Protein AF-A0A553I6U9-F1 (afdb_monomer_lite)

Foldseek 3Di:
DDDDDDDDDDDDDDPDDPPPPPDPPPDDDDDDDDPPPPPPPPPPDPPPPDPPPPDPPPPPDDPPDPPPDDDDPPDDDDDDDPLVVLVVVVVVVVVVLVVLVVVVVVVVVVVVVVVVVVVVVVVVVVVVVVVVVVVVVVVVVVVVVVVVVVVVVVVVVVVVVVVVVVVVVVVVVVVVVVVVVVVVVVVVVVVVVVVVVVVVVVVVVVVVVVVVVVVVVVVVVVVVVVVVVVVVVVVVVVPDPDDDCVVVVVVVVVVVVVVVVVVVVVVVVVVVVVVVVVVVVVVVVVVVVVVVVVVVVVVVVVVVVVVVVVVVVVVVVVVVVVVVVVVVVVVVVVVVVVVVVVVVVVVVVVVVVVVVVVVVVVVVVVVVVVVVVVVVVVVVVVVVVVVVVCLVVDPVNVPSVVVSVVVVVVVVVCVVVPVPPDDPDDDDDPDDDDDDDDPPDPDDDDDD

Organism: NCBI:txid2512241

Structure (mmCIF, N/CA/C/O backbone):
data_AF-A0A553I6U9-F1
#
_entry.id   AF-A0A553I6U9-F1
#
loop_
_atom_site.group_PDB
_atom_site.id
_atom_site.type_symbol
_atom_site.label_atom_id
_atom_site.label_alt_id
_atom_site.label_comp_id
_atom_site.label_asym_id
_atom_site.label_entity_id
_atom_site.label_seq_id
_atom_site.pdbx_PDB_ins_code
_atom_site.Cartn_x
_atom_site.Cartn_y
_atom_site.Cartn_z
_atom_site.occupancy
_atom_site.B_iso_or_equiv
_atom_site.auth_seq_id
_atom_site.auth_comp_id
_atom_site.auth_asym_id
_atom_site.auth_atom_id
_atom_site.pdbx_PDB_model_num
ATOM 1 N N . MET A 1 1 ? -66.517 8.417 38.507 1.00 42.69 1 MET A N 1
ATOM 2 C CA . MET A 1 1 ? -65.895 9.729 38.803 1.00 42.69 1 MET A CA 1
ATOM 3 C C . MET A 1 1 ? -64.646 9.834 37.937 1.00 42.69 1 MET A C 1
ATOM 5 O O . MET A 1 1 ? -63.744 9.039 38.122 1.00 42.69 1 MET A O 1
ATOM 9 N N . LYS A 1 2 ? -64.763 10.428 36.745 1.00 42.72 2 LYS A N 1
ATOM 10 C CA . LYS A 1 2 ? -64.259 11.776 36.403 1.00 42.72 2 LYS A CA 1
ATOM 11 C C . LYS A 1 2 ? -62.767 11.984 36.729 1.00 42.72 2 LYS A C 1
ATOM 13 O O . LYS A 1 2 ? -62.424 12.256 37.869 1.00 42.72 2 LYS A O 1
ATOM 18 N N . SER A 1 3 ? -61.959 11.835 35.672 1.00 52.75 3 SER A N 1
ATOM 19 C CA . SER A 1 3 ? -60.842 12.698 35.245 1.00 52.75 3 SER A CA 1
ATOM 20 C C . SER A 1 3 ? -59.931 13.295 36.317 1.00 52.75 3 SER A C 1
ATOM 22 O O . SER A 1 3 ? -60.336 14.241 36.979 1.00 52.75 3 SER A O 1
ATOM 24 N N . PHE A 1 4 ? -58.671 12.861 36.356 1.00 61.22 4 PHE A N 1
ATOM 25 C CA . PHE A 1 4 ? -57.538 13.702 36.753 1.00 61.22 4 PHE A CA 1
ATOM 26 C C . PHE A 1 4 ? -56.250 13.033 36.270 1.00 61.22 4 PHE A C 1
ATOM 28 O O . PHE A 1 4 ? -55.865 12.022 36.839 1.00 61.22 4 PHE A O 1
ATOM 35 N N . PHE A 1 5 ? -55.648 13.546 35.197 1.00 56.41 5 PHE A N 1
ATOM 36 C CA . PHE A 1 5 ? -54.195 13.618 35.001 1.00 56.41 5 PHE A CA 1
ATOM 37 C C . PHE A 1 5 ? -53.926 14.445 33.739 1.00 56.41 5 PHE A C 1
ATOM 39 O O . PHE A 1 5 ? -54.049 13.957 32.617 1.00 56.41 5 PHE A O 1
ATOM 46 N N . ASP A 1 6 ? -53.594 15.715 33.959 1.00 53.59 6 ASP A N 1
ATOM 47 C CA . ASP A 1 6 ? -52.971 16.584 32.965 1.00 53.59 6 ASP A CA 1
ATOM 48 C C . ASP A 1 6 ? -51.521 16.131 32.693 1.00 53.59 6 ASP A C 1
ATOM 50 O O . ASP A 1 6 ? -50.841 15.661 33.615 1.00 53.59 6 ASP A O 1
ATOM 54 N N . PRO A 1 7 ? -51.009 16.287 31.459 1.00 59.00 7 PRO A N 1
ATOM 55 C CA . PRO A 1 7 ? -49.599 16.084 31.144 1.00 59.00 7 PRO A CA 1
ATOM 56 C C . PRO A 1 7 ? -48.752 17.325 31.504 1.00 59.00 7 PRO A C 1
ATOM 58 O O . PRO A 1 7 ? -49.215 18.456 31.341 1.00 59.00 7 PRO A O 1
ATOM 61 N N . PRO A 1 8 ? -47.492 17.163 31.955 1.00 59.91 8 PRO A N 1
ATOM 62 C CA . PRO A 1 8 ? -46.635 18.301 32.256 1.00 59.91 8 PRO A CA 1
ATOM 63 C C . PRO A 1 8 ? -46.040 18.935 30.989 1.00 59.91 8 PRO A C 1
ATOM 65 O O . PRO A 1 8 ? -45.352 18.292 30.201 1.00 59.91 8 PRO A O 1
ATOM 68 N N . SER A 1 9 ? -46.330 20.229 30.860 1.00 51.59 9 SER A N 1
ATOM 69 C CA . SER A 1 9 ? -45.464 21.339 30.441 1.00 51.59 9 SER A CA 1
ATOM 70 C C . SER A 1 9 ? -44.224 21.037 29.584 1.00 51.59 9 SER A C 1
ATOM 72 O O . SER A 1 9 ? -43.206 20.525 30.050 1.00 51.59 9 SER A O 1
ATOM 74 N N . VAL A 1 10 ? -44.319 21.544 28.357 1.00 47.84 10 VAL A N 1
ATOM 75 C CA . VAL A 1 10 ? -43.267 21.895 27.399 1.00 47.84 10 VAL A CA 1
ATOM 76 C C . VAL A 1 10 ? -42.093 22.624 28.072 1.00 47.84 10 VAL A C 1
ATOM 78 O O . VAL A 1 10 ? -42.287 23.645 28.730 1.00 47.84 10 VAL A O 1
ATOM 81 N N . ILE A 1 11 ? -40.872 22.128 27.856 1.00 47.31 11 ILE A N 1
ATOM 82 C CA . ILE A 1 11 ? -39.621 22.857 28.107 1.00 47.31 11 ILE A CA 1
ATOM 83 C C . ILE A 1 11 ? -39.291 23.646 26.828 1.00 47.31 11 ILE A C 1
ATOM 85 O O . ILE A 1 11 ? -39.096 23.019 25.786 1.00 47.31 11 ILE A O 1
ATOM 89 N N . PRO A 1 12 ? -39.217 24.989 26.859 1.00 54.00 12 PRO A N 1
ATOM 90 C CA . PRO A 1 12 ? -38.724 25.774 25.739 1.00 54.00 12 PRO A CA 1
ATOM 91 C C . PRO A 1 12 ? -37.205 25.927 25.868 1.00 54.00 12 PRO A C 1
ATOM 93 O O . PRO A 1 12 ? -36.716 26.447 26.868 1.00 54.00 12 PRO A O 1
ATOM 96 N N . GLY A 1 13 ? -36.452 25.490 24.858 1.00 50.91 13 GLY A N 1
ATOM 97 C CA . GLY A 1 13 ? -35.028 25.818 24.762 1.00 50.91 13 GLY A CA 1
ATOM 98 C C . GLY A 1 13 ? -34.129 24.656 24.368 1.00 50.91 13 GLY A C 1
ATOM 99 O O . GLY A 1 13 ? -33.394 24.123 25.188 1.00 50.91 13 GLY A O 1
ATOM 100 N N . SER A 1 14 ? -34.129 24.320 23.083 1.00 45.25 14 SER A N 1
ATOM 101 C CA . SER A 1 14 ? -32.876 24.025 22.386 1.00 45.25 14 SER A CA 1
ATOM 102 C C . SER A 1 14 ? -33.071 24.442 20.935 1.00 45.25 14 SER A C 1
ATOM 104 O O . SER A 1 14 ? -33.855 23.847 20.201 1.00 45.25 14 SER A O 1
ATOM 106 N N . SER A 1 15 ? -32.442 25.556 20.565 1.00 50.41 15 SER A N 1
ATOM 107 C CA . SER A 1 15 ? -32.247 25.935 19.174 1.00 50.41 15 SER A CA 1
ATOM 108 C C . SER A 1 15 ? -31.318 24.892 18.564 1.00 50.41 15 SER A C 1
ATOM 110 O O . SER A 1 15 ? -30.103 24.946 18.738 1.00 50.41 15 SER A O 1
ATOM 112 N N . LEU A 1 16 ? -31.910 23.886 17.932 1.00 47.16 16 LEU A N 1
ATOM 113 C CA . LEU A 1 16 ? -31.200 23.089 16.952 1.00 47.16 16 LEU A CA 1
ATOM 114 C C . LEU A 1 16 ? -31.084 23.966 15.712 1.00 47.16 16 LEU A C 1
ATOM 116 O O . LEU A 1 16 ? -32.094 24.301 15.090 1.00 47.16 16 LEU A O 1
ATOM 120 N N . ASP A 1 17 ? -29.853 24.367 15.410 1.00 55.31 17 ASP A N 1
ATOM 121 C CA . ASP A 1 17 ? -29.502 24.876 14.096 1.00 55.31 17 ASP A CA 1
ATOM 122 C C . ASP A 1 17 ? -29.995 23.869 13.045 1.00 55.31 17 ASP A C 1
ATOM 124 O O . ASP A 1 17 ? -29.765 22.661 13.198 1.00 55.31 17 ASP A O 1
ATOM 128 N N . PRO A 1 18 ? -30.706 24.312 11.997 1.00 58.19 18 PRO A N 1
ATOM 129 C CA . PRO A 1 18 ? -31.016 23.433 10.890 1.00 58.19 18 PRO A CA 1
ATOM 130 C C . PRO A 1 18 ? -29.693 23.025 10.244 1.00 58.19 18 PRO A C 1
ATOM 132 O O . PRO A 1 18 ? -28.948 23.861 9.735 1.00 58.19 18 PRO A O 1
ATOM 135 N N . ILE A 1 19 ? -29.406 21.725 10.278 1.00 48.62 19 ILE A N 1
ATOM 136 C CA . ILE A 1 19 ? -28.418 21.111 9.399 1.00 48.62 19 ILE A CA 1
ATOM 137 C C . ILE A 1 19 ? -28.898 21.411 7.981 1.00 48.62 19 ILE A C 1
ATOM 139 O O . ILE A 1 19 ? -29.877 20.833 7.508 1.00 48.62 19 ILE A O 1
ATOM 143 N N . VAL A 1 20 ? -28.244 22.380 7.349 1.00 45.91 20 VAL A N 1
ATOM 144 C CA . VAL A 1 20 ? -28.325 22.605 5.913 1.00 45.91 20 VAL A CA 1
ATOM 145 C C . VAL A 1 20 ? -27.738 21.350 5.281 1.00 45.91 20 VAL A C 1
ATOM 147 O O . VAL A 1 20 ? -26.535 21.107 5.345 1.00 45.91 20 VAL A O 1
ATOM 150 N N . LEU A 1 21 ? -28.625 20.499 4.770 1.00 45.47 21 LEU A N 1
ATOM 151 C CA . LEU A 1 21 ? -28.280 19.497 3.778 1.00 45.47 21 LEU A CA 1
ATOM 152 C C . LEU A 1 21 ? -27.899 20.292 2.532 1.00 45.47 21 LEU A C 1
ATOM 154 O O . LEU A 1 21 ? -28.775 20.824 1.857 1.00 45.47 21 LEU A O 1
ATOM 158 N N . GLU A 1 22 ? -26.599 20.468 2.309 1.00 48.03 22 GLU A N 1
ATOM 159 C CA . GLU A 1 22 ? -26.114 20.897 1.004 1.00 48.03 22 GLU A CA 1
ATOM 160 C C . GLU A 1 22 ? -26.427 19.772 0.024 1.00 48.03 22 GLU A C 1
ATOM 162 O O . GLU A 1 22 ? -26.054 18.614 0.228 1.00 48.03 22 GLU A O 1
ATOM 167 N N . ASP A 1 23 ? -27.230 20.144 -0.964 1.00 45.97 23 ASP A N 1
ATOM 168 C CA . ASP A 1 23 ? -27.735 19.299 -2.021 1.00 45.97 23 ASP A CA 1
ATOM 169 C C . ASP A 1 23 ? -26.587 18.616 -2.771 1.00 45.97 23 ASP A C 1
ATOM 171 O O . ASP A 1 23 ? -25.583 19.228 -3.139 1.00 45.97 23 ASP A O 1
ATOM 175 N N . ASP A 1 24 ? -26.774 17.317 -3.000 1.00 45.84 24 ASP A N 1
ATOM 176 C CA . ASP A 1 24 ? -26.015 16.519 -3.948 1.00 45.84 24 ASP A CA 1
ATOM 177 C C . ASP A 1 24 ? -26.116 17.156 -5.346 1.00 45.84 24 ASP A C 1
ATOM 179 O O . ASP A 1 24 ? -27.072 16.905 -6.091 1.00 45.84 24 ASP A O 1
ATOM 183 N N . ASP A 1 25 ? -25.100 17.929 -5.734 1.00 51.31 25 ASP A N 1
ATOM 184 C CA . ASP A 1 25 ? -24.821 18.258 -7.132 1.00 51.31 25 ASP A CA 1
ATOM 185 C C . ASP A 1 25 ? -24.366 16.984 -7.854 1.00 51.31 25 ASP A C 1
ATOM 187 O O . ASP A 1 25 ? -23.189 16.661 -8.039 1.00 51.31 25 ASP A O 1
ATOM 191 N N . ASN A 1 26 ? -25.382 16.221 -8.235 1.00 51.44 26 ASN A N 1
ATOM 192 C CA . ASN A 1 26 ? -25.326 15.062 -9.095 1.00 51.44 26 ASN A CA 1
ATOM 193 C C . ASN A 1 26 ? -25.181 15.538 -10.548 1.00 51.44 26 ASN A C 1
ATOM 195 O O . ASN A 1 26 ? -26.117 15.440 -11.346 1.00 51.44 26 ASN A O 1
ATOM 199 N N . ASP A 1 27 ? -24.001 16.058 -10.892 1.00 48.91 27 ASP A N 1
ATOM 200 C CA . ASP A 1 27 ? -23.644 16.331 -12.281 1.00 48.91 27 ASP A CA 1
ATOM 201 C C . ASP A 1 27 ? -23.217 15.035 -12.976 1.00 48.91 27 ASP A C 1
ATOM 203 O O . ASP A 1 27 ? -22.086 14.541 -12.936 1.00 48.91 27 ASP A O 1
ATOM 207 N N . SER A 1 28 ? -24.231 14.471 -13.618 1.00 49.72 28 SER A N 1
ATOM 208 C CA . SER A 1 28 ? -24.149 13.484 -14.671 1.00 49.72 28 SER A CA 1
ATOM 209 C C . SER A 1 28 ? -23.329 14.000 -15.864 1.00 49.72 28 SER A C 1
ATOM 211 O O . SER A 1 28 ? -23.381 15.177 -16.204 1.00 49.72 28 SER A O 1
ATOM 213 N N . MET A 1 29 ? -22.730 13.048 -16.590 1.00 45.91 29 MET A N 1
ATOM 214 C CA . MET A 1 29 ? -22.253 13.115 -17.985 1.00 45.91 29 MET A CA 1
ATOM 215 C C . MET A 1 29 ? -20.757 13.378 -18.223 1.00 45.91 29 MET A C 1
ATOM 217 O O . MET A 1 29 ? -20.327 14.500 -18.454 1.00 45.91 29 MET A O 1
ATOM 221 N N . ALA A 1 30 ? -20.008 12.289 -18.427 1.00 43.28 30 ALA A N 1
ATOM 222 C CA . ALA A 1 30 ? -19.287 12.071 -19.690 1.00 43.28 30 ALA A CA 1
ATOM 223 C C . ALA A 1 30 ? -18.866 10.598 -19.817 1.00 43.28 30 ALA A C 1
ATOM 225 O O . ALA A 1 30 ? -18.190 10.045 -18.956 1.00 43.28 30 ALA A O 1
ATOM 226 N N . GLY A 1 31 ? -19.334 9.954 -20.885 1.00 41.69 31 GLY A N 1
ATOM 227 C CA . GLY A 1 31 ? -19.377 8.503 -21.030 1.00 41.69 31 GLY A CA 1
ATOM 228 C C . GLY A 1 31 ? -18.029 7.801 -21.183 1.00 41.69 31 GLY A C 1
ATOM 229 O O . GLY A 1 31 ? -17.161 8.204 -21.955 1.00 41.69 31 GLY A O 1
ATOM 230 N N . GLU A 1 32 ? -17.928 6.645 -20.532 1.00 40.41 32 GLU A N 1
ATOM 231 C CA . GLU A 1 32 ? -16.975 5.608 -20.900 1.00 40.41 32 GLU A CA 1
ATOM 232 C C . GLU A 1 32 ? -17.430 4.915 -22.195 1.00 40.41 32 GLU A C 1
ATOM 234 O O . GLU A 1 32 ? -18.549 4.391 -22.268 1.00 40.41 32 GLU A O 1
ATOM 239 N N . PRO A 1 33 ? -16.588 4.851 -23.242 1.00 49.66 33 PRO A N 1
ATOM 240 C CA . PRO A 1 33 ? -16.886 4.021 -24.388 1.00 49.66 33 PRO A CA 1
ATOM 241 C C . PRO A 1 33 ? -16.634 2.557 -24.028 1.00 49.66 33 PRO A C 1
ATOM 243 O O . PRO A 1 33 ? -15.547 2.149 -23.620 1.00 49.66 33 PRO A O 1
ATOM 246 N N . SER A 1 34 ? -17.665 1.750 -24.246 1.00 49.34 34 SER A N 1
ATOM 247 C CA . SER A 1 34 ? -17.669 0.300 -24.101 1.00 49.34 34 SER A CA 1
ATOM 248 C C . SER A 1 34 ? -16.448 -0.349 -24.779 1.00 49.34 34 SER A C 1
ATOM 250 O O . SER A 1 34 ? -16.163 -0.038 -25.945 1.00 49.34 34 SER A O 1
ATOM 252 N N . PRO A 1 35 ? -15.771 -1.330 -24.153 1.00 48.97 35 PRO A N 1
ATOM 253 C CA . PRO A 1 35 ? -14.726 -2.081 -24.824 1.00 48.97 35 PRO A CA 1
ATOM 254 C C . PRO A 1 35 ? -15.386 -3.018 -25.838 1.00 48.97 35 PRO A C 1
ATOM 256 O O . PRO A 1 35 ? -15.844 -4.120 -25.526 1.00 48.97 35 PRO A O 1
ATOM 259 N N . LYS A 1 36 ? -15.460 -2.564 -27.094 1.00 47.78 36 LYS A N 1
ATOM 260 C CA . LYS A 1 36 ? -15.800 -3.413 -28.237 1.00 47.78 36 LYS A CA 1
ATOM 261 C C . LYS A 1 36 ? -14.858 -4.614 -28.211 1.00 47.78 36 LYS A C 1
ATOM 263 O O . LYS A 1 36 ? -13.659 -4.478 -28.447 1.00 47.78 36 LYS A O 1
ATOM 268 N N . LYS A 1 37 ? -15.428 -5.793 -27.956 1.00 52.09 37 LYS A N 1
ATOM 269 C CA . LYS A 1 37 ? -14.805 -7.107 -28.140 1.00 52.09 37 LYS A CA 1
ATOM 270 C C . LYS A 1 37 ? -14.325 -7.233 -29.589 1.00 52.09 37 LYS A C 1
ATOM 272 O O . LYS A 1 37 ? -15.032 -7.756 -30.449 1.00 52.09 37 LYS A O 1
ATOM 277 N N . ARG A 1 38 ? -13.116 -6.753 -29.883 1.00 43.84 38 ARG A N 1
ATOM 278 C CA . ARG A 1 38 ? -12.396 -7.117 -31.101 1.00 43.84 38 ARG A CA 1
ATOM 279 C C . ARG A 1 38 ? -11.927 -8.553 -30.914 1.00 43.84 38 ARG A C 1
ATOM 281 O O . ARG A 1 38 ? -10.901 -8.811 -30.297 1.00 43.84 38 ARG A O 1
ATOM 288 N N . LYS A 1 39 ? -12.703 -9.491 -31.463 1.00 50.44 39 LYS A N 1
ATOM 289 C CA . LYS A 1 39 ? -12.192 -10.798 -31.877 1.00 50.44 39 LYS A CA 1
ATOM 290 C C . LYS A 1 39 ? -11.074 -10.529 -32.888 1.00 50.44 39 LYS A C 1
ATOM 292 O O . LYS A 1 39 ? -11.337 -10.356 -34.075 1.00 50.44 39 LYS A O 1
ATOM 297 N N . LEU A 1 40 ? -9.839 -10.416 -32.407 1.00 43.78 40 LEU A N 1
ATOM 298 C CA . LEU A 1 40 ? -8.654 -10.489 -33.248 1.00 43.78 40 LEU A CA 1
ATOM 299 C C . LEU A 1 40 ? -8.574 -11.932 -33.733 1.00 43.78 40 LEU A C 1
ATOM 301 O O . LEU A 1 40 ? -8.100 -12.825 -33.036 1.00 43.78 40 LEU A O 1
ATOM 305 N N . ALA A 1 41 ? -9.133 -12.160 -34.918 1.00 44.47 41 ALA A N 1
ATOM 306 C CA . ALA A 1 41 ? -8.850 -13.348 -35.687 1.00 44.47 41 ALA A CA 1
ATOM 307 C C . ALA A 1 41 ? -7.328 -13.442 -35.839 1.00 44.47 41 ALA A C 1
ATOM 309 O O . ALA A 1 41 ? -6.696 -12.545 -36.401 1.00 44.47 41 ALA A O 1
ATOM 310 N N . PHE A 1 42 ? -6.758 -14.526 -35.319 1.00 44.31 42 PHE A N 1
ATOM 311 C CA . PHE A 1 42 ? -5.436 -15.004 -35.689 1.00 44.31 42 PHE A CA 1
ATOM 312 C C . PHE A 1 42 ? -5.423 -15.197 -37.209 1.00 44.31 42 PHE A C 1
ATOM 314 O O . PHE A 1 42 ? -5.796 -16.246 -37.730 1.00 44.31 42 PHE A O 1
ATOM 321 N N . ARG A 1 43 ? -5.014 -14.163 -37.946 1.00 43.62 43 ARG A N 1
ATOM 322 C CA . ARG A 1 43 ? -4.495 -14.341 -39.297 1.00 43.62 43 ARG A CA 1
ATOM 323 C C . ARG A 1 43 ? -3.109 -14.939 -39.131 1.00 43.62 43 ARG A C 1
ATOM 325 O O . ARG A 1 43 ? -2.125 -14.226 -38.967 1.00 43.62 43 ARG A O 1
ATOM 332 N N . SER A 1 44 ? -3.069 -16.266 -39.135 1.00 47.31 44 SER A N 1
ATOM 333 C CA . SER A 1 44 ? -1.887 -17.045 -39.476 1.00 47.31 44 SER A CA 1
ATOM 334 C C . SER A 1 44 ? -1.271 -16.442 -40.737 1.00 47.31 44 SER A C 1
ATOM 336 O O . SER A 1 44 ? -1.846 -16.539 -41.825 1.00 47.31 44 SER A O 1
ATOM 338 N N . ALA A 1 45 ? -0.137 -15.763 -40.583 1.00 44.12 45 ALA A N 1
ATOM 339 C CA . ALA A 1 45 ? 0.672 -15.362 -41.715 1.00 44.12 45 ALA A CA 1
ATOM 340 C C . ALA A 1 45 ? 1.035 -16.638 -42.491 1.00 44.12 45 ALA A C 1
ATOM 342 O O . ALA A 1 45 ? 1.524 -17.594 -41.880 1.00 44.12 45 ALA A O 1
ATOM 343 N N . PRO A 1 46 ? 0.782 -16.708 -43.807 1.00 44.59 46 PRO A N 1
ATOM 344 C CA . PRO A 1 46 ? 1.289 -17.811 -44.590 1.00 44.59 46 PRO A CA 1
ATOM 345 C C . PRO A 1 46 ? 2.810 -17.710 -44.554 1.00 44.59 46 PRO A C 1
ATOM 347 O O . PRO A 1 46 ? 3.391 -16.705 -44.968 1.00 44.59 46 PRO A O 1
ATOM 350 N N . SER A 1 47 ? 3.431 -18.762 -44.024 1.00 48.41 47 SER A N 1
ATOM 351 C CA . SER A 1 47 ? 4.820 -19.119 -44.272 1.00 48.41 47 SER A CA 1
ATOM 352 C C . SER A 1 47 ? 5.121 -18.851 -45.746 1.00 48.41 47 SER A C 1
ATOM 354 O O . SER A 1 47 ? 4.689 -19.595 -46.630 1.00 48.41 47 SER A O 1
ATOM 356 N N . ARG A 1 48 ? 5.813 -17.741 -46.029 1.00 45.03 48 ARG A N 1
ATOM 357 C CA . ARG A 1 48 ? 6.469 -17.544 -47.316 1.00 45.03 48 ARG A CA 1
ATOM 358 C C . ARG A 1 48 ? 7.608 -18.546 -47.332 1.00 45.03 48 ARG A C 1
ATOM 360 O O . ARG A 1 48 ? 8.723 -18.262 -46.907 1.00 45.03 48 ARG A O 1
ATOM 367 N N . ALA A 1 49 ? 7.270 -19.743 -47.797 1.00 47.50 49 ALA A N 1
ATOM 368 C CA . ALA A 1 49 ? 8.209 -20.696 -48.331 1.00 47.50 49 ALA A CA 1
ATOM 369 C C . ALA A 1 49 ? 9.091 -19.940 -49.326 1.00 47.50 49 ALA A C 1
ATOM 371 O O . ALA A 1 49 ? 8.646 -19.543 -50.404 1.00 47.50 49 ALA A O 1
ATOM 372 N N . PHE A 1 50 ? 10.335 -19.690 -48.928 1.00 44.31 50 PHE A N 1
ATOM 373 C CA . PHE A 1 50 ? 11.364 -19.287 -49.864 1.00 44.31 50 PHE A CA 1
ATOM 374 C C . PHE A 1 50 ? 11.436 -20.375 -50.939 1.00 44.31 50 PHE A C 1
ATOM 376 O O . PHE A 1 50 ? 11.641 -21.549 -50.603 1.00 44.31 50 PHE A O 1
ATOM 383 N N . PRO A 1 51 ? 11.249 -20.041 -52.225 1.00 45.81 51 PRO A N 1
ATOM 384 C CA . PRO A 1 51 ? 11.502 -21.005 -53.270 1.00 45.81 51 PRO A CA 1
ATOM 385 C C . PRO A 1 51 ? 12.986 -21.355 -53.202 1.00 45.81 51 PRO A C 1
ATOM 387 O O . PRO A 1 51 ? 13.852 -20.485 -53.305 1.00 45.81 51 PRO A O 1
ATOM 390 N N . LYS A 1 52 ? 13.266 -22.649 -53.022 1.00 52.66 52 LYS A N 1
ATOM 391 C CA . LYS A 1 52 ? 14.550 -23.266 -53.348 1.00 52.66 52 LYS A CA 1
ATOM 392 C C . LYS A 1 52 ? 14.925 -22.818 -54.762 1.00 52.66 52 LYS A C 1
ATOM 394 O O . LYS A 1 52 ? 14.494 -23.434 -55.735 1.00 52.66 52 LYS A O 1
ATOM 399 N N . ARG A 1 53 ? 15.732 -21.763 -54.892 1.00 42.41 53 ARG A N 1
ATOM 400 C CA . ARG A 1 53 ? 16.461 -21.489 -56.130 1.00 42.41 53 ARG A CA 1
ATOM 401 C C . ARG A 1 53 ? 17.560 -22.539 -56.232 1.00 42.41 53 ARG A C 1
ATOM 403 O O . ARG A 1 53 ? 18.698 -22.336 -55.831 1.00 42.41 53 ARG A O 1
ATOM 410 N N . ARG A 1 54 ? 17.158 -23.702 -56.751 1.00 48.22 54 ARG A N 1
ATOM 411 C CA . ARG A 1 54 ? 18.008 -24.509 -57.621 1.00 48.22 54 ARG A CA 1
ATOM 412 C C . ARG A 1 54 ? 18.461 -23.591 -58.751 1.00 48.22 54 ARG A C 1
ATOM 414 O O . ARG A 1 54 ? 17.631 -22.950 -59.387 1.00 48.22 54 ARG A O 1
ATOM 421 N N . GLY A 1 55 ? 19.763 -23.508 -58.946 1.00 38.53 55 GLY A N 1
ATOM 422 C CA . GLY A 1 55 ? 20.357 -22.649 -59.956 1.00 38.53 55 GLY A CA 1
ATOM 423 C C . GLY A 1 55 ? 21.845 -22.490 -59.716 1.00 38.53 55 GLY A C 1
ATOM 424 O O . GLY A 1 55 ? 22.336 -21.373 -59.643 1.00 38.53 55 GLY A O 1
ATOM 425 N N . LEU A 1 56 ? 22.542 -23.617 -59.552 1.00 46.47 56 LEU A N 1
ATOM 426 C CA . LEU A 1 56 ? 23.946 -23.719 -59.929 1.00 46.47 56 LEU A CA 1
ATOM 427 C C . LEU A 1 56 ? 24.022 -23.332 -61.410 1.00 46.47 56 LEU A C 1
ATOM 429 O O . LEU A 1 56 ? 23.814 -24.173 -62.279 1.00 46.47 56 LEU A O 1
ATOM 433 N N . ILE A 1 57 ? 24.256 -22.055 -61.698 1.00 39.00 57 ILE A N 1
ATOM 434 C CA . ILE A 1 57 ? 24.788 -21.651 -62.993 1.00 39.00 57 ILE A CA 1
ATOM 435 C C . ILE A 1 57 ? 26.299 -21.735 -62.821 1.00 39.00 57 ILE A C 1
ATOM 437 O O . ILE A 1 57 ? 26.969 -20.797 -62.400 1.00 39.00 57 ILE A O 1
ATOM 441 N N . SER A 1 58 ? 26.795 -22.944 -63.064 1.00 42.31 58 SER A N 1
ATOM 442 C CA . SER A 1 58 ? 28.185 -23.202 -63.395 1.00 42.31 58 SER A CA 1
ATOM 443 C C . SER A 1 58 ? 28.473 -22.461 -64.698 1.00 42.31 58 SER A C 1
ATOM 445 O O . SER A 1 58 ? 28.195 -22.980 -65.774 1.00 42.31 58 SER A O 1
ATOM 447 N N . ILE A 1 59 ? 29.000 -21.239 -64.609 1.00 42.47 59 ILE A N 1
ATOM 448 C CA . ILE A 1 59 ? 29.611 -20.547 -65.752 1.00 42.47 59 ILE A CA 1
ATOM 449 C C . ILE A 1 59 ? 31.048 -21.078 -65.885 1.00 42.47 59 ILE A C 1
ATOM 451 O O . ILE A 1 59 ? 32.022 -20.353 -65.740 1.00 42.47 59 ILE A O 1
ATOM 455 N N . ASN A 1 60 ? 31.158 -22.390 -66.086 1.00 44.84 60 ASN A N 1
ATOM 456 C CA . ASN A 1 60 ? 32.288 -23.022 -66.749 1.00 44.84 60 ASN A CA 1
ATOM 457 C C . ASN A 1 60 ? 31.746 -23.431 -68.116 1.00 44.84 60 ASN A C 1
ATOM 459 O O . ASN A 1 60 ? 31.173 -24.506 -68.267 1.00 44.84 60 ASN A O 1
ATOM 463 N N . SER A 1 61 ? 31.861 -22.526 -69.078 1.00 39.28 61 SER A N 1
ATOM 464 C CA . SER A 1 61 ? 31.659 -22.822 -70.491 1.00 39.28 61 SER A CA 1
ATOM 465 C C . SER A 1 61 ? 32.564 -21.896 -71.294 1.00 39.28 61 SER A C 1
ATOM 467 O O . SER A 1 61 ? 32.296 -20.703 -71.425 1.00 39.28 61 SER A O 1
ATOM 469 N N . ASP A 1 62 ? 33.649 -22.483 -71.784 1.00 41.75 62 ASP A N 1
ATOM 470 C CA . ASP A 1 62 ? 34.071 -22.326 -73.171 1.00 41.75 62 ASP A CA 1
ATOM 471 C C . ASP A 1 62 ? 34.393 -20.906 -73.645 1.00 41.75 62 ASP A C 1
ATOM 473 O O . ASP A 1 62 ? 33.699 -20.319 -74.473 1.00 41.75 62 ASP A O 1
ATOM 477 N N . ILE A 1 63 ? 35.555 -20.408 -73.219 1.00 45.50 63 ILE A N 1
ATOM 478 C CA . ILE A 1 63 ? 36.355 -19.485 -74.039 1.00 45.50 63 ILE A CA 1
ATOM 479 C C . ILE A 1 63 ? 37.755 -20.085 -74.234 1.00 45.50 63 ILE A C 1
ATOM 481 O O . ILE A 1 63 ? 38.773 -19.457 -73.989 1.00 45.50 63 ILE A O 1
ATOM 485 N N . ASN A 1 64 ? 37.791 -21.341 -74.677 1.00 45.09 64 ASN A N 1
ATOM 486 C CA . ASN A 1 64 ? 38.883 -21.870 -75.490 1.00 45.09 64 ASN A CA 1
ATOM 487 C C . ASN A 1 64 ? 38.313 -22.073 -76.897 1.00 45.09 64 ASN A C 1
ATOM 489 O O . ASN A 1 64 ? 38.108 -23.197 -77.344 1.00 45.09 64 ASN A O 1
ATOM 493 N N . LYS A 1 65 ? 37.971 -20.975 -77.579 1.00 41.66 65 LYS A N 1
ATOM 494 C CA . LYS A 1 65 ? 37.872 -21.008 -79.037 1.00 41.66 65 LYS A CA 1
ATOM 495 C C . LYS A 1 65 ? 39.253 -20.667 -79.557 1.00 41.66 65 LYS A C 1
ATOM 497 O O . LYS A 1 65 ? 39.693 -19.526 -79.444 1.00 41.66 65 LYS A O 1
ATOM 502 N N . GLU A 1 66 ? 39.920 -21.698 -80.061 1.00 45.12 66 GLU A N 1
ATOM 503 C CA . GLU A 1 66 ? 41.019 -21.589 -81.007 1.00 45.12 66 GLU A CA 1
ATOM 504 C C . GLU A 1 66 ? 40.705 -20.468 -82.002 1.00 45.12 66 GLU A C 1
ATOM 506 O O . GLU A 1 66 ? 39.834 -20.590 -82.862 1.00 45.12 66 GLU A O 1
ATOM 511 N N . VAL A 1 67 ? 41.404 -19.346 -81.857 1.00 41.03 67 VAL A N 1
ATOM 512 C CA . VAL A 1 67 ? 41.548 -18.379 -82.935 1.00 41.03 67 VAL A CA 1
ATOM 513 C C . VAL A 1 67 ? 42.552 -19.010 -83.886 1.00 41.03 67 VAL A C 1
ATOM 515 O O . VAL A 1 67 ? 43.764 -18.886 -83.724 1.00 41.03 67 VAL A O 1
ATOM 518 N N . THR A 1 68 ? 42.031 -19.780 -84.836 1.00 42.00 68 THR A N 1
ATOM 519 C CA . THR A 1 68 ? 42.779 -20.222 -86.005 1.00 42.00 68 THR A CA 1
ATOM 520 C C . THR A 1 68 ? 43.216 -18.965 -86.750 1.00 42.00 68 THR A C 1
ATOM 522 O O . THR A 1 68 ? 42.388 -18.220 -87.274 1.00 42.00 68 THR A O 1
ATOM 525 N N . LEU A 1 69 ? 44.520 -18.698 -86.721 1.00 47.94 69 LEU A N 1
ATOM 526 C CA . LEU A 1 69 ? 45.158 -17.621 -87.469 1.00 47.94 69 LEU A CA 1
ATOM 527 C C . LEU A 1 69 ? 44.751 -17.715 -88.951 1.00 47.94 69 LEU A C 1
ATOM 529 O O . LEU A 1 69 ? 44.917 -18.784 -89.550 1.00 47.94 69 LEU A O 1
ATOM 533 N N . PRO A 1 70 ? 44.242 -16.637 -89.571 1.00 42.16 70 PRO A N 1
ATOM 534 C CA . PRO A 1 70 ? 44.123 -16.582 -91.016 1.00 42.16 70 PRO A CA 1
ATOM 535 C C . PRO A 1 70 ? 45.516 -16.636 -91.649 1.00 42.16 70 PRO A C 1
ATOM 537 O O . PRO A 1 70 ? 46.493 -16.134 -91.094 1.00 42.16 70 PRO A O 1
ATOM 540 N N . ARG A 1 71 ? 45.568 -17.275 -92.819 1.00 47.06 71 ARG A N 1
ATOM 541 C CA . ARG A 1 71 ? 46.717 -17.408 -93.723 1.00 47.06 71 ARG A CA 1
ATOM 542 C C . ARG A 1 71 ? 47.542 -16.119 -93.871 1.00 47.06 71 ARG A C 1
ATOM 544 O O . ARG A 1 71 ? 46.980 -15.029 -93.776 1.00 47.06 71 ARG A O 1
ATOM 551 N N . PRO A 1 72 ? 48.845 -16.243 -94.187 1.00 44.66 72 PRO A N 1
ATOM 552 C CA . PRO A 1 72 ? 49.697 -15.090 -94.432 1.00 44.66 72 PRO A CA 1
ATOM 553 C C . PRO A 1 72 ? 49.166 -14.313 -95.642 1.00 44.66 72 PRO A C 1
ATOM 555 O O . PRO A 1 72 ? 49.117 -14.843 -96.750 1.00 44.66 72 PRO A O 1
ATOM 558 N N . PHE A 1 73 ? 48.775 -13.058 -95.421 1.00 43.38 73 PHE A N 1
ATOM 559 C CA . PHE A 1 73 ? 48.660 -12.045 -96.468 1.00 43.38 73 PHE A CA 1
ATOM 560 C C . PHE A 1 73 ? 50.081 -11.649 -96.877 1.00 43.38 73 PHE A C 1
ATOM 562 O O . PHE A 1 73 ? 50.615 -10.634 -96.447 1.00 43.38 73 PHE A O 1
ATOM 569 N N . ALA A 1 74 ? 50.730 -12.530 -97.627 1.00 46.00 74 ALA A N 1
ATOM 570 C CA . ALA A 1 74 ? 51.967 -12.247 -98.333 1.00 46.00 74 ALA A CA 1
ATOM 571 C C . ALA A 1 74 ? 51.647 -12.316 -99.823 1.00 46.00 74 ALA A C 1
ATOM 573 O O . ALA A 1 74 ? 52.025 -13.274 -100.477 1.00 46.00 74 ALA A O 1
ATOM 574 N N . GLU A 1 75 ? 50.832 -11.378 -100.301 1.00 47.81 75 GLU A N 1
ATOM 575 C CA . GLU A 1 75 ? 50.643 -11.028 -101.714 1.00 47.81 75 GLU A CA 1
ATOM 576 C C . GLU A 1 75 ? 49.522 -9.985 -101.786 1.00 47.81 75 GLU A C 1
ATOM 578 O O . GLU A 1 75 ? 48.486 -10.152 -101.144 1.00 47.81 75 GLU A O 1
ATOM 583 N N . ILE A 1 76 ? 49.727 -8.945 -102.598 1.00 49.66 76 ILE A N 1
ATOM 584 C CA . ILE A 1 76 ? 48.962 -7.689 -102.697 1.00 49.66 76 ILE A CA 1
ATOM 585 C C . ILE A 1 76 ? 49.437 -6.640 -101.682 1.00 49.66 76 ILE A C 1
ATOM 587 O O . ILE A 1 76 ? 48.850 -6.504 -100.617 1.00 49.66 76 ILE A O 1
ATOM 591 N N . LEU A 1 77 ? 50.518 -5.933 -102.028 1.00 41.94 77 LEU A N 1
ATOM 592 C CA . LEU A 1 77 ? 50.710 -4.477 -101.898 1.00 41.94 77 LEU A CA 1
ATOM 593 C C . LEU A 1 77 ? 52.119 -4.148 -102.437 1.00 41.94 77 LEU A C 1
ATOM 595 O O . LEU A 1 77 ? 53.058 -3.952 -101.680 1.00 41.94 77 LEU A O 1
ATOM 599 N N . ASP A 1 78 ? 52.259 -4.145 -103.764 1.00 47.09 78 ASP A N 1
ATOM 600 C CA . ASP A 1 78 ? 53.380 -3.509 -104.470 1.00 47.09 78 ASP A CA 1
ATOM 601 C C . ASP A 1 78 ? 52.773 -2.416 -105.353 1.00 47.09 78 ASP A C 1
ATOM 603 O O . ASP A 1 78 ? 52.574 -2.616 -106.548 1.00 47.09 78 ASP A O 1
ATOM 607 N N . SER A 1 79 ? 52.374 -1.310 -104.721 1.00 50.66 79 SER A N 1
ATOM 608 C CA . SER A 1 79 ? 52.313 0.042 -105.292 1.00 50.66 79 SER A CA 1
ATOM 609 C C . SER A 1 79 ? 51.456 0.931 -104.389 1.00 50.66 79 SER A C 1
ATOM 611 O O . SER A 1 79 ? 50.249 0.718 -104.313 1.00 50.66 79 SER A O 1
ATOM 613 N N . GLU A 1 80 ? 52.107 1.944 -103.812 1.00 53.31 80 GLU A N 1
ATOM 614 C CA . GLU A 1 80 ? 51.530 3.129 -103.157 1.00 53.31 80 GLU A CA 1
ATOM 615 C C . GLU A 1 80 ? 51.090 2.928 -101.684 1.00 53.31 80 GLU A C 1
ATOM 617 O O . GLU A 1 80 ? 50.463 1.937 -101.330 1.00 53.31 80 GLU A O 1
ATOM 622 N N . ASP A 1 81 ? 51.503 3.886 -100.837 1.00 55.97 81 ASP A N 1
ATOM 623 C CA . ASP A 1 81 ? 51.133 4.104 -99.422 1.00 55.97 81 ASP A CA 1
ATOM 624 C C . ASP A 1 81 ? 52.060 3.556 -98.296 1.00 55.97 81 ASP A C 1
ATOM 626 O O . ASP A 1 81 ? 51.603 3.018 -97.286 1.00 55.97 81 ASP A O 1
ATOM 630 N N . GLU A 1 82 ? 53.383 3.781 -98.382 1.00 58.91 82 GLU A N 1
ATOM 631 C CA . GLU A 1 82 ? 54.295 3.711 -97.206 1.00 58.91 82 GLU A CA 1
ATOM 632 C C . GLU A 1 82 ? 53.826 4.631 -96.053 1.00 58.91 82 GLU A C 1
ATOM 634 O O . GLU A 1 82 ? 53.900 4.253 -94.883 1.00 58.91 82 GLU A O 1
ATOM 639 N N . ASP A 1 83 ? 53.238 5.787 -96.384 1.00 62.97 83 ASP A N 1
ATOM 640 C CA . ASP A 1 83 ? 52.691 6.748 -95.416 1.00 62.97 83 ASP A CA 1
ATOM 641 C C . ASP A 1 83 ? 51.471 6.203 -94.641 1.00 62.97 83 ASP A C 1
ATOM 643 O O . ASP A 1 83 ? 51.258 6.539 -93.471 1.00 62.97 83 ASP A O 1
ATOM 647 N N . ASP A 1 84 ? 50.666 5.319 -95.244 1.00 71.75 84 ASP A N 1
ATOM 648 C CA . ASP A 1 84 ? 49.544 4.687 -94.538 1.00 71.75 84 ASP A CA 1
ATOM 649 C C . ASP A 1 84 ? 50.021 3.566 -93.611 1.00 71.75 84 ASP A C 1
ATOM 651 O O . ASP A 1 84 ? 49.449 3.361 -92.536 1.00 71.75 84 ASP A O 1
ATOM 655 N N . ASN A 1 85 ? 51.106 2.873 -93.964 1.00 76.06 85 ASN A N 1
ATOM 656 C CA . ASN A 1 85 ? 51.713 1.866 -93.097 1.00 76.06 85 ASN A CA 1
ATOM 657 C C . ASN A 1 85 ? 52.300 2.503 -91.828 1.00 76.06 85 ASN A C 1
ATOM 659 O O . ASN A 1 85 ? 52.063 2.010 -90.719 1.00 76.06 85 ASN A O 1
ATOM 663 N N . THR A 1 86 ? 53.013 3.627 -91.947 1.00 77.38 86 THR A N 1
ATOM 664 C CA . THR A 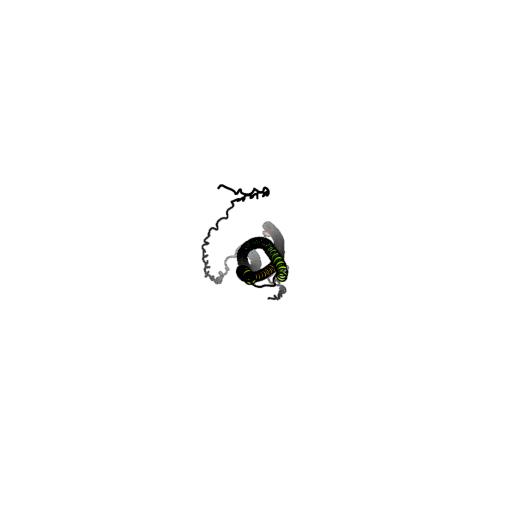1 86 ? 53.551 4.332 -90.774 1.00 77.38 86 THR A CA 1
ATOM 665 C C . THR A 1 86 ? 52.436 4.933 -89.916 1.00 77.38 86 THR A C 1
ATOM 667 O O . THR A 1 86 ? 52.434 4.755 -88.691 1.00 77.38 86 THR A O 1
ATOM 670 N N . ARG A 1 87 ? 51.403 5.525 -90.530 1.00 80.12 87 ARG A N 1
ATOM 671 C CA . ARG A 1 87 ? 50.195 5.997 -89.832 1.00 80.12 87 ARG A CA 1
ATOM 672 C C . ARG A 1 87 ? 49.482 4.877 -89.067 1.00 80.12 87 ARG A C 1
ATOM 674 O O . ARG A 1 87 ? 49.163 5.061 -87.889 1.00 80.12 87 ARG A O 1
ATOM 681 N N . LEU A 1 88 ? 49.288 3.710 -89.681 1.00 83.19 88 LEU A N 1
ATOM 682 C CA . LEU A 1 88 ? 48.694 2.540 -89.024 1.00 83.19 88 LEU A CA 1
ATOM 683 C C . LEU A 1 88 ? 49.567 2.029 -87.873 1.00 83.19 88 LEU A C 1
ATOM 685 O O . LEU A 1 88 ? 49.050 1.695 -86.806 1.00 83.19 88 LEU A O 1
ATOM 689 N N . GLN A 1 89 ? 50.892 2.007 -88.030 1.00 80.94 89 GLN A N 1
ATOM 690 C CA . GLN A 1 89 ? 51.802 1.634 -86.943 1.00 80.94 89 GLN A CA 1
ATOM 691 C C . GLN A 1 89 ? 51.726 2.608 -85.759 1.00 80.94 89 GLN A C 1
ATOM 693 O O . GLN A 1 89 ? 51.760 2.173 -84.602 1.00 80.94 89 GLN A O 1
ATOM 698 N N . ASN A 1 90 ? 51.579 3.907 -86.024 1.00 81.19 90 ASN A N 1
ATOM 699 C CA . ASN A 1 90 ? 51.404 4.936 -84.999 1.00 81.19 90 ASN A CA 1
ATOM 700 C C . ASN A 1 90 ? 50.050 4.817 -84.281 1.00 81.19 90 ASN A C 1
ATOM 702 O O . ASN A 1 90 ? 49.984 4.943 -83.053 1.00 81.19 90 ASN A O 1
ATOM 706 N N . GLU A 1 91 ? 48.980 4.496 -85.008 1.00 89.56 91 GLU A N 1
ATOM 707 C CA . GLU A 1 91 ? 47.662 4.224 -84.429 1.00 89.56 91 GLU A CA 1
ATOM 708 C C . GLU A 1 91 ? 47.688 2.955 -83.565 1.00 89.56 91 GLU A C 1
ATOM 710 O O . GLU A 1 91 ? 47.234 2.969 -82.421 1.00 89.56 91 GLU A O 1
ATOM 715 N N . VAL A 1 92 ? 48.341 1.887 -84.033 1.00 85.56 92 VAL A N 1
ATOM 716 C CA . VAL A 1 92 ? 48.563 0.661 -83.249 1.00 85.56 92 VAL A CA 1
ATOM 717 C C . VAL A 1 92 ? 49.384 0.943 -81.990 1.00 85.56 92 VAL A C 1
ATOM 719 O O . VAL A 1 92 ? 49.071 0.410 -80.922 1.00 85.56 92 VAL A O 1
ATOM 722 N N . ALA A 1 93 ? 50.423 1.776 -82.072 1.00 84.62 93 ALA A N 1
ATOM 723 C CA . ALA A 1 93 ? 51.217 2.162 -80.909 1.00 84.62 93 ALA A CA 1
ATOM 724 C C . ALA A 1 93 ? 50.379 2.953 -79.889 1.00 84.62 93 ALA A C 1
ATOM 726 O O . ALA A 1 93 ? 50.400 2.632 -78.699 1.00 84.62 93 ALA A O 1
ATOM 727 N N . THR A 1 94 ? 49.580 3.913 -80.357 1.00 89.75 94 THR A N 1
ATOM 728 C CA . THR A 1 94 ? 48.663 4.704 -79.519 1.00 89.75 94 THR A CA 1
ATOM 729 C C . THR A 1 94 ? 47.616 3.812 -78.850 1.00 89.75 94 THR A C 1
ATOM 731 O O . THR A 1 94 ? 47.422 3.873 -77.635 1.00 89.75 94 THR A O 1
ATOM 734 N N . LEU A 1 95 ? 47.010 2.893 -79.606 1.00 92.25 95 LEU A N 1
ATOM 735 C CA . LEU A 1 95 ? 46.058 1.914 -79.084 1.00 92.25 95 LEU A CA 1
ATOM 736 C C . LEU A 1 95 ? 46.696 0.989 -78.041 1.00 92.25 95 LEU A C 1
ATOM 738 O O . LEU A 1 95 ? 46.054 0.662 -77.047 1.00 92.25 95 LEU A O 1
ATOM 742 N N . ARG A 1 96 ? 47.963 0.583 -78.199 1.00 89.69 96 ARG A N 1
ATOM 743 C CA . ARG A 1 96 ? 48.672 -0.226 -77.187 1.00 89.69 96 ARG A CA 1
ATOM 744 C C . ARG A 1 96 ? 48.862 0.522 -75.870 1.00 89.69 96 ARG A C 1
ATOM 746 O O . ARG A 1 96 ? 48.717 -0.087 -74.803 1.00 89.69 96 ARG A O 1
ATOM 753 N N . VAL A 1 97 ? 49.179 1.814 -75.934 1.00 91.12 97 VAL A N 1
ATOM 754 C CA . VAL A 1 97 ? 49.293 2.664 -74.741 1.00 91.12 97 VAL A CA 1
ATOM 755 C C . VAL A 1 97 ? 47.933 2.791 -74.062 1.00 91.12 97 VAL A C 1
ATOM 757 O O . VAL A 1 97 ? 47.830 2.535 -72.862 1.00 91.12 97 VAL A O 1
ATOM 760 N N . GLU A 1 98 ? 46.875 3.069 -74.823 1.00 92.50 98 GLU A N 1
ATOM 761 C CA . GLU A 1 98 ? 45.527 3.200 -74.268 1.00 92.50 98 GLU A CA 1
ATOM 762 C C . GLU A 1 98 ? 45.016 1.879 -73.680 1.00 92.50 98 GLU A C 1
ATOM 764 O O . GLU A 1 98 ? 44.492 1.858 -72.571 1.00 92.50 98 GLU A O 1
ATOM 769 N N . VAL A 1 99 ? 45.265 0.742 -74.336 1.00 90.44 99 VAL A N 1
ATOM 770 C CA . VAL A 1 99 ? 44.966 -0.589 -73.780 1.00 90.44 99 VAL A CA 1
ATOM 771 C C . VAL A 1 99 ? 45.720 -0.824 -72.469 1.00 90.44 99 VAL A C 1
ATOM 773 O O . VAL A 1 99 ? 45.174 -1.426 -71.544 1.00 90.44 99 VAL A O 1
ATOM 776 N N . SER A 1 100 ? 46.962 -0.356 -72.357 1.00 90.00 100 SER A N 1
ATOM 777 C CA . SER A 1 100 ? 47.742 -0.480 -71.120 1.00 90.00 100 SER A CA 1
ATOM 778 C C . SER A 1 100 ? 47.179 0.412 -70.008 1.00 90.00 100 SER A C 1
ATOM 780 O O . SER A 1 100 ? 47.040 -0.055 -68.876 1.00 90.00 100 SER A O 1
ATOM 782 N N . ARG A 1 101 ? 46.760 1.642 -70.337 1.00 92.19 101 ARG A N 1
ATOM 783 C CA . ARG A 1 101 ? 46.075 2.572 -69.422 1.00 92.19 101 ARG A CA 1
ATOM 784 C C . ARG A 1 101 ? 44.715 2.038 -68.968 1.00 92.19 101 ARG A C 1
ATOM 786 O O . ARG A 1 101 ? 44.395 2.065 -67.786 1.00 92.19 101 ARG A O 1
ATOM 793 N N . LEU A 1 102 ? 43.925 1.480 -69.880 1.00 93.19 102 LEU A N 1
ATOM 794 C CA . LEU A 1 102 ? 42.647 0.848 -69.553 1.00 93.19 102 LEU A CA 1
ATOM 795 C C . LEU A 1 102 ? 42.837 -0.394 -68.674 1.00 93.19 102 LEU A C 1
ATOM 797 O O . LEU A 1 102 ? 42.030 -0.661 -67.789 1.00 93.19 102 LEU A O 1
ATOM 801 N N . LYS A 1 103 ? 43.922 -1.154 -68.859 1.00 92.88 103 LYS A N 1
ATOM 802 C CA . LYS A 1 103 ? 44.257 -2.277 -67.969 1.00 92.88 103 LYS A CA 1
ATOM 803 C C . LYS A 1 103 ? 44.627 -1.811 -66.561 1.00 92.88 103 LYS A C 1
ATOM 805 O O . LYS A 1 103 ? 44.260 -2.486 -65.598 1.00 92.88 103 LYS A O 1
ATOM 810 N N . THR A 1 104 ? 45.345 -0.698 -66.407 1.00 92.44 104 THR A N 1
ATOM 811 C CA . THR A 1 104 ? 45.681 -0.162 -65.078 1.00 92.44 104 THR A CA 1
ATOM 812 C C . THR A 1 104 ? 44.449 0.385 -64.367 1.00 92.44 104 THR A C 1
ATOM 814 O O . THR A 1 104 ? 44.230 0.021 -63.211 1.00 92.44 104 THR A O 1
ATOM 817 N N . THR A 1 105 ? 43.595 1.152 -65.052 1.00 92.69 105 THR A N 1
ATOM 818 C CA . THR A 1 105 ? 42.319 1.616 -64.478 1.00 92.69 105 THR A CA 1
ATOM 819 C C . THR A 1 105 ? 41.410 0.443 -64.120 1.00 92.69 105 THR A C 1
ATOM 821 O O . THR A 1 105 ? 40.857 0.419 -63.023 1.00 92.69 105 THR A O 1
ATOM 824 N N . LEU A 1 106 ? 41.334 -0.590 -64.967 1.00 92.00 106 LEU A N 1
ATOM 825 C CA . LEU A 1 106 ? 40.583 -1.813 -64.672 1.00 92.00 106 LEU A CA 1
ATOM 826 C C . LEU A 1 106 ? 41.106 -2.531 -63.416 1.00 92.00 106 LEU A C 1
ATOM 828 O O . LEU A 1 106 ? 40.306 -3.038 -62.629 1.00 92.00 106 LEU A O 1
ATOM 832 N N . ARG A 1 107 ? 42.429 -2.568 -63.195 1.00 92.69 107 ARG A N 1
ATOM 833 C CA . ARG A 1 107 ? 43.012 -3.107 -61.951 1.00 92.69 107 ARG A CA 1
ATOM 834 C C . ARG A 1 107 ? 42.621 -2.273 -60.730 1.00 92.69 107 ARG A C 1
ATOM 836 O O . ARG A 1 107 ? 42.237 -2.866 -59.724 1.00 92.69 107 ARG A O 1
ATOM 843 N N . GLY A 1 108 ? 42.663 -0.943 -60.833 1.00 94.88 108 GLY A N 1
ATOM 844 C CA . GLY A 1 108 ? 42.223 -0.030 -59.770 1.00 94.88 108 GLY A CA 1
ATOM 845 C C . GLY A 1 108 ? 40.757 -0.253 -59.397 1.00 94.88 108 GLY A C 1
ATOM 846 O O . GLY A 1 108 ? 40.456 -0.612 -58.263 1.00 94.88 108 GLY A O 1
ATOM 847 N N . VAL A 1 109 ? 39.862 -0.211 -60.388 1.00 93.50 109 VAL A N 1
ATOM 848 C CA . VAL A 1 109 ? 38.423 -0.463 -60.197 1.00 93.50 109 VAL A CA 1
ATOM 849 C C . VAL A 1 109 ? 38.163 -1.844 -59.589 1.00 93.50 109 VAL A C 1
ATOM 851 O O . VAL A 1 109 ? 37.291 -1.997 -58.737 1.00 93.50 109 VAL A O 1
ATOM 854 N N . ARG A 1 110 ? 38.924 -2.875 -59.981 1.00 92.31 110 ARG A N 1
ATOM 855 C CA . ARG A 1 110 ? 38.797 -4.222 -59.399 1.00 92.31 110 ARG A CA 1
ATOM 856 C C . ARG A 1 110 ? 39.242 -4.274 -57.933 1.00 92.31 110 ARG A C 1
ATOM 858 O O . ARG A 1 110 ? 38.653 -5.027 -57.151 1.00 92.31 110 ARG A O 1
ATOM 865 N N . SER A 1 111 ? 40.260 -3.499 -57.565 1.00 93.94 111 SER A N 1
ATOM 866 C CA . SER A 1 111 ? 40.698 -3.344 -56.175 1.00 93.94 111 SER A CA 1
ATOM 867 C C . SER A 1 111 ? 39.626 -2.639 -55.343 1.00 93.94 111 SER A C 1
ATOM 869 O O . SER A 1 111 ? 39.201 -3.177 -54.320 1.00 93.94 111 SER A O 1
ATOM 871 N N . ASP A 1 112 ? 39.098 -1.514 -55.830 1.00 94.06 112 ASP A N 1
ATOM 872 C CA . ASP A 1 112 ? 38.032 -0.756 -55.161 1.00 94.06 112 ASP A CA 1
ATOM 873 C C . ASP A 1 112 ? 36.753 -1.591 -55.012 1.00 94.06 112 ASP A C 1
ATOM 875 O O . ASP A 1 112 ? 36.122 -1.609 -53.953 1.00 94.06 112 ASP A O 1
ATOM 879 N N . LEU A 1 113 ? 36.402 -2.376 -56.037 1.00 93.25 113 LEU A N 1
ATOM 880 C CA . LEU A 1 113 ? 35.299 -3.336 -55.974 1.00 93.25 113 LEU A CA 1
ATOM 881 C C . LEU A 1 113 ? 35.523 -4.389 -54.878 1.00 93.25 113 LEU A C 1
ATOM 883 O O . LEU A 1 113 ? 34.596 -4.752 -54.160 1.00 93.25 113 LEU A O 1
ATOM 887 N N . SER A 1 114 ? 36.752 -4.879 -54.721 1.00 92.00 114 SER A N 1
ATOM 888 C CA . SER A 1 114 ? 37.078 -5.859 -53.678 1.00 92.00 114 SER A CA 1
ATOM 889 C C . SER A 1 114 ? 37.017 -5.233 -52.277 1.00 92.00 114 SER A C 1
ATOM 891 O O . SER A 1 114 ? 36.511 -5.860 -51.342 1.00 92.00 114 SER A O 1
ATOM 893 N N . GLY A 1 115 ? 37.474 -3.984 -52.132 1.00 95.69 115 GLY A N 1
ATOM 894 C CA . GLY A 1 115 ? 37.387 -3.216 -50.887 1.00 95.69 115 GLY A CA 1
ATOM 895 C C . GLY A 1 115 ? 35.942 -2.918 -50.477 1.00 95.69 115 GLY A C 1
ATOM 896 O O . GLY A 1 115 ? 35.549 -3.191 -49.341 1.00 95.69 115 GLY A O 1
ATOM 897 N N . THR A 1 116 ? 35.118 -2.452 -51.416 1.00 93.62 116 THR A N 1
ATOM 898 C CA . THR A 1 116 ? 33.686 -2.191 -51.185 1.00 93.62 116 THR A CA 1
ATOM 899 C C . THR A 1 116 ? 32.913 -3.470 -50.854 1.00 93.62 116 THR A C 1
ATOM 901 O O . THR A 1 116 ? 32.108 -3.464 -49.924 1.00 93.62 116 THR A O 1
ATOM 904 N N . GLN A 1 117 ? 33.216 -4.601 -51.504 1.00 94.00 117 GLN A N 1
ATOM 905 C CA . GLN A 1 117 ? 32.646 -5.908 -51.141 1.00 94.00 117 GLN A CA 1
ATOM 906 C C . GLN A 1 117 ? 33.020 -6.351 -49.718 1.00 94.00 117 GLN A C 1
ATOM 908 O O . GLN A 1 117 ? 32.217 -6.986 -49.028 1.00 94.00 117 GLN A O 1
ATOM 913 N N . LEU A 1 118 ? 34.238 -6.051 -49.258 1.00 95.50 118 LEU A N 1
ATOM 914 C CA . LEU A 1 118 ? 34.646 -6.344 -47.885 1.00 95.50 118 LEU A CA 1
ATOM 915 C C . LEU A 1 118 ? 33.900 -5.452 -46.881 1.00 95.50 118 LEU A C 1
ATOM 917 O O . LEU A 1 118 ? 33.420 -5.949 -45.860 1.00 95.50 118 LEU A O 1
ATOM 921 N N . GLN A 1 119 ? 33.754 -4.162 -47.187 1.00 95.75 119 GLN A N 1
ATOM 922 C CA . GLN A 1 119 ? 32.986 -3.226 -46.368 1.00 95.75 119 GLN A CA 1
ATOM 923 C C . GLN A 1 119 ? 31.510 -3.638 -46.277 1.00 95.75 119 GLN A C 1
ATOM 925 O O . GLN A 1 119 ? 30.956 -3.663 -45.178 1.00 95.75 119 GLN A O 1
ATOM 930 N N . GLU A 1 120 ? 30.896 -4.049 -47.390 1.00 94.81 120 GLU A N 1
ATOM 931 C CA . GLU A 1 120 ? 29.523 -4.568 -47.420 1.00 94.81 120 GLU A CA 1
ATOM 932 C C . GLU A 1 120 ? 29.367 -5.796 -46.512 1.00 94.81 120 GLU A C 1
ATOM 934 O O . GLU A 1 120 ? 28.431 -5.872 -45.711 1.00 94.81 120 GLU A O 1
ATOM 939 N N . LYS A 1 121 ? 30.318 -6.740 -46.563 1.00 94.94 121 LYS A N 1
ATOM 940 C CA . LYS A 1 121 ? 30.322 -7.907 -45.667 1.00 94.94 121 LYS A CA 1
ATOM 941 C C . LYS A 1 121 ? 30.431 -7.495 -44.201 1.00 94.94 121 LYS A C 1
ATOM 943 O O . LYS A 1 121 ? 29.664 -8.000 -43.381 1.00 94.94 121 LYS A O 1
ATOM 948 N N . ASN A 1 122 ? 31.332 -6.575 -43.865 1.00 94.00 122 ASN A N 1
ATOM 949 C CA . ASN A 1 122 ? 31.505 -6.104 -42.489 1.00 94.00 122 ASN A CA 1
ATOM 950 C C . ASN A 1 122 ? 30.228 -5.433 -41.962 1.00 94.00 122 ASN A C 1
ATOM 952 O O . ASN A 1 122 ? 29.724 -5.838 -40.911 1.00 94.00 122 ASN A O 1
ATOM 956 N N . LEU A 1 123 ? 29.645 -4.509 -42.732 1.00 96.19 123 LEU A N 1
ATOM 957 C CA . LEU A 1 123 ? 28.379 -3.851 -42.395 1.00 96.19 123 LEU A CA 1
ATOM 958 C C . LEU A 1 123 ? 27.230 -4.857 -42.260 1.00 96.19 123 LEU A C 1
ATOM 960 O O . LEU A 1 123 ? 26.423 -4.755 -41.338 1.00 96.19 123 LEU A O 1
ATOM 964 N N . SER A 1 124 ? 27.180 -5.878 -43.118 1.00 95.81 124 SER A N 1
ATOM 965 C CA . SER A 1 124 ? 26.200 -6.964 -43.011 1.00 95.81 124 SER A CA 1
ATOM 966 C C . SER A 1 124 ? 26.341 -7.734 -41.692 1.00 95.81 124 SER A C 1
ATOM 968 O O . SER A 1 124 ? 25.349 -7.961 -40.992 1.00 95.81 124 SER A O 1
ATOM 970 N N . THR A 1 125 ? 27.569 -8.070 -41.274 1.00 96.69 125 THR A N 1
ATOM 971 C CA . THR A 1 125 ? 27.783 -8.737 -39.976 1.00 96.69 125 THR A CA 1
ATOM 972 C C . THR A 1 125 ? 27.406 -7.859 -38.784 1.00 96.69 125 THR A C 1
ATOM 974 O O . THR A 1 125 ? 26.866 -8.365 -37.797 1.00 96.69 125 THR A O 1
ATOM 977 N N . GLU A 1 126 ? 27.663 -6.554 -38.858 1.00 95.81 126 GLU A N 1
ATOM 978 C CA . GLU A 1 126 ? 27.285 -5.602 -37.817 1.00 95.81 126 GLU A CA 1
ATOM 979 C C . GLU A 1 126 ? 25.766 -5.444 -37.730 1.00 95.81 126 GLU A C 1
ATOM 981 O O . GLU A 1 126 ? 25.202 -5.522 -36.638 1.00 95.81 126 GLU A O 1
ATOM 986 N N . ASN A 1 127 ? 25.089 -5.354 -38.875 1.00 93.25 127 ASN A N 1
ATOM 987 C CA . ASN A 1 127 ? 23.634 -5.289 -38.944 1.00 93.25 127 ASN A CA 1
ATOM 988 C C . ASN A 1 127 ? 22.991 -6.541 -38.316 1.00 93.25 127 ASN A C 1
ATOM 990 O O . ASN A 1 127 ? 22.093 -6.432 -37.484 1.00 93.25 127 ASN A O 1
ATOM 994 N N . ILE A 1 128 ? 23.532 -7.739 -38.579 1.00 96.56 128 ILE A N 1
ATOM 995 C CA . ILE A 1 128 ? 23.085 -8.979 -37.915 1.00 96.56 128 ILE A CA 1
ATOM 996 C C . ILE A 1 128 ? 23.272 -8.908 -36.387 1.00 96.56 128 ILE A C 1
ATOM 998 O O . ILE A 1 128 ? 22.411 -9.377 -35.637 1.00 96.56 128 ILE A O 1
ATOM 1002 N N . LYS A 1 129 ? 24.378 -8.334 -35.890 1.00 96.19 129 LYS A N 1
ATOM 1003 C CA . LYS A 1 129 ? 24.603 -8.157 -34.441 1.00 96.19 129 LYS A CA 1
ATOM 1004 C C . LYS A 1 129 ? 23.611 -7.164 -33.831 1.00 96.19 129 LYS A C 1
ATOM 1006 O O . LYS A 1 129 ? 23.110 -7.420 -32.736 1.00 96.19 129 LYS A O 1
ATOM 1011 N N . LEU A 1 130 ? 23.330 -6.057 -34.516 1.00 96.19 130 LEU A N 1
ATOM 1012 C CA . LEU A 1 130 ? 22.357 -5.058 -34.073 1.00 96.19 130 LEU A CA 1
ATOM 1013 C C . LEU A 1 130 ? 20.940 -5.634 -34.043 1.00 96.19 130 LEU A C 1
ATOM 1015 O O . LEU A 1 130 ? 20.265 -5.484 -33.028 1.00 96.19 130 LEU A O 1
ATOM 1019 N N . LEU A 1 131 ? 20.531 -6.380 -35.072 1.00 95.56 131 LEU A N 1
ATOM 1020 C CA . LEU A 1 131 ? 19.241 -7.077 -35.096 1.00 95.56 131 LEU A CA 1
ATOM 1021 C C . LEU A 1 131 ? 19.082 -8.018 -33.894 1.00 95.56 131 LEU A C 1
ATOM 1023 O O . LEU A 1 131 ? 18.081 -7.949 -33.189 1.00 95.56 131 LEU A O 1
ATOM 1027 N N . LYS A 1 132 ? 20.115 -8.807 -33.564 1.00 96.50 132 LYS A N 1
ATOM 1028 C CA . LYS A 1 132 ? 20.094 -9.661 -32.361 1.00 96.50 132 LYS A CA 1
ATOM 1029 C C . LYS A 1 132 ? 19.947 -8.866 -31.060 1.00 96.50 132 LYS A C 1
ATOM 1031 O O . LYS A 1 132 ? 19.269 -9.324 -30.141 1.00 96.50 132 LYS A O 1
ATOM 1036 N N . LYS A 1 133 ? 20.579 -7.691 -30.953 1.00 96.38 133 LYS A N 1
ATOM 1037 C CA . LYS A 1 133 ? 20.407 -6.805 -29.788 1.00 96.38 133 LYS A CA 1
ATOM 1038 C C . LYS A 1 133 ? 18.979 -6.261 -29.711 1.00 96.38 133 LYS A C 1
ATOM 1040 O O . LYS A 1 133 ? 18.413 -6.247 -28.623 1.00 96.38 133 LYS A O 1
ATOM 1045 N N . VAL A 1 134 ? 18.397 -5.858 -30.842 1.00 95.81 134 VAL A N 1
ATOM 1046 C CA . VAL A 1 134 ? 17.008 -5.378 -30.922 1.00 95.81 134 VAL A CA 1
ATOM 1047 C C . VAL A 1 134 ? 16.027 -6.471 -30.493 1.00 95.81 134 VAL A C 1
ATOM 1049 O O . VAL A 1 134 ? 15.164 -6.205 -29.658 1.00 95.81 134 VAL A O 1
ATOM 1052 N N . ASP A 1 135 ? 16.204 -7.709 -30.957 1.00 94.62 135 ASP A N 1
ATOM 1053 C CA . ASP A 1 135 ? 15.368 -8.847 -30.545 1.00 94.62 135 ASP A CA 1
ATOM 1054 C C . ASP A 1 135 ? 15.472 -9.124 -29.033 1.00 94.62 135 ASP A C 1
ATOM 1056 O O . ASP A 1 135 ? 14.469 -9.386 -28.355 1.00 94.62 135 ASP A O 1
ATOM 1060 N N . GLY A 1 136 ? 16.685 -9.018 -28.475 1.00 96.12 136 GLY A N 1
ATOM 1061 C CA . GLY A 1 136 ? 16.927 -9.149 -27.037 1.00 96.12 136 GLY A CA 1
ATOM 1062 C C . GLY A 1 136 ? 16.243 -8.051 -26.217 1.00 96.12 136 GLY A C 1
ATOM 1063 O O . GLY A 1 136 ? 15.575 -8.345 -25.224 1.00 96.12 136 GLY A O 1
ATOM 1064 N N . LEU A 1 137 ? 16.349 -6.794 -26.657 1.00 95.44 137 LEU A N 1
ATOM 1065 C CA . LEU A 1 137 ? 15.679 -5.657 -26.022 1.00 95.44 137 LEU A CA 1
ATOM 1066 C C . LEU A 1 137 ? 14.154 -5.766 -26.120 1.00 95.44 137 LEU A C 1
ATOM 1068 O O . LEU A 1 137 ? 13.469 -5.521 -25.131 1.00 95.44 137 LEU A O 1
ATOM 1072 N N . SER A 1 138 ? 13.622 -6.204 -27.263 1.00 95.56 138 SER A N 1
ATOM 1073 C CA . SER A 1 138 ? 12.185 -6.436 -27.447 1.00 95.56 138 SER A CA 1
ATOM 1074 C C . SER A 1 138 ? 11.657 -7.511 -26.489 1.00 95.56 138 SER A C 1
ATOM 1076 O O . SER A 1 138 ? 10.612 -7.342 -25.857 1.00 95.56 138 SER A O 1
ATOM 1078 N N . SER A 1 139 ? 12.422 -8.589 -26.298 1.00 95.56 139 SER A N 1
ATOM 1079 C CA . SER A 1 139 ? 12.087 -9.642 -25.332 1.00 95.56 139 SER A CA 1
ATOM 1080 C C . SER A 1 139 ? 12.114 -9.125 -23.888 1.00 95.56 139 SER A C 1
ATOM 1082 O O . SER A 1 139 ? 11.223 -9.442 -23.096 1.00 95.56 139 SER A O 1
ATOM 1084 N N . HIS A 1 140 ? 13.102 -8.293 -23.544 1.00 94.12 140 HIS A N 1
ATOM 1085 C CA . HIS A 1 140 ? 13.193 -7.666 -22.226 1.00 94.12 140 HIS A CA 1
ATOM 1086 C C . HIS A 1 140 ? 12.037 -6.690 -21.968 1.00 94.12 140 HIS A C 1
ATOM 1088 O O . HIS A 1 140 ? 11.418 -6.752 -20.906 1.00 94.12 140 HIS A O 1
ATOM 1094 N N . GLN A 1 141 ? 11.688 -5.855 -22.953 1.00 96.12 141 GLN A N 1
ATOM 1095 C CA . GLN A 1 141 ? 10.537 -4.953 -22.891 1.00 96.12 141 GLN A CA 1
ATOM 1096 C C . GLN A 1 141 ? 9.251 -5.730 -22.597 1.00 96.12 141 GLN A C 1
ATOM 1098 O O . GLN A 1 141 ? 8.526 -5.387 -21.667 1.00 96.12 141 GLN A O 1
ATOM 1103 N N . LYS A 1 142 ? 9.001 -6.821 -23.328 1.00 94.88 142 LYS A N 1
ATOM 1104 C CA . LYS A 1 142 ? 7.816 -7.657 -23.110 1.00 94.88 142 LYS A CA 1
ATOM 1105 C C . LYS A 1 142 ? 7.775 -8.251 -21.697 1.00 94.88 142 LYS A C 1
ATOM 1107 O O . LYS A 1 142 ? 6.729 -8.250 -21.058 1.00 94.88 142 LYS A O 1
ATOM 1112 N N . SER A 1 143 ? 8.920 -8.700 -21.177 1.00 95.69 143 SER A N 1
ATOM 1113 C CA . SER A 1 143 ? 9.017 -9.187 -19.795 1.00 95.69 143 SER A CA 1
ATOM 1114 C C . SER A 1 143 ? 8.715 -8.093 -18.762 1.00 95.69 143 SER A C 1
ATOM 1116 O O . SER A 1 143 ? 8.047 -8.365 -17.763 1.00 95.69 143 SER A O 1
ATOM 1118 N N . LEU A 1 144 ? 9.175 -6.860 -18.991 1.00 92.94 144 LEU A N 1
ATOM 1119 C CA . LEU A 1 144 ? 8.865 -5.719 -18.125 1.00 92.94 144 LEU A CA 1
ATOM 1120 C C . LEU A 1 144 ? 7.380 -5.341 -18.184 1.00 92.94 144 LEU A C 1
ATOM 1122 O O . LEU A 1 144 ? 6.791 -5.066 -17.142 1.00 92.94 144 LEU A O 1
ATOM 1126 N N . GLU A 1 145 ? 6.760 -5.380 -19.363 1.00 96.06 145 GLU A N 1
ATOM 1127 C CA . GLU A 1 145 ? 5.317 -5.159 -19.527 1.00 96.06 145 GLU A CA 1
ATOM 1128 C C . GLU A 1 145 ? 4.487 -6.211 -18.772 1.00 96.06 145 GLU A C 1
ATOM 1130 O O . GLU A 1 145 ? 3.492 -5.875 -18.127 1.00 96.06 145 GLU A O 1
ATOM 1135 N N . ASP A 1 146 ? 4.905 -7.479 -18.794 1.00 95.81 146 ASP A N 1
ATOM 1136 C CA . ASP A 1 146 ? 4.247 -8.549 -18.036 1.00 95.81 146 ASP A CA 1
ATOM 1137 C C . ASP A 1 146 ? 4.399 -8.354 -16.519 1.00 95.81 146 ASP A C 1
ATOM 1139 O O . ASP A 1 146 ? 3.418 -8.474 -15.780 1.00 95.81 146 ASP A O 1
ATOM 1143 N N . LYS A 1 147 ? 5.592 -7.963 -16.048 1.00 95.31 147 LYS A N 1
ATOM 1144 C CA . LYS A 1 147 ? 5.815 -7.609 -14.634 1.00 95.31 147 LYS A CA 1
ATOM 1145 C C . LYS A 1 147 ? 4.972 -6.409 -14.205 1.00 95.31 147 LYS A C 1
ATOM 1147 O O . LYS A 1 147 ? 4.373 -6.447 -13.134 1.00 95.31 147 LYS A O 1
ATOM 1152 N N . LEU A 1 148 ? 4.881 -5.372 -15.039 1.00 94.69 148 LEU A N 1
ATOM 1153 C CA . LEU A 1 148 ? 4.060 -4.193 -14.762 1.00 94.69 148 LEU A CA 1
ATOM 1154 C C . LEU A 1 148 ? 2.580 -4.570 -14.624 1.00 94.69 148 LEU A C 1
ATOM 1156 O O . LEU A 1 148 ? 1.922 -4.119 -13.688 1.00 94.69 148 LEU A O 1
ATOM 1160 N N . ARG A 1 149 ? 2.072 -5.441 -15.505 1.00 95.62 149 ARG A N 1
ATOM 1161 C CA . ARG A 1 149 ? 0.703 -5.970 -15.406 1.00 95.62 149 ARG A CA 1
ATOM 1162 C C . ARG A 1 149 ? 0.479 -6.777 -14.125 1.00 95.62 149 ARG A C 1
ATOM 1164 O O . ARG A 1 149 ? -0.562 -6.604 -13.495 1.00 95.62 149 ARG A O 1
ATOM 1171 N N . SER A 1 150 ? 1.447 -7.602 -13.713 1.00 95.31 150 SER A N 1
ATOM 1172 C CA . SER A 1 150 ? 1.381 -8.340 -12.439 1.00 95.31 150 SER A CA 1
ATOM 1173 C C . SER A 1 150 ? 1.259 -7.385 -11.252 1.00 95.31 150 SER A C 1
ATOM 1175 O O . SER A 1 150 ? 0.292 -7.467 -10.497 1.00 95.31 150 SER A O 1
ATOM 1177 N N . VAL A 1 151 ? 2.160 -6.402 -11.154 1.00 94.19 151 VAL A N 1
ATOM 1178 C CA . VAL A 1 151 ? 2.164 -5.407 -10.068 1.00 94.19 151 VAL A CA 1
ATOM 1179 C C . VAL A 1 151 ? 0.874 -4.581 -10.053 1.00 94.19 151 VAL A C 1
ATOM 1181 O O . VAL A 1 151 ? 0.324 -4.304 -8.990 1.00 94.19 151 VAL A O 1
ATOM 1184 N N . GLN A 1 152 ? 0.342 -4.208 -11.221 1.00 93.75 152 GLN A N 1
ATOM 1185 C CA . GLN A 1 152 ? -0.950 -3.521 -11.309 1.00 93.75 152 GLN A CA 1
ATOM 1186 C C . GLN A 1 152 ? -2.101 -4.382 -10.772 1.00 93.75 152 GLN A C 1
ATOM 1188 O O . GLN A 1 152 ? -2.972 -3.860 -10.074 1.00 93.75 152 GLN A O 1
ATOM 1193 N N . SER A 1 153 ? -2.099 -5.688 -11.058 1.00 93.56 153 SER A N 1
ATOM 1194 C CA . SER A 1 153 ? -3.117 -6.611 -10.546 1.00 93.56 153 SER A CA 1
ATOM 1195 C C . SER A 1 153 ? -3.019 -6.814 -9.029 1.00 93.56 153 SER A C 1
ATOM 1197 O O . SER A 1 153 ? -4.040 -6.775 -8.344 1.00 93.56 153 SER A O 1
ATOM 1199 N N . GLU A 1 154 ? -1.804 -6.927 -8.488 1.00 92.19 154 GLU A N 1
ATOM 1200 C CA . GLU A 1 154 ? -1.551 -7.030 -7.045 1.00 92.19 154 GLU A CA 1
ATOM 1201 C C . GLU A 1 154 ? -1.978 -5.753 -6.312 1.00 92.19 154 GLU A C 1
ATOM 1203 O O . GLU A 1 154 ? -2.629 -5.816 -5.271 1.00 92.19 154 GLU A O 1
ATOM 1208 N N . ASN A 1 155 ? -1.696 -4.580 -6.885 1.00 89.81 155 ASN A N 1
ATOM 1209 C CA . ASN A 1 155 ? -2.119 -3.300 -6.319 1.00 89.81 155 ASN A CA 1
ATOM 1210 C C . ASN A 1 155 ? -3.654 -3.153 -6.318 1.00 89.81 155 ASN A C 1
ATOM 1212 O O . ASN A 1 155 ? -4.237 -2.671 -5.348 1.00 89.81 155 ASN A O 1
ATOM 1216 N N . ALA A 1 156 ? -4.339 -3.621 -7.367 1.00 90.25 156 ALA A N 1
ATOM 1217 C CA . ALA A 1 156 ? -5.802 -3.648 -7.389 1.00 90.25 156 ALA A CA 1
ATOM 1218 C C . ALA A 1 156 ? -6.379 -4.561 -6.291 1.00 90.25 156 ALA A C 1
ATOM 1220 O O . ALA A 1 156 ? -7.335 -4.175 -5.618 1.00 90.25 156 ALA A O 1
ATOM 1221 N N . GLN A 1 157 ? -5.772 -5.730 -6.061 1.00 90.75 157 GLN A N 1
ATOM 1222 C CA . GLN A 1 157 ? -6.156 -6.621 -4.961 1.00 90.75 157 GLN A CA 1
ATOM 1223 C C . GLN A 1 157 ? -5.896 -5.982 -3.591 1.00 90.75 157 GLN A C 1
ATOM 1225 O O . GLN A 1 157 ? -6.766 -6.030 -2.726 1.00 90.75 157 GLN A O 1
ATOM 1230 N N . ALA A 1 158 ? -4.747 -5.329 -3.404 1.00 91.19 158 ALA A N 1
ATOM 1231 C CA . ALA A 1 158 ? -4.413 -4.632 -2.163 1.00 91.19 158 ALA A CA 1
ATOM 1232 C C . ALA A 1 158 ? -5.399 -3.494 -1.842 1.00 91.19 158 ALA A C 1
ATOM 1234 O O . ALA A 1 158 ? -5.807 -3.333 -0.696 1.00 91.19 158 ALA A O 1
ATOM 1235 N N . LYS A 1 159 ? -5.854 -2.739 -2.851 1.00 93.38 159 LYS A N 1
ATOM 1236 C CA . LYS A 1 159 ? -6.898 -1.719 -2.656 1.00 93.38 159 LYS A CA 1
ATOM 1237 C C . LYS A 1 159 ? -8.230 -2.329 -2.223 1.00 93.38 159 LYS A C 1
ATOM 1239 O O . LYS A 1 159 ? -8.881 -1.807 -1.323 1.00 93.38 159 LYS A O 1
ATOM 1244 N N . GLN A 1 160 ? -8.621 -3.457 -2.817 1.00 92.88 160 GLN A N 1
ATOM 1245 C CA . GLN A 1 160 ? -9.845 -4.159 -2.421 1.00 92.88 160 GLN A CA 1
ATOM 1246 C C . GLN A 1 160 ? -9.772 -4.680 -0.980 1.00 92.88 160 GLN A C 1
ATOM 1248 O O . GLN A 1 160 ? -10.759 -4.581 -0.247 1.00 92.88 160 GLN A O 1
ATOM 1253 N N . THR A 1 161 ? -8.620 -5.206 -0.548 1.00 91.94 161 THR A N 1
ATOM 1254 C CA . THR A 1 161 ? -8.439 -5.656 0.840 1.00 91.94 161 THR A CA 1
ATOM 1255 C C . THR A 1 161 ? -8.406 -4.484 1.819 1.00 91.94 161 THR A C 1
ATOM 1257 O O . THR A 1 161 ? -9.015 -4.578 2.882 1.00 91.94 161 THR A O 1
ATOM 1260 N N . GLU A 1 162 ? -7.788 -3.357 1.457 1.00 92.31 162 GLU A N 1
ATOM 1261 C CA . GLU A 1 162 ? -7.811 -2.126 2.258 1.00 92.31 162 GLU A CA 1
ATOM 1262 C C . GLU A 1 162 ? -9.244 -1.611 2.463 1.00 92.31 162 GLU A C 1
ATOM 1264 O O . GLU A 1 162 ? -9.640 -1.294 3.586 1.00 92.31 162 GLU A O 1
ATOM 1269 N N . GLU A 1 163 ? -10.056 -1.572 1.405 1.00 92.44 163 GLU A N 1
ATOM 1270 C CA . GLU A 1 163 ? -11.467 -1.196 1.512 1.00 92.44 163 GLU A CA 1
ATOM 1271 C C . GLU A 1 163 ? -12.279 -2.180 2.361 1.00 92.44 163 GLU A C 1
ATOM 1273 O O . GLU A 1 163 ? -13.137 -1.759 3.139 1.00 92.44 163 GLU A O 1
ATOM 1278 N N . ALA A 1 164 ? -12.031 -3.487 2.233 1.00 90.94 164 ALA A N 1
ATOM 1279 C CA . ALA A 1 164 ? -12.692 -4.496 3.057 1.00 90.94 164 ALA A CA 1
ATOM 1280 C C . ALA A 1 164 ? -12.370 -4.302 4.547 1.00 90.94 164 ALA A C 1
ATOM 1282 O O . ALA A 1 164 ? -13.286 -4.276 5.369 1.00 90.94 164 ALA A O 1
ATOM 1283 N N . LEU A 1 165 ? -11.097 -4.065 4.881 1.00 93.31 165 LEU A N 1
ATOM 1284 C CA . LEU A 1 165 ? -10.661 -3.787 6.250 1.00 93.31 165 LEU A CA 1
ATOM 1285 C C . LEU A 1 165 ? -11.237 -2.471 6.787 1.00 93.31 165 LEU A C 1
ATOM 1287 O O . LEU A 1 165 ? -11.629 -2.415 7.950 1.00 93.31 165 LEU A O 1
ATOM 1291 N N . ARG A 1 166 ? -11.355 -1.424 5.957 1.00 93.56 166 ARG A N 1
ATOM 1292 C CA . ARG A 1 166 ? -12.038 -0.178 6.355 1.00 93.56 166 ARG A CA 1
ATOM 1293 C C . ARG A 1 166 ? -13.508 -0.412 6.700 1.00 93.56 166 ARG A C 1
ATOM 1295 O O . ARG A 1 166 ? -13.980 0.125 7.699 1.00 93.56 166 ARG A O 1
ATOM 1302 N N . ARG A 1 167 ? -14.229 -1.214 5.906 1.00 93.19 167 ARG A N 1
ATOM 1303 C CA . ARG A 1 167 ? -15.632 -1.570 6.194 1.00 93.19 167 ARG A CA 1
ATOM 1304 C C . ARG A 1 167 ? -15.748 -2.377 7.488 1.00 93.19 167 ARG A C 1
ATOM 1306 O O . ARG A 1 167 ? -16.652 -2.122 8.277 1.00 93.19 167 ARG A O 1
ATOM 1313 N N . GLU A 1 168 ? -14.831 -3.315 7.721 1.00 91.88 168 GLU A N 1
ATOM 1314 C CA . GLU A 1 168 ? -14.799 -4.100 8.958 1.00 91.88 168 GLU A CA 1
ATOM 1315 C C . GLU A 1 168 ? -14.506 -3.226 10.185 1.00 91.88 168 GLU A C 1
ATOM 1317 O O . GLU A 1 168 ? -15.187 -3.360 11.201 1.00 91.88 168 GLU A O 1
ATOM 1322 N N . LEU A 1 169 ? -13.557 -2.290 10.083 1.00 90.00 169 LEU A N 1
ATOM 1323 C CA . LEU A 1 169 ? -13.249 -1.345 11.157 1.00 90.00 169 LEU A CA 1
ATOM 1324 C C . LEU A 1 169 ? -14.467 -0.480 11.509 1.00 90.00 169 LEU A C 1
ATOM 1326 O O . LEU A 1 169 ? -14.836 -0.402 12.676 1.00 90.00 169 LEU A O 1
ATOM 1330 N N . ALA A 1 170 ? -15.142 0.092 10.507 1.00 91.56 170 ALA A N 1
ATOM 1331 C CA . ALA A 1 170 ? -16.355 0.882 10.724 1.00 91.56 170 ALA A CA 1
ATOM 1332 C C . ALA A 1 170 ? -17.482 0.056 11.379 1.00 91.56 170 ALA A C 1
ATOM 1334 O O . ALA A 1 170 ? -18.191 0.543 12.260 1.00 91.56 170 ALA A O 1
ATOM 1335 N N . ALA A 1 171 ? -17.633 -1.216 10.994 1.00 91.31 171 ALA A N 1
ATOM 1336 C CA . ALA A 1 171 ? -18.592 -2.118 11.630 1.00 91.31 171 ALA A CA 1
ATOM 1337 C C . ALA A 1 171 ? -18.227 -2.408 13.099 1.00 91.31 171 ALA A C 1
ATOM 1339 O O . ALA A 1 171 ? -19.109 -2.429 13.960 1.00 91.31 171 ALA A O 1
ATOM 1340 N N . GLN A 1 172 ? -16.939 -2.595 13.409 1.00 92.81 172 GLN A N 1
ATOM 1341 C CA . GLN A 1 172 ? -16.474 -2.770 14.788 1.00 92.81 172 GLN A CA 1
ATOM 1342 C C . GLN A 1 172 ? -16.718 -1.514 15.635 1.00 92.81 172 GLN A C 1
ATOM 1344 O O . GLN A 1 172 ? -17.203 -1.642 16.759 1.00 92.81 172 GLN A O 1
ATOM 1349 N N . GLU A 1 173 ? -16.473 -0.320 15.088 1.00 93.38 173 GLU A N 1
ATOM 1350 C CA . GLU A 1 173 ? -16.747 0.958 15.759 1.00 93.38 173 GLU A CA 1
ATOM 1351 C C . GLU A 1 173 ? -18.235 1.109 16.119 1.00 93.38 173 GLU A C 1
ATOM 1353 O O . GLU A 1 173 ? -18.573 1.467 17.253 1.00 93.38 173 GLU A O 1
ATOM 1358 N N . GLN A 1 174 ? -19.142 0.747 15.206 1.00 93.75 174 GLN A N 1
ATOM 1359 C CA . GLN A 1 174 ? -20.583 0.738 15.484 1.00 93.75 174 GLN A CA 1
ATOM 1360 C C . GLN A 1 174 ? -20.960 -0.252 16.593 1.00 93.75 174 GLN A C 1
ATOM 1362 O O . GLN A 1 174 ? -21.775 0.066 17.464 1.00 93.75 174 GLN A O 1
ATOM 1367 N N . VAL A 1 175 ? -20.359 -1.447 16.600 1.00 93.56 175 VAL A N 1
ATOM 1368 C CA . VAL A 1 175 ? -20.584 -2.436 17.664 1.00 93.56 175 VAL A CA 1
ATOM 1369 C C . VAL A 1 175 ? -20.112 -1.889 19.011 1.00 93.56 175 VAL A C 1
ATOM 1371 O O . VAL A 1 175 ? -20.851 -1.997 19.991 1.00 93.56 175 VAL A O 1
ATOM 1374 N N . THR A 1 176 ? -18.932 -1.264 19.074 1.00 90.81 176 THR A N 1
ATOM 1375 C CA . THR A 1 176 ? -18.424 -0.653 20.313 1.00 90.81 176 THR A CA 1
ATOM 1376 C C . THR A 1 176 ? -19.324 0.471 20.815 1.00 90.81 176 THR A C 1
ATOM 1378 O O . THR A 1 176 ? -19.706 0.443 21.983 1.00 90.81 176 THR A O 1
ATOM 1381 N N . GLN A 1 177 ? -19.779 1.374 19.940 1.00 91.44 177 GLN A N 1
ATOM 1382 C CA . GLN A 1 177 ? -20.740 2.422 20.306 1.00 91.44 177 GLN A CA 1
ATOM 1383 C C . GLN A 1 177 ? -22.057 1.826 20.830 1.00 91.44 177 GLN A C 1
ATOM 1385 O O . GLN A 1 177 ? -22.621 2.298 21.819 1.00 91.44 177 GLN A O 1
ATOM 1390 N N . GLY A 1 178 ? -22.532 0.736 20.217 1.00 93.44 178 GLY A N 1
ATOM 1391 C CA . GLY A 1 178 ? -23.708 0.003 20.684 1.00 93.44 178 GLY A CA 1
ATOM 1392 C C . GLY A 1 178 ? -23.529 -0.595 22.085 1.00 93.44 178 GLY A C 1
ATOM 1393 O O . GLY A 1 178 ? -24.462 -0.566 22.893 1.00 93.44 178 GLY A O 1
ATOM 1394 N N . TRP A 1 179 ? -22.343 -1.116 22.405 1.00 93.56 179 TRP A N 1
ATOM 1395 C CA . TRP A 1 179 ? -22.021 -1.604 23.750 1.00 93.56 179 TRP A CA 1
ATOM 1396 C C . TRP A 1 179 ? -21.889 -0.473 24.769 1.00 93.56 179 TRP A C 1
ATOM 1398 O O . TRP A 1 179 ? -22.409 -0.604 25.875 1.00 93.56 179 TRP A O 1
ATOM 1408 N N . GLU A 1 180 ? -21.280 0.652 24.403 1.00 93.19 180 GLU A N 1
ATOM 1409 C CA . GLU A 1 180 ? -21.190 1.841 25.260 1.00 93.19 180 GLU A CA 1
ATOM 1410 C C . GLU A 1 180 ? -22.579 2.412 25.587 1.00 93.19 180 GLU A C 1
ATOM 1412 O O . GLU A 1 180 ? -22.876 2.722 26.745 1.00 93.19 180 GLU A O 1
ATOM 1417 N N . ALA A 1 181 ? -23.489 2.465 24.610 1.00 93.88 181 ALA A N 1
ATOM 1418 C CA . ALA A 1 181 ? -24.881 2.864 24.829 1.00 93.88 181 ALA A CA 1
ATOM 1419 C C . ALA A 1 181 ? -25.626 1.901 25.782 1.00 93.88 181 ALA A C 1
ATOM 1421 O O . ALA A 1 181 ? -26.367 2.322 26.676 1.00 93.88 181 ALA A O 1
ATOM 1422 N N . LYS A 1 182 ? -25.400 0.588 25.657 1.00 95.62 182 LYS A N 1
ATOM 1423 C CA . LYS A 1 182 ? -25.954 -0.409 26.595 1.00 95.62 182 LYS A CA 1
ATOM 1424 C C . LYS A 1 182 ? -25.355 -0.283 28.000 1.00 95.62 182 LYS A C 1
ATOM 1426 O O . LYS A 1 182 ? -26.058 -0.406 29.002 1.00 95.62 182 LYS A O 1
ATOM 1431 N N . LEU A 1 183 ? -24.059 -0.012 28.103 1.00 93.69 183 LEU A N 1
ATOM 1432 C CA . LEU A 1 183 ? -23.400 0.169 29.393 1.00 93.69 183 LEU A CA 1
ATOM 1433 C C . LEU A 1 183 ? -23.899 1.439 30.096 1.00 93.69 183 LEU A C 1
ATOM 1435 O O . LEU A 1 183 ? -24.215 1.420 31.281 1.00 93.69 183 LEU A O 1
ATOM 1439 N N . THR A 1 184 ? -24.032 2.546 29.369 1.00 93.88 184 THR A N 1
ATOM 1440 C CA . THR A 1 184 ? -24.548 3.800 29.937 1.00 93.88 184 THR A CA 1
ATOM 1441 C C . THR A 1 184 ? -25.993 3.661 30.420 1.00 93.88 184 THR A C 1
ATOM 1443 O O . THR A 1 184 ? -26.310 4.115 31.521 1.00 93.88 184 THR A O 1
ATOM 1446 N N . THR A 1 185 ? -26.858 2.981 29.661 1.00 96.44 185 THR A N 1
ATOM 1447 C CA . THR A 1 185 ? -28.247 2.701 30.073 1.00 96.44 185 THR A CA 1
ATOM 1448 C C . THR A 1 185 ? -28.319 1.829 31.327 1.00 96.44 185 THR A C 1
ATOM 1450 O O . THR A 1 185 ? -28.959 2.227 32.301 1.00 96.44 185 THR A O 1
ATOM 1453 N N . THR A 1 186 ? -27.586 0.715 31.374 1.00 95.44 186 THR A N 1
ATOM 1454 C CA . THR A 1 186 ? -27.535 -0.156 32.567 1.00 95.44 186 THR A CA 1
ATOM 1455 C C . THR A 1 186 ? -26.971 0.558 33.800 1.00 95.44 186 THR A C 1
ATOM 1457 O O . THR A 1 186 ? -27.514 0.429 34.898 1.00 95.44 186 THR A O 1
ATOM 1460 N N . VAL A 1 187 ? -25.940 1.397 33.646 1.00 96.88 187 VAL A N 1
ATOM 1461 C CA . VAL A 1 187 ? -25.414 2.235 34.740 1.00 96.88 187 VAL A CA 1
ATOM 1462 C C . VAL A 1 187 ? -26.468 3.228 35.246 1.00 96.88 187 VAL A C 1
ATOM 1464 O O . VAL A 1 187 ? -26.579 3.449 36.457 1.00 96.88 187 VAL A O 1
ATOM 1467 N N . MET A 1 188 ? -27.265 3.831 34.356 1.00 95.81 188 MET A N 1
ATOM 1468 C CA . MET A 1 188 ? -28.370 4.711 34.756 1.00 95.81 188 MET A CA 1
ATOM 1469 C C . MET A 1 188 ? -29.460 3.955 35.527 1.00 95.81 188 MET A C 1
ATOM 1471 O O . MET A 1 188 ? -29.933 4.454 36.554 1.00 95.81 188 MET A O 1
ATOM 1475 N N . GLU A 1 189 ? -29.829 2.754 35.080 1.00 95.38 189 GLU A N 1
ATOM 1476 C CA . GLU A 1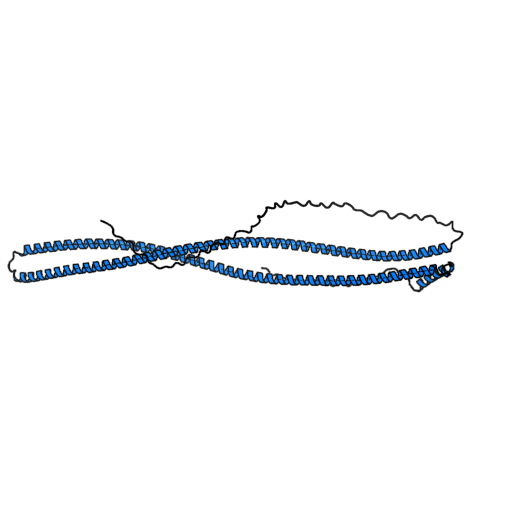 189 ? -30.798 1.891 35.765 1.00 95.38 189 GLU A CA 1
ATOM 1477 C C . GLU A 1 189 ? -30.303 1.468 37.151 1.00 95.38 189 GLU A C 1
ATOM 1479 O O . GLU A 1 189 ? -31.020 1.646 38.138 1.00 95.38 189 GLU A O 1
ATOM 1484 N N . LEU A 1 190 ? -29.047 1.028 37.270 1.00 93.44 190 LEU A N 1
ATOM 1485 C CA . LEU A 1 190 ? -28.433 0.685 38.557 1.00 93.44 190 LEU A CA 1
ATOM 1486 C C . LEU A 1 190 ? -28.438 1.871 39.526 1.00 93.44 190 LEU A C 1
ATOM 1488 O O . LEU A 1 190 ? -28.818 1.720 40.688 1.00 93.44 190 LEU A O 1
ATOM 1492 N N . ARG A 1 191 ? -28.099 3.079 39.055 1.00 96.12 191 ARG A N 1
ATOM 1493 C CA . ARG A 1 191 ? -28.180 4.304 39.874 1.00 96.12 191 ARG A CA 1
ATOM 1494 C C . ARG A 1 191 ? -29.611 4.603 40.320 1.00 96.12 191 ARG A C 1
ATOM 1496 O O . ARG A 1 191 ? -29.818 5.063 41.446 1.00 96.12 191 ARG A O 1
ATOM 1503 N N . ARG A 1 192 ? -30.609 4.358 39.467 1.00 96.81 192 ARG A N 1
ATOM 1504 C CA . ARG A 1 192 ? -32.030 4.524 39.812 1.00 96.81 192 ARG A CA 1
ATOM 1505 C C . ARG A 1 192 ? -32.454 3.522 40.888 1.00 96.81 192 ARG A C 1
ATOM 1507 O O . ARG A 1 192 ? -33.028 3.942 41.895 1.00 96.81 192 ARG A O 1
ATOM 1514 N N . CYS A 1 193 ? -32.114 2.246 40.718 1.00 91.62 193 CYS A N 1
ATOM 1515 C CA . CYS A 1 193 ? -32.367 1.187 41.696 1.00 91.62 193 CYS A CA 1
ATOM 1516 C C . CYS A 1 193 ? -31.677 1.482 43.035 1.00 91.62 193 CYS A C 1
ATOM 1518 O O . CYS A 1 193 ? -32.304 1.385 44.088 1.00 91.62 193 CYS A O 1
ATOM 1520 N N . GLN A 1 194 ? -30.424 1.946 43.010 1.00 95.50 194 GLN A N 1
ATOM 1521 C CA . GLN A 1 194 ? -29.684 2.345 44.208 1.00 95.50 194 GLN A CA 1
ATOM 1522 C C . GLN A 1 194 ? -30.388 3.484 44.960 1.00 95.50 194 GLN A C 1
ATOM 1524 O O . GLN A 1 194 ? -30.570 3.406 46.177 1.00 95.50 194 GLN A O 1
ATOM 1529 N N . LYS A 1 195 ? -30.836 4.531 44.251 1.00 96.31 195 LYS A N 1
ATOM 1530 C CA . LYS A 1 195 ? -31.601 5.636 44.855 1.00 96.31 195 LYS A CA 1
ATOM 1531 C C . LYS A 1 195 ? -32.916 5.152 45.475 1.00 96.31 195 LYS A C 1
ATOM 1533 O O . LYS A 1 195 ? -33.264 5.591 46.570 1.00 96.31 195 LYS A O 1
ATOM 1538 N N . GLN A 1 196 ? -33.633 4.247 44.807 1.00 95.19 196 GLN A N 1
ATOM 1539 C CA . GLN A 1 196 ? -34.859 3.651 45.348 1.00 95.19 196 GLN A CA 1
ATOM 1540 C C . GLN A 1 196 ? -34.581 2.816 46.603 1.00 95.19 196 GLN A C 1
ATOM 1542 O O . GLN A 1 196 ? -35.249 3.012 47.614 1.00 95.19 196 GLN A O 1
ATOM 1547 N N . ALA A 1 197 ? -33.554 1.965 46.584 1.00 90.00 197 ALA A N 1
ATOM 1548 C CA . ALA A 1 197 ? -33.164 1.157 47.736 1.00 90.00 197 ALA A CA 1
ATOM 1549 C C . ALA A 1 197 ? -32.797 2.022 48.955 1.00 90.00 197 ALA A C 1
ATOM 1551 O O . ALA A 1 197 ? -33.197 1.712 50.076 1.00 90.00 197 ALA A O 1
ATOM 1552 N N . LEU A 1 198 ? -32.094 3.143 48.750 1.00 94.94 198 LEU A N 1
ATOM 1553 C CA . LEU A 1 198 ? -31.796 4.101 49.821 1.00 94.94 198 LEU A CA 1
ATOM 1554 C C . LEU A 1 198 ? -33.062 4.769 50.380 1.00 94.94 198 LEU A C 1
ATOM 1556 O O . LEU A 1 198 ? -33.167 4.944 51.595 1.00 94.94 198 LEU A O 1
ATOM 1560 N N . LYS A 1 199 ? -34.031 5.105 49.519 1.00 96.25 199 LYS A N 1
ATOM 1561 C CA . LYS A 1 199 ? -35.327 5.671 49.928 1.00 96.25 199 LYS A CA 1
ATOM 1562 C C . LYS A 1 199 ? -36.165 4.675 50.735 1.00 96.25 199 LYS A C 1
ATOM 1564 O O . LYS A 1 199 ? -36.768 5.056 51.731 1.00 96.25 199 LYS A O 1
ATOM 1569 N N . GLU A 1 200 ? -36.199 3.407 50.337 1.00 95.00 200 GLU A N 1
ATOM 1570 C CA . GLU A 1 200 ? -36.909 2.373 51.102 1.00 95.00 200 GLU A CA 1
ATOM 1571 C C . GLU A 1 200 ? -36.195 2.060 52.422 1.00 95.00 200 GLU A C 1
ATOM 1573 O O . GLU A 1 200 ? -36.840 1.922 53.459 1.00 95.00 200 GLU A O 1
ATOM 1578 N N . ARG A 1 201 ? -34.856 2.068 52.441 1.00 94.12 201 ARG A N 1
ATOM 1579 C CA . ARG A 1 201 ? -34.084 1.915 53.682 1.00 94.12 201 ARG A CA 1
ATOM 1580 C C . ARG A 1 201 ? -34.379 3.028 54.691 1.00 94.12 201 ARG A C 1
ATOM 1582 O O . ARG A 1 201 ? -34.481 2.743 55.882 1.00 94.12 201 ARG A O 1
ATOM 1589 N N . SER A 1 202 ? -34.509 4.282 54.250 1.00 95.94 202 SER A N 1
ATOM 1590 C CA . SER A 1 202 ? -34.845 5.390 55.154 1.00 95.94 202 SER A CA 1
ATOM 1591 C C . SER A 1 202 ? -36.286 5.311 55.665 1.00 95.94 202 SER A C 1
ATOM 1593 O O . SER A 1 202 ? -36.505 5.565 56.850 1.00 95.94 202 SER A O 1
ATOM 1595 N N . LYS A 1 203 ? -37.246 4.882 54.832 1.00 95.69 203 LYS A N 1
ATOM 1596 C CA . LYS A 1 203 ? -38.620 4.582 55.274 1.00 95.69 203 LYS A CA 1
ATOM 1597 C C . LYS A 1 203 ? -38.658 3.472 56.320 1.00 95.69 203 LYS A C 1
ATOM 1599 O O . LYS A 1 203 ? -39.208 3.690 57.394 1.00 95.69 203 LYS A O 1
ATOM 1604 N N . MET A 1 204 ? -38.014 2.333 56.053 1.00 91.31 204 MET A N 1
ATOM 1605 C CA . MET A 1 204 ? -37.964 1.222 57.011 1.00 91.31 204 MET A CA 1
ATOM 1606 C C . MET A 1 204 ? -37.297 1.632 58.325 1.00 91.31 204 MET A C 1
ATOM 1608 O O . MET A 1 204 ? -37.728 1.204 59.390 1.00 91.31 204 MET A O 1
ATOM 1612 N N . LYS A 1 205 ? -36.273 2.495 58.282 1.00 94.94 205 LYS A N 1
ATOM 1613 C CA . LYS A 1 205 ? -35.658 3.038 59.499 1.00 94.94 205 LYS A CA 1
ATOM 1614 C C . LYS A 1 205 ? -36.648 3.885 60.308 1.00 94.94 205 LYS A C 1
ATOM 1616 O O . LYS A 1 205 ? -36.757 3.683 61.511 1.00 94.94 205 LYS A O 1
ATOM 1621 N N . LEU A 1 206 ? -37.401 4.774 59.655 1.00 94.44 206 LEU A N 1
ATOM 1622 C CA . LEU A 1 206 ? -38.444 5.574 60.311 1.00 94.44 206 LEU A CA 1
ATOM 1623 C C . LEU A 1 206 ? -39.557 4.703 60.905 1.00 94.44 206 LEU A C 1
ATOM 1625 O O . LEU A 1 206 ? -40.028 4.978 62.005 1.00 94.44 206 LEU A O 1
ATOM 1629 N N . GLU A 1 207 ? -39.982 3.659 60.198 1.00 93.44 207 GLU A N 1
ATOM 1630 C CA . GLU A 1 207 ? -40.975 2.701 60.696 1.00 93.44 207 GLU A CA 1
ATOM 1631 C C . GLU A 1 207 ? -40.444 1.899 61.886 1.00 93.44 207 GLU A C 1
ATOM 1633 O O . GLU A 1 207 ? -41.153 1.751 62.879 1.00 93.44 207 GLU A O 1
ATOM 1638 N N . ALA A 1 208 ? -39.186 1.455 61.839 1.00 91.44 208 ALA A N 1
ATOM 1639 C CA . ALA A 1 208 ? -38.536 0.777 62.955 1.00 91.44 208 ALA A CA 1
ATOM 1640 C C . ALA A 1 208 ? -38.402 1.689 64.185 1.00 91.44 208 ALA A C 1
ATOM 1642 O O . ALA A 1 208 ? -38.648 1.245 65.304 1.00 91.44 208 ALA A O 1
ATOM 1643 N N . ASP A 1 209 ? -38.050 2.962 63.996 1.00 92.00 209 ASP A N 1
ATOM 1644 C CA . ASP A 1 209 ? -37.951 3.934 65.089 1.00 92.00 209 ASP A CA 1
ATOM 1645 C C . ASP A 1 209 ? -39.336 4.252 65.686 1.00 92.00 209 ASP A C 1
ATOM 1647 O O . ASP A 1 209 ? -39.476 4.323 66.908 1.00 92.00 209 ASP A O 1
ATOM 1651 N N . ARG A 1 210 ? -40.389 4.341 64.857 1.00 93.06 210 ARG A N 1
ATOM 1652 C CA . ARG A 1 210 ? -41.784 4.441 65.330 1.00 93.06 210 ARG A CA 1
ATOM 1653 C C . ARG A 1 210 ? -42.212 3.206 66.119 1.00 93.06 210 ARG A C 1
ATOM 1655 O O . ARG A 1 210 ? -42.780 3.359 67.193 1.00 93.06 210 ARG A O 1
ATOM 1662 N N . ALA A 1 211 ? -41.909 2.007 65.621 1.00 89.56 211 ALA A N 1
ATOM 1663 C CA . ALA A 1 211 ? -42.220 0.757 66.309 1.00 89.56 211 ALA A CA 1
ATOM 1664 C C . ALA A 1 211 ? -41.517 0.682 67.675 1.00 89.56 211 ALA A C 1
ATOM 1666 O O . ALA A 1 211 ? -42.145 0.340 68.677 1.00 89.56 211 ALA A O 1
ATOM 1667 N N . LYS A 1 212 ? -40.240 1.086 67.746 1.00 90.81 212 LYS A N 1
ATOM 1668 C CA . LYS A 1 212 ? -39.503 1.195 69.014 1.00 90.81 212 LYS A CA 1
ATOM 1669 C C . LYS A 1 212 ? -40.161 2.178 69.977 1.00 90.81 212 LYS A C 1
ATOM 1671 O O . LYS A 1 212 ? -40.322 1.840 71.145 1.00 90.81 212 LYS A O 1
ATOM 1676 N N . ALA A 1 213 ? -40.569 3.354 69.498 1.00 89.56 213 ALA A N 1
ATOM 1677 C CA . ALA A 1 213 ? -41.265 4.340 70.321 1.00 89.56 213 ALA A CA 1
ATOM 1678 C C . ALA A 1 213 ? -42.587 3.785 70.876 1.00 89.56 213 ALA A C 1
ATOM 1680 O O . ALA A 1 213 ? -42.831 3.903 72.073 1.00 89.56 213 ALA A O 1
ATOM 1681 N N . THR A 1 214 ? -43.385 3.096 70.051 1.00 90.38 214 THR A N 1
ATOM 1682 C CA . THR A 1 214 ? -44.626 2.455 70.516 1.00 90.38 214 THR A CA 1
ATOM 1683 C C . THR A 1 214 ? -44.360 1.354 71.542 1.00 90.38 214 THR A C 1
ATOM 1685 O O . THR A 1 214 ? -45.022 1.319 72.573 1.00 90.38 214 THR A O 1
ATOM 1688 N N . THR A 1 215 ? -43.345 0.504 71.332 1.00 87.38 215 THR A N 1
ATOM 1689 C CA . THR A 1 215 ? -42.990 -0.537 72.313 1.00 87.38 215 THR A CA 1
ATOM 1690 C C . THR A 1 215 ? -42.423 0.047 73.603 1.00 87.38 215 THR A C 1
ATOM 1692 O O . THR A 1 215 ? -42.638 -0.510 74.673 1.00 87.38 215 THR A O 1
ATOM 1695 N N . GLN A 1 216 ? -41.706 1.171 73.522 1.00 86.81 216 GLN A N 1
ATOM 1696 C CA . GLN A 1 216 ? -41.191 1.866 74.696 1.00 86.81 216 GLN A CA 1
ATOM 1697 C C . GLN A 1 216 ? -42.338 2.476 75.502 1.00 86.81 216 GLN A C 1
ATOM 1699 O O . GLN A 1 216 ? -42.377 2.302 76.713 1.00 86.81 216 GLN A O 1
ATOM 1704 N N . GLU A 1 217 ? -43.307 3.107 74.838 1.00 89.19 217 GLU A N 1
ATOM 1705 C CA . GLU A 1 217 ? -44.500 3.648 75.490 1.00 89.19 217 GLU A CA 1
ATOM 1706 C C . GLU A 1 217 ? -45.340 2.542 76.154 1.00 89.19 217 GLU A C 1
ATOM 1708 O O . GLU A 1 217 ? -45.809 2.705 77.282 1.00 89.19 217 GLU A O 1
ATOM 1713 N N . GLU A 1 218 ? -45.505 1.392 75.491 1.00 89.31 218 GLU A N 1
ATOM 1714 C CA . GLU A 1 218 ? -46.137 0.201 76.074 1.00 89.31 218 GLU A CA 1
ATOM 1715 C C . GLU A 1 218 ? -45.358 -0.319 77.292 1.00 89.31 218 GLU A C 1
ATOM 1717 O O . GLU A 1 218 ? -45.960 -0.598 78.330 1.00 89.31 218 GLU A O 1
ATOM 1722 N N . ASN A 1 219 ? -44.027 -0.394 77.209 1.00 84.31 219 ASN A N 1
ATOM 1723 C CA . ASN A 1 219 ? -43.179 -0.793 78.333 1.00 84.31 219 ASN A CA 1
ATOM 1724 C C . ASN A 1 219 ? -43.267 0.197 79.499 1.00 84.31 219 ASN A C 1
ATOM 1726 O O . ASN A 1 219 ? -43.356 -0.229 80.649 1.00 84.31 219 ASN A O 1
ATOM 1730 N N . ASP A 1 220 ? -43.292 1.501 79.238 1.00 87.38 220 ASP A N 1
ATOM 1731 C CA . ASP A 1 220 ? -43.424 2.530 80.271 1.00 87.38 220 ASP A CA 1
ATOM 1732 C C . ASP A 1 220 ? -44.801 2.448 80.949 1.00 87.38 220 ASP A C 1
ATOM 1734 O O . ASP A 1 220 ? -44.893 2.524 82.178 1.00 87.38 220 ASP A O 1
ATOM 1738 N N . LYS A 1 221 ? -45.869 2.193 80.175 1.00 88.19 221 LYS A N 1
ATOM 1739 C CA . LYS A 1 221 ? -47.218 1.902 80.694 1.00 88.19 221 LYS A CA 1
ATOM 1740 C C . LYS A 1 221 ? -47.222 0.656 81.579 1.00 88.19 221 LYS A C 1
ATOM 1742 O O . LYS A 1 221 ? -47.711 0.722 82.706 1.00 88.19 221 LYS A O 1
ATOM 1747 N N . LEU A 1 222 ? -46.635 -0.449 81.118 1.00 86.12 222 LEU A N 1
ATOM 1748 C CA . LEU A 1 222 ? -46.519 -1.688 81.896 1.00 86.12 222 LEU A CA 1
ATOM 1749 C C . LEU A 1 222 ? -45.671 -1.496 83.159 1.00 86.12 222 LEU A C 1
ATOM 1751 O O . LEU A 1 222 ? -46.012 -2.027 84.210 1.00 86.12 222 LEU A O 1
ATOM 1755 N N . THR A 1 223 ? -44.609 -0.694 83.094 1.00 84.44 223 THR A N 1
ATOM 1756 C CA . THR A 1 223 ? -43.758 -0.369 84.248 1.00 84.44 223 THR A CA 1
ATOM 1757 C C . THR A 1 223 ? -44.513 0.494 85.259 1.00 84.44 223 THR A C 1
ATOM 1759 O O . THR A 1 223 ? -44.403 0.281 86.466 1.00 84.44 223 THR A O 1
ATOM 1762 N N . ALA A 1 224 ? -45.322 1.449 84.793 1.00 81.62 224 ALA A N 1
ATOM 1763 C CA . ALA A 1 224 ? -46.202 2.237 85.649 1.00 81.62 224 ALA A CA 1
ATOM 1764 C C . ALA A 1 224 ? -47.293 1.368 86.295 1.00 81.62 224 ALA A C 1
ATOM 1766 O O . ALA A 1 224 ? -47.578 1.532 87.481 1.00 81.62 224 ALA A O 1
ATOM 1767 N N . GLU A 1 225 ? -47.871 0.418 85.557 1.00 82.06 225 GLU A N 1
ATOM 1768 C CA . GLU A 1 225 ? -48.789 -0.580 86.116 1.00 82.06 225 GLU A CA 1
ATOM 1769 C C . GLU A 1 225 ? -48.100 -1.489 87.135 1.00 82.06 225 GLU A C 1
ATOM 1771 O O . GLU A 1 225 ? -48.661 -1.718 88.201 1.00 82.06 225 GLU A O 1
ATOM 1776 N N . LEU A 1 226 ? -46.876 -1.949 86.869 1.00 79.62 226 LEU A N 1
ATOM 1777 C CA . LEU A 1 226 ? -46.076 -2.724 87.819 1.00 79.62 226 LEU A CA 1
ATOM 1778 C C . LEU A 1 226 ? -45.775 -1.930 89.090 1.00 79.62 226 LEU A C 1
ATOM 1780 O O . LEU A 1 226 ? -45.873 -2.491 90.176 1.00 79.62 226 LEU A O 1
ATOM 1784 N N . ARG A 1 227 ? -45.471 -0.629 88.988 1.00 79.81 227 ARG A N 1
ATOM 1785 C CA . ARG A 1 227 ? -45.305 0.264 90.150 1.00 79.81 227 ARG A CA 1
ATOM 1786 C C . ARG A 1 227 ? -46.597 0.429 90.944 1.00 79.81 227 ARG A C 1
ATOM 1788 O O . ARG A 1 227 ? -46.558 0.424 92.167 1.00 79.81 227 ARG A O 1
ATOM 1795 N N . LYS A 1 228 ? -47.745 0.539 90.266 1.00 81.62 228 LYS A N 1
ATOM 1796 C CA . LYS A 1 228 ? -49.059 0.545 90.930 1.00 81.62 228 LYS A CA 1
ATOM 1797 C C . LYS A 1 228 ? -49.335 -0.786 91.620 1.00 81.62 228 LYS A C 1
ATOM 1799 O O . LYS A 1 228 ? -49.802 -0.783 92.747 1.00 81.62 228 LYS A O 1
ATOM 1804 N N . LEU A 1 229 ? -49.020 -1.907 90.974 1.00 74.88 229 LEU A N 1
ATOM 1805 C CA . LEU A 1 229 ? -49.186 -3.239 91.549 1.00 74.88 229 LEU A CA 1
ATOM 1806 C C . LEU A 1 229 ? -48.243 -3.477 92.726 1.00 74.88 229 LEU A C 1
ATOM 1808 O O . LEU A 1 229 ? -48.690 -4.045 93.703 1.00 74.88 229 LEU A O 1
ATOM 1812 N N . THR A 1 230 ? -46.997 -3.002 92.689 1.00 76.06 230 THR A N 1
ATOM 1813 C CA . THR A 1 230 ? -46.061 -3.096 93.829 1.00 76.06 230 THR A CA 1
ATOM 1814 C C . THR A 1 230 ? -46.423 -2.140 94.963 1.00 76.06 230 THR A C 1
ATOM 1816 O O . THR A 1 230 ? -46.254 -2.498 96.124 1.00 76.06 230 THR A O 1
ATOM 1819 N N . ALA A 1 231 ? -46.978 -0.959 94.665 1.00 72.69 231 ALA A N 1
ATOM 1820 C CA . ALA A 1 231 ? -47.569 -0.081 95.677 1.00 72.69 231 ALA A CA 1
ATOM 1821 C C . ALA A 1 231 ? -48.779 -0.755 96.340 1.00 72.69 231 ALA A C 1
ATOM 1823 O O . ALA A 1 231 ? -48.816 -0.869 97.564 1.00 72.69 231 ALA A O 1
ATOM 1824 N N . LEU A 1 232 ? -49.689 -1.317 95.538 1.00 70.00 232 LEU A N 1
ATOM 1825 C CA . LEU A 1 232 ? -50.802 -2.128 96.026 1.00 70.00 232 LEU A CA 1
ATOM 1826 C C . LEU A 1 232 ? -50.309 -3.361 96.781 1.00 70.00 232 LEU A C 1
ATOM 1828 O O . LEU A 1 232 ? -50.898 -3.692 97.788 1.00 70.00 232 LEU A O 1
ATOM 1832 N N . GLU A 1 233 ? -49.223 -4.015 96.369 1.00 68.19 233 GLU A N 1
ATOM 1833 C CA . GLU A 1 233 ? -48.629 -5.168 97.054 1.00 68.19 233 GLU A CA 1
ATOM 1834 C C . GLU A 1 233 ? -47.982 -4.764 98.385 1.00 68.19 233 GLU A C 1
ATOM 1836 O O . GLU A 1 233 ? -48.044 -5.528 99.342 1.00 68.19 233 GLU A O 1
ATOM 1841 N N . SER A 1 234 ? -47.419 -3.555 98.491 1.00 64.06 234 SER A N 1
ATOM 1842 C CA . SER A 1 234 ? -46.934 -2.988 99.756 1.00 64.06 234 SER A CA 1
ATOM 1843 C C . SER A 1 234 ? -48.078 -2.577 100.695 1.00 64.06 234 SER A C 1
ATOM 1845 O O . SER A 1 234 ? -47.982 -2.803 101.900 1.00 64.06 234 SER A O 1
ATOM 1847 N N . GLU A 1 235 ? -49.196 -2.087 100.149 1.00 60.72 235 GLU A N 1
ATOM 1848 C CA . GLU A 1 235 ? -50.450 -1.846 100.879 1.00 60.72 235 GLU A CA 1
ATOM 1849 C C . GLU A 1 235 ? -51.147 -3.167 101.263 1.00 60.72 235 GLU A C 1
ATOM 1851 O O . GLU A 1 235 ? -51.719 -3.279 102.346 1.00 60.72 235 GLU A O 1
ATOM 1856 N N . LEU A 1 236 ? -51.029 -4.208 100.432 1.00 51.88 236 LEU A N 1
ATOM 1857 C CA . LEU A 1 236 ? -51.551 -5.559 100.652 1.00 51.88 236 LEU A CA 1
ATOM 1858 C C . LEU A 1 236 ? -50.725 -6.306 101.713 1.00 51.88 236 LEU A C 1
ATOM 1860 O O . LEU A 1 236 ? -51.290 -6.922 102.611 1.00 51.88 236 LEU A O 1
ATOM 1864 N N . LYS A 1 237 ? -49.389 -6.187 101.692 1.00 52.97 237 LYS A N 1
ATOM 1865 C CA . LYS A 1 237 ? -48.489 -6.667 102.762 1.00 52.97 237 LYS A CA 1
ATOM 1866 C C . LYS A 1 237 ? -48.737 -5.961 104.096 1.00 52.97 237 LYS A C 1
ATOM 1868 O O . LYS A 1 237 ? -48.462 -6.549 105.137 1.00 52.97 237 LYS A O 1
ATOM 1873 N N . ALA A 1 238 ? -49.266 -4.737 104.071 1.00 51.97 238 ALA A N 1
ATOM 1874 C CA . ALA A 1 238 ? -49.711 -4.018 105.261 1.00 51.97 238 ALA A CA 1
ATOM 1875 C C . ALA A 1 238 ? -51.133 -4.410 105.723 1.00 51.97 238 ALA A C 1
ATOM 1877 O O . ALA A 1 238 ? -51.500 -4.099 106.853 1.00 51.97 238 ALA A O 1
ATOM 1878 N N . THR A 1 239 ? -51.927 -5.106 104.897 1.00 48.19 239 THR A N 1
ATOM 1879 C CA . THR A 1 239 ? -53.346 -5.413 105.180 1.00 48.19 239 THR A CA 1
ATOM 1880 C C . THR A 1 239 ? -53.710 -6.899 105.208 1.00 48.19 239 THR A C 1
ATOM 1882 O O . THR A 1 239 ? -54.821 -7.226 105.613 1.00 48.19 239 THR A O 1
ATOM 1885 N N . LEU A 1 240 ? -52.800 -7.820 104.878 1.00 40.50 240 LEU A N 1
ATOM 1886 C CA . LEU A 1 240 ? -53.076 -9.262 104.876 1.00 40.50 240 LEU A CA 1
ATOM 1887 C C . LEU A 1 240 ? -52.213 -10.040 105.878 1.00 40.50 240 LEU A C 1
ATOM 1889 O O . LEU A 1 240 ? -51.355 -10.849 105.539 1.00 40.50 240 LEU A O 1
ATOM 1893 N N . SER A 1 241 ? -52.536 -9.808 107.150 1.00 41.25 241 SER A N 1
ATOM 1894 C CA . SER A 1 241 ? -52.911 -10.900 108.049 1.00 41.25 241 SER A CA 1
ATOM 1895 C C . SER A 1 241 ? -54.368 -11.262 107.727 1.00 41.25 241 SER A C 1
ATOM 1897 O O . SER A 1 241 ? -55.217 -10.378 107.793 1.00 41.25 241 SER A O 1
ATOM 1899 N N . THR A 1 242 ? -54.639 -12.533 107.403 1.00 42.28 242 THR A N 1
ATOM 1900 C CA . THR A 1 242 ? -55.944 -13.216 107.180 1.00 42.28 242 THR A CA 1
ATOM 1901 C C . THR A 1 242 ? -56.324 -13.600 105.735 1.00 42.28 242 THR A C 1
ATOM 1903 O O . THR A 1 242 ? -56.816 -12.822 104.926 1.00 42.28 242 THR A O 1
ATOM 1906 N N . ASP A 1 243 ? -56.120 -14.888 105.449 1.00 47.50 243 ASP A N 1
ATOM 1907 C CA . ASP A 1 243 ? -56.377 -15.616 104.206 1.00 47.50 243 ASP A CA 1
ATOM 1908 C C . ASP A 1 243 ? -57.849 -15.635 103.751 1.00 47.50 243 ASP A C 1
ATOM 1910 O O . ASP A 1 243 ? -58.734 -15.907 104.556 1.00 47.50 243 ASP A O 1
ATOM 1914 N N . SER A 1 244 ? -58.091 -15.430 102.440 1.00 43.81 244 SER A N 1
ATOM 1915 C CA . SER A 1 244 ? -59.157 -16.069 101.613 1.00 43.81 244 SER A CA 1
ATOM 1916 C C . SER A 1 244 ? -59.350 -15.384 100.235 1.00 43.81 244 SER A C 1
ATOM 1918 O O . SER A 1 244 ? -59.848 -15.997 99.291 1.00 43.81 244 SER A O 1
ATOM 1920 N N . MET A 1 245 ? -58.882 -14.142 100.039 1.00 46.25 245 MET A N 1
ATOM 1921 C CA . MET A 1 245 ? -59.022 -13.405 98.758 1.00 46.25 245 MET A CA 1
ATOM 1922 C C . MET A 1 245 ? -57.855 -13.603 97.762 1.00 46.25 245 MET A C 1
ATOM 1924 O O . MET A 1 245 ? -57.975 -13.248 96.587 1.00 46.25 245 MET A O 1
ATOM 1928 N N . ALA A 1 246 ? -56.759 -14.247 98.182 1.00 50.59 246 ALA A N 1
ATOM 1929 C CA . ALA A 1 246 ? -55.543 -14.460 97.383 1.00 50.59 246 ALA A CA 1
ATOM 1930 C C . ALA A 1 246 ? -55.735 -15.366 96.144 1.00 50.59 246 ALA A C 1
ATOM 1932 O O . ALA A 1 246 ? -54.982 -15.273 95.178 1.00 50.59 246 ALA A O 1
ATOM 1933 N N . ALA A 1 247 ? -56.771 -16.211 96.116 1.00 51.81 247 ALA A N 1
ATOM 1934 C CA . ALA A 1 247 ? -57.006 -17.153 95.016 1.00 51.81 247 ALA A CA 1
ATOM 1935 C C . ALA A 1 247 ? -57.720 -16.541 93.790 1.00 51.81 247 ALA A C 1
ATOM 1937 O O . ALA A 1 247 ? -57.644 -17.094 92.694 1.00 51.81 247 ALA A O 1
ATOM 1938 N N . LYS A 1 248 ? -58.430 -15.410 93.938 1.00 56.75 248 LYS A N 1
ATOM 1939 C CA . LYS A 1 248 ? -59.118 -14.739 92.812 1.00 56.75 248 LYS A CA 1
ATOM 1940 C C . LYS A 1 248 ? -58.227 -13.710 92.115 1.00 56.75 248 LYS A C 1
ATOM 1942 O O . LYS A 1 248 ? -58.293 -13.592 90.893 1.00 56.75 248 LYS A O 1
ATOM 1947 N N . GLU A 1 249 ? -57.366 -13.029 92.869 1.00 56.53 249 GLU A N 1
ATOM 1948 C CA . GLU A 1 249 ? -56.413 -12.050 92.330 1.00 56.53 249 GLU A CA 1
ATOM 1949 C C . GLU A 1 249 ? -55.286 -12.739 91.542 1.00 56.53 249 GLU A C 1
ATOM 1951 O O . GLU A 1 249 ? -54.977 -12.346 90.418 1.00 56.53 249 GLU A O 1
ATOM 1956 N N . THR A 1 250 ? -54.768 -13.862 92.054 1.00 60.94 250 THR A N 1
ATOM 1957 C CA . THR A 1 250 ? -53.801 -14.712 91.333 1.00 60.94 250 THR A CA 1
ATOM 1958 C C . THR A 1 250 ? -54.380 -15.262 90.031 1.00 60.94 250 THR A C 1
ATOM 1960 O O . THR A 1 250 ? -53.706 -15.254 89.007 1.00 60.94 250 THR A O 1
ATOM 1963 N N . LYS A 1 251 ? -55.664 -15.645 90.007 1.00 68.19 251 LYS A N 1
ATOM 1964 C CA . LYS A 1 251 ? -56.336 -16.122 88.785 1.00 68.19 251 LYS A CA 1
ATOM 1965 C C . LYS A 1 251 ? -56.473 -15.029 87.715 1.00 68.19 251 LYS A C 1
ATOM 1967 O O . LYS A 1 251 ? -56.345 -15.309 86.526 1.00 68.19 251 LYS A O 1
ATOM 1972 N N . LYS A 1 252 ? -56.694 -13.778 88.129 1.00 74.81 252 LYS A N 1
ATOM 1973 C CA . LYS A 1 252 ? -56.746 -12.607 87.236 1.00 74.81 252 LYS A CA 1
ATOM 1974 C C . LYS A 1 252 ? -55.366 -12.257 86.670 1.00 74.81 252 LYS A C 1
ATOM 1976 O O . LYS A 1 252 ? -55.254 -11.912 85.496 1.00 74.81 252 LYS A O 1
ATOM 1981 N N . GLN A 1 253 ? -54.322 -12.378 87.488 1.00 76.94 253 GLN A N 1
ATOM 1982 C CA . GLN A 1 253 ? -52.938 -12.169 87.060 1.00 76.94 253 GLN A CA 1
ATOM 1983 C C . GLN A 1 253 ? -52.462 -13.263 86.097 1.00 76.94 253 GLN A C 1
ATOM 1985 O O . GLN A 1 253 ? -51.845 -12.939 85.085 1.00 76.94 253 GLN A O 1
ATOM 1990 N N . VAL A 1 254 ? -52.821 -14.528 86.343 1.00 77.56 254 VAL A N 1
ATOM 1991 C CA . VAL A 1 254 ? -52.532 -15.644 85.425 1.00 77.56 254 VAL A CA 1
ATOM 1992 C C . VAL A 1 254 ? -53.168 -15.399 84.054 1.00 77.56 254 VAL A C 1
ATOM 1994 O O . VAL A 1 254 ? -52.461 -15.455 83.056 1.00 77.56 254 VAL A O 1
ATOM 1997 N N . ALA A 1 255 ? -54.441 -14.992 83.992 1.00 79.12 255 ALA A N 1
ATOM 1998 C CA . ALA A 1 255 ? -55.100 -14.690 82.715 1.00 79.12 255 ALA A CA 1
ATOM 1999 C C . ALA A 1 255 ? -54.445 -13.517 81.949 1.00 79.12 255 ALA A C 1
ATOM 2001 O O . ALA A 1 255 ? -54.357 -13.536 80.720 1.00 79.12 255 ALA A O 1
ATOM 2002 N N . LYS A 1 256 ? -53.951 -12.489 82.659 1.00 84.69 256 LYS A N 1
ATOM 2003 C CA . LYS A 1 256 ? -53.222 -11.368 82.038 1.00 84.69 256 LYS A CA 1
ATOM 2004 C C . LYS A 1 256 ? -51.872 -11.822 81.472 1.00 84.69 256 LYS A C 1
ATOM 2006 O O . LYS A 1 256 ? -51.518 -11.427 80.363 1.00 84.69 256 LYS A O 1
ATOM 2011 N N . LEU A 1 257 ? -51.148 -12.666 82.206 1.00 84.88 257 LEU A N 1
ATOM 2012 C CA . LEU A 1 257 ? -49.870 -13.226 81.761 1.00 84.88 257 LEU A CA 1
ATOM 2013 C C . LEU A 1 257 ? -50.045 -14.191 80.583 1.00 84.88 257 LEU A C 1
ATOM 2015 O O . LEU A 1 257 ? -49.251 -14.143 79.649 1.00 84.88 257 LEU A O 1
ATOM 2019 N N . GLU A 1 258 ? -51.102 -15.005 80.572 1.00 84.81 258 GLU A N 1
ATOM 2020 C CA . GLU A 1 258 ? -51.442 -15.880 79.442 1.00 84.81 258 GLU A CA 1
ATOM 2021 C C . GLU A 1 258 ? -51.738 -15.069 78.170 1.00 84.81 258 GLU A C 1
ATOM 2023 O O . GLU A 1 258 ? -51.197 -15.372 77.107 1.00 84.81 258 GLU A O 1
ATOM 2028 N N . SER A 1 259 ? -52.506 -13.978 78.280 1.00 84.56 259 SER A N 1
ATOM 2029 C CA . SER A 1 259 ? -52.762 -13.068 77.152 1.00 84.56 259 SER A CA 1
ATOM 2030 C C . SER A 1 259 ? -51.481 -12.416 76.621 1.00 84.56 259 SER A C 1
ATOM 2032 O O . SER A 1 259 ? -51.309 -12.297 75.408 1.00 84.56 259 SER A O 1
ATOM 2034 N N . GLN A 1 260 ? -50.584 -11.976 77.507 1.00 87.06 260 GLN A N 1
ATOM 2035 C CA . GLN A 1 260 ? -49.306 -11.376 77.110 1.00 87.06 260 GLN A CA 1
ATOM 2036 C C . GLN A 1 260 ? -48.367 -12.408 76.478 1.00 87.06 260 GLN A C 1
ATOM 2038 O O . GLN A 1 260 ? -47.668 -12.097 75.512 1.00 87.06 260 GLN A O 1
ATOM 2043 N N . LEU A 1 261 ? -48.379 -13.642 76.987 1.00 87.88 261 LEU A N 1
ATOM 2044 C CA . LEU A 1 261 ? -47.618 -14.749 76.424 1.00 87.88 261 LEU A CA 1
ATOM 2045 C C . LEU A 1 261 ? -48.109 -15.090 75.013 1.00 87.88 261 LEU A C 1
ATOM 2047 O O . LEU A 1 261 ? -47.287 -15.217 74.106 1.00 87.88 261 LEU A O 1
ATOM 2051 N N . GLU A 1 262 ? -49.424 -15.168 74.787 1.00 90.25 262 GLU A N 1
ATOM 2052 C CA . GLU A 1 262 ? -49.976 -15.369 73.442 1.00 90.25 262 GLU A CA 1
ATOM 2053 C C . GLU A 1 262 ? -49.576 -14.250 72.473 1.00 90.25 262 GLU A C 1
ATOM 2055 O O . GLU A 1 262 ? -49.187 -14.521 71.332 1.00 90.25 262 GLU A O 1
ATOM 2060 N N . GLU A 1 263 ? -49.639 -12.991 72.906 1.00 89.31 263 GLU A N 1
ATOM 2061 C CA . GLU A 1 263 ? -49.255 -11.857 72.065 1.00 89.31 263 GLU A CA 1
ATOM 2062 C C . GLU A 1 263 ? -47.756 -11.877 71.728 1.00 89.31 263 GLU A C 1
ATOM 2064 O O . GLU A 1 263 ? -47.371 -11.678 70.570 1.00 89.31 263 GLU A O 1
ATOM 2069 N N . ALA A 1 264 ? -46.904 -12.193 72.708 1.00 86.69 264 ALA A N 1
ATOM 2070 C CA . ALA A 1 264 ? -45.469 -12.361 72.504 1.00 86.69 264 ALA A CA 1
ATOM 2071 C C . ALA A 1 264 ? -45.163 -13.513 71.530 1.00 86.69 264 ALA A C 1
ATOM 2073 O O . ALA A 1 264 ? -44.309 -13.368 70.650 1.00 86.69 264 ALA A O 1
ATOM 2074 N N . VAL A 1 265 ? -45.897 -14.628 71.619 1.00 92.00 265 VAL A N 1
ATOM 2075 C CA . VAL A 1 265 ? -45.784 -15.756 70.681 1.00 92.00 265 VAL A CA 1
ATOM 2076 C C . VAL A 1 265 ? -46.194 -15.341 69.263 1.00 92.00 265 VAL A C 1
ATOM 2078 O O . VAL A 1 265 ? -45.482 -15.667 68.307 1.00 92.00 265 VAL A O 1
ATOM 2081 N N . ARG A 1 266 ? -47.274 -14.563 69.099 1.00 92.31 266 ARG A N 1
ATOM 2082 C CA . ARG A 1 266 ? -47.696 -14.035 67.785 1.00 92.31 266 ARG A CA 1
ATOM 2083 C C . ARG A 1 266 ? -46.659 -13.076 67.194 1.00 92.31 266 ARG A C 1
ATOM 2085 O O . ARG A 1 266 ? -46.280 -13.236 66.034 1.00 92.31 266 ARG A O 1
ATOM 2092 N N . LYS A 1 267 ? -46.142 -12.130 67.987 1.00 92.81 267 LYS A N 1
ATOM 2093 C CA . LYS A 1 267 ? -45.066 -11.209 67.567 1.00 92.81 267 LYS A CA 1
ATOM 2094 C C . LYS A 1 267 ? -43.797 -11.985 67.175 1.00 92.81 267 LYS A C 1
ATOM 2096 O O . LYS A 1 267 ? -43.226 -11.730 66.117 1.00 92.81 267 LYS A O 1
ATOM 2101 N N . SER A 1 268 ? -43.409 -12.998 67.957 1.00 90.94 268 SER A N 1
ATOM 2102 C CA . SER A 1 268 ? -42.292 -13.903 67.635 1.00 90.94 268 SER A CA 1
ATOM 2103 C C . SER A 1 268 ? -42.481 -14.622 66.294 1.00 90.94 268 SER A C 1
ATOM 2105 O O . SER A 1 268 ? -41.528 -14.736 65.521 1.00 90.94 268 SER A O 1
ATOM 2107 N N . ALA A 1 269 ? -43.695 -15.090 65.986 1.00 92.56 269 ALA A N 1
ATOM 2108 C CA . ALA A 1 269 ? -43.988 -15.741 64.710 1.00 92.56 269 ALA A CA 1
ATOM 2109 C C . ALA A 1 269 ? -43.843 -14.778 63.515 1.00 92.56 269 ALA A C 1
ATOM 2111 O O . ALA A 1 269 ? -43.264 -15.151 62.495 1.00 92.56 269 ALA A O 1
ATOM 2112 N N . ILE A 1 270 ? -44.293 -13.525 63.653 1.00 93.69 270 ILE A N 1
ATOM 2113 C CA . ILE A 1 270 ? -44.134 -12.492 62.614 1.00 93.69 270 ILE A CA 1
ATOM 2114 C C . ILE A 1 270 ? -42.650 -12.213 62.349 1.00 93.69 270 ILE A C 1
ATOM 2116 O O . ILE A 1 270 ? -42.229 -12.216 61.192 1.00 93.69 270 ILE A O 1
ATOM 2120 N N . TYR A 1 271 ? -41.844 -12.030 63.400 1.00 91.81 271 TYR A N 1
ATOM 2121 C CA . TYR A 1 271 ? -40.409 -11.782 63.241 1.00 91.81 271 TYR A CA 1
ATOM 2122 C C . TYR A 1 271 ? -39.669 -12.971 62.627 1.00 91.81 271 TYR A C 1
ATOM 2124 O O . TYR A 1 271 ? -38.801 -12.766 61.783 1.00 91.81 271 TYR A O 1
ATOM 2132 N N . ARG A 1 272 ? -40.044 -14.210 62.973 1.00 91.88 272 ARG A N 1
ATOM 2133 C CA . ARG A 1 272 ? -39.496 -15.410 62.320 1.00 91.88 272 ARG A CA 1
ATOM 2134 C C . ARG A 1 272 ? -39.804 -15.442 60.824 1.00 91.88 272 ARG A C 1
ATOM 2136 O O . ARG A 1 272 ? -38.904 -15.703 60.032 1.00 91.88 272 ARG A O 1
ATOM 2143 N N . ASN A 1 273 ? -41.029 -15.106 60.425 1.00 93.44 273 ASN A N 1
ATOM 2144 C CA . ASN A 1 273 ? -41.399 -15.043 59.008 1.00 93.44 273 ASN A CA 1
ATOM 2145 C C . ASN A 1 273 ? -40.652 -13.926 58.259 1.00 93.44 273 ASN A C 1
ATOM 2147 O O . ASN A 1 273 ? -40.224 -14.123 57.123 1.00 93.44 273 ASN A O 1
ATOM 2151 N N . GLN A 1 274 ? -40.466 -12.761 58.887 1.00 93.62 274 GLN A N 1
ATOM 2152 C CA . GLN A 1 274 ? -39.671 -11.673 58.309 1.00 93.62 274 GLN A CA 1
ATOM 2153 C C . GLN A 1 274 ? -38.193 -12.056 58.168 1.00 93.62 274 GLN A C 1
ATOM 2155 O O . GLN A 1 274 ? -37.600 -11.784 57.126 1.00 93.62 274 GLN A O 1
ATOM 2160 N N . ALA A 1 275 ? -37.617 -12.722 59.173 1.00 90.81 275 ALA A N 1
ATOM 2161 C CA . ALA A 1 275 ? -36.244 -13.218 59.127 1.00 90.81 275 ALA A CA 1
ATOM 2162 C C . ALA A 1 275 ? -36.053 -14.232 57.988 1.00 90.81 275 ALA A C 1
ATOM 2164 O O . ALA A 1 275 ? -35.152 -14.053 57.175 1.00 90.81 275 ALA A O 1
ATOM 2165 N N . ALA A 1 276 ? -36.958 -15.209 57.857 1.00 94.75 276 ALA A N 1
ATOM 2166 C CA . ALA A 1 276 ? -36.916 -16.190 56.770 1.00 94.75 276 ALA A CA 1
ATOM 2167 C C . ALA A 1 276 ? -37.010 -15.534 55.379 1.00 94.75 276 ALA A C 1
ATOM 2169 O O . ALA A 1 276 ? -36.322 -15.940 54.443 1.00 94.75 276 ALA A O 1
ATOM 2170 N N . LYS A 1 277 ? -37.827 -14.481 55.234 1.00 94.81 277 LYS A N 1
ATOM 2171 C CA . LYS A 1 277 ? -37.921 -13.727 53.976 1.00 94.81 277 LYS A CA 1
ATOM 2172 C C . LYS A 1 277 ? -36.621 -12.986 53.649 1.00 94.81 277 LYS A C 1
ATOM 2174 O O . LYS A 1 277 ? -36.163 -13.045 52.513 1.00 94.81 277 LYS A O 1
ATOM 2179 N N . LEU A 1 278 ? -36.018 -12.318 54.633 1.00 93.94 278 LEU A N 1
ATOM 2180 C CA . LEU A 1 278 ? -34.738 -11.625 54.451 1.00 93.94 278 LEU A CA 1
ATOM 2181 C C . LEU A 1 278 ? -33.603 -12.593 54.103 1.00 93.94 278 LEU A C 1
ATOM 2183 O O . LEU A 1 278 ? -32.752 -12.260 53.282 1.00 93.94 278 LEU A O 1
ATOM 2187 N N . GLU A 1 279 ? -33.607 -13.784 54.696 1.00 94.38 279 GLU A N 1
ATOM 2188 C CA . GLU A 1 279 ? -32.637 -14.838 54.400 1.00 94.38 279 GLU A CA 1
ATOM 2189 C C . GLU A 1 279 ? -32.785 -15.337 52.954 1.00 94.38 279 GLU A C 1
ATOM 2191 O O . GLU A 1 279 ? -31.799 -15.406 52.220 1.00 94.38 279 GLU A O 1
ATOM 2196 N N . SER A 1 280 ? -34.020 -15.554 52.488 1.00 95.94 280 SER A N 1
ATOM 2197 C CA . SER A 1 280 ? -34.298 -15.876 51.081 1.00 95.94 280 SER A CA 1
ATOM 2198 C C . SER A 1 280 ? -33.842 -14.770 50.118 1.00 95.94 280 SER A C 1
ATOM 2200 O O . SER A 1 280 ? -33.246 -15.067 49.081 1.00 95.94 280 SER A O 1
ATOM 2202 N N . ASP A 1 281 ? -34.103 -13.499 50.440 1.00 92.75 281 ASP A N 1
ATOM 2203 C CA . ASP A 1 281 ? -33.691 -12.358 49.609 1.00 92.75 281 ASP A CA 1
ATOM 2204 C C . ASP A 1 281 ? -32.158 -12.205 49.570 1.00 92.75 281 ASP A C 1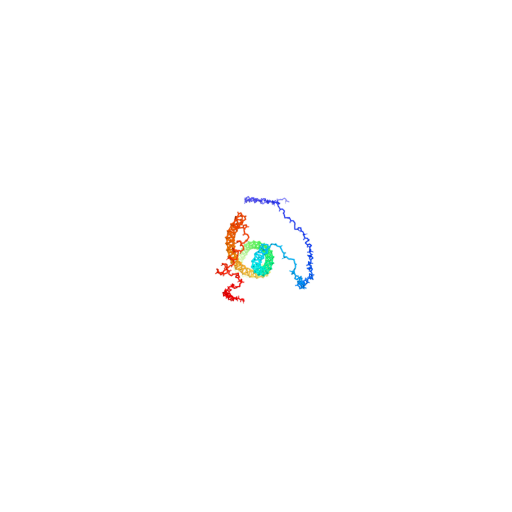
ATOM 2206 O O . ASP A 1 281 ? -31.592 -11.827 48.539 1.00 92.75 281 ASP A O 1
ATOM 2210 N N . MET A 1 282 ? -31.469 -12.513 50.676 1.00 94.19 282 MET A N 1
ATOM 2211 C CA . MET A 1 282 ? -30.006 -12.544 50.728 1.00 94.19 282 MET A CA 1
ATOM 2212 C C . MET A 1 282 ? -29.431 -13.608 49.796 1.00 94.19 282 MET A C 1
ATOM 2214 O O . MET A 1 282 ? -28.576 -13.278 48.975 1.00 94.19 282 MET A O 1
ATOM 2218 N N . VAL A 1 283 ? -29.929 -14.846 49.868 1.00 96.31 283 VAL A N 1
ATOM 2219 C CA . VAL A 1 283 ? -29.468 -15.943 49.000 1.00 96.31 283 VAL A CA 1
ATOM 2220 C C . VAL A 1 283 ? -29.683 -15.599 47.523 1.00 96.31 283 VAL A C 1
ATOM 2222 O O . VAL A 1 283 ? -28.767 -15.752 46.714 1.00 96.31 283 VAL A O 1
ATOM 2225 N N . ALA A 1 284 ? -30.847 -15.043 47.167 1.00 94.12 284 ALA A N 1
ATOM 2226 C CA . ALA A 1 284 ? -31.129 -14.621 45.793 1.00 94.12 284 ALA A CA 1
ATOM 2227 C C . ALA A 1 284 ? -30.141 -13.548 45.292 1.00 94.12 284 ALA A C 1
ATOM 2229 O O . ALA A 1 284 ? -29.653 -13.621 44.160 1.00 94.12 284 ALA A O 1
ATOM 2230 N N . ARG A 1 285 ? -29.789 -12.572 46.141 1.00 93.44 285 ARG A N 1
ATOM 2231 C CA . ARG A 1 285 ? -28.787 -11.548 45.802 1.00 93.44 285 ARG A CA 1
ATOM 2232 C C . ARG A 1 285 ? -27.373 -12.105 45.703 1.00 93.44 285 ARG A C 1
ATOM 2234 O O . ARG A 1 285 ? -26.605 -11.637 44.867 1.00 93.44 285 ARG A O 1
ATOM 2241 N N . GLU A 1 286 ? -27.010 -13.082 46.528 1.00 94.25 286 GLU A N 1
ATOM 2242 C CA . GLU A 1 286 ? -25.714 -13.756 46.420 1.00 94.25 286 GLU A CA 1
ATOM 2243 C C . GLU A 1 286 ? -25.581 -14.514 45.095 1.00 94.25 286 GLU A C 1
ATOM 2245 O O . GLU A 1 286 ? -24.523 -14.469 44.463 1.00 94.25 286 GLU A O 1
ATOM 2250 N N . GLU A 1 287 ? -26.648 -15.163 44.627 1.00 95.56 287 GLU A N 1
ATOM 2251 C CA . GLU A 1 287 ? -26.671 -15.809 43.310 1.00 95.56 287 GLU A CA 1
ATOM 2252 C C . GLU A 1 287 ? -26.569 -14.807 42.156 1.00 95.56 287 GLU A C 1
ATOM 2254 O O . GLU A 1 287 ? -25.822 -15.040 41.202 1.00 95.56 287 GLU A O 1
ATOM 2259 N N . GLU A 1 288 ? -27.278 -13.680 42.231 1.00 95.00 288 GLU A N 1
ATOM 2260 C CA . GLU A 1 288 ? -27.163 -12.607 41.239 1.00 95.00 288 GLU A CA 1
ATOM 2261 C C . GLU A 1 288 ? -25.742 -12.027 41.206 1.00 95.00 288 GLU A C 1
ATOM 2263 O O . GLU A 1 288 ? -25.159 -11.864 40.134 1.00 95.00 288 GLU A O 1
ATOM 2268 N N . ASN A 1 289 ? -25.133 -11.807 42.373 1.00 92.75 289 ASN A N 1
ATOM 2269 C CA . ASN A 1 289 ? -23.768 -11.301 42.467 1.00 92.75 289 ASN A CA 1
ATOM 2270 C C . ASN A 1 289 ? -22.749 -12.300 41.885 1.00 92.75 289 ASN A C 1
ATOM 2272 O O . ASN A 1 289 ? -21.843 -11.904 41.155 1.00 92.75 289 ASN A O 1
ATOM 2276 N N . LYS A 1 290 ? -22.937 -13.612 42.101 1.00 96.62 290 LYS A N 1
ATOM 2277 C CA . LYS A 1 290 ? -22.129 -14.656 41.438 1.00 96.62 290 LYS A CA 1
ATOM 2278 C C . LYS A 1 290 ? -22.245 -14.590 39.911 1.00 96.62 290 LYS A C 1
ATOM 2280 O O . LYS A 1 290 ? -21.231 -14.712 39.225 1.00 96.62 290 LYS A O 1
ATOM 2285 N N . LYS A 1 291 ? -23.451 -14.365 39.372 1.00 95.31 291 LYS A N 1
ATOM 2286 C CA . LYS A 1 291 ? -23.660 -14.191 37.922 1.00 95.31 291 LYS A CA 1
ATOM 2287 C C . LYS A 1 291 ? -22.944 -12.945 37.398 1.00 95.31 291 LYS A C 1
ATOM 2289 O O . LYS A 1 291 ? -22.272 -13.037 36.377 1.00 95.31 291 LYS A O 1
ATOM 2294 N N . LEU A 1 292 ? -23.031 -11.822 38.114 1.00 94.06 292 LEU A N 1
ATOM 2295 C CA . LEU A 1 292 ? -22.350 -10.576 37.744 1.00 94.06 292 LEU A CA 1
ATOM 2296 C C . LEU A 1 292 ? -20.821 -10.714 37.767 1.00 94.06 292 LEU A C 1
ATOM 2298 O O . LEU A 1 292 ? -20.141 -10.228 36.862 1.00 94.06 292 LEU A O 1
ATOM 2302 N N . ILE A 1 293 ? -20.273 -11.421 38.758 1.00 94.38 293 ILE A N 1
ATOM 2303 C CA . ILE A 1 293 ? -18.839 -11.735 38.811 1.00 94.38 293 ILE A CA 1
ATOM 2304 C C . ILE A 1 293 ? -18.436 -12.558 37.581 1.00 94.38 293 ILE A C 1
ATOM 2306 O O . ILE A 1 293 ? -17.469 -12.200 36.916 1.00 94.38 293 ILE A O 1
ATOM 2310 N N . ALA A 1 294 ? -19.202 -13.595 37.226 1.00 93.44 294 ALA A N 1
ATOM 2311 C CA . ALA A 1 294 ? -18.921 -14.422 36.050 1.00 93.44 294 ALA A CA 1
ATOM 2312 C C . ALA A 1 294 ? -19.011 -13.642 34.722 1.00 93.44 294 ALA A C 1
ATOM 2314 O O . ALA A 1 294 ? -18.234 -13.883 33.796 1.00 93.44 294 ALA A O 1
ATOM 2315 N N . THR A 1 295 ? -19.938 -12.685 34.605 1.00 94.12 295 THR A N 1
ATOM 2316 C CA . THR A 1 295 ? -19.993 -11.809 33.425 1.00 94.12 295 THR A CA 1
ATOM 2317 C C . THR A 1 295 ? -18.812 -10.848 33.376 1.00 94.12 295 THR A C 1
ATOM 2319 O O . THR A 1 295 ? -18.244 -10.660 32.304 1.00 94.12 295 THR A O 1
ATOM 2322 N N . ASN A 1 296 ? -18.393 -10.292 34.518 1.00 89.56 296 ASN A N 1
ATOM 2323 C CA . ASN A 1 296 ? -17.238 -9.393 34.579 1.00 89.56 296 ASN A CA 1
ATOM 2324 C C . ASN A 1 296 ? -15.941 -10.117 34.209 1.00 89.56 296 ASN A C 1
ATOM 2326 O O . ASN A 1 296 ? -15.167 -9.590 33.416 1.00 89.56 296 ASN A O 1
ATOM 2330 N N . THR A 1 297 ? -15.737 -11.351 34.684 1.00 94.12 297 THR A N 1
ATOM 2331 C CA . THR A 1 297 ? -14.554 -12.141 34.304 1.00 94.12 297 THR A CA 1
ATOM 2332 C C . THR A 1 297 ? -14.497 -12.400 32.801 1.00 94.12 297 THR A C 1
ATOM 2334 O O . THR A 1 297 ? -13.426 -12.324 32.209 1.00 94.12 297 THR A O 1
ATOM 2337 N N . LYS A 1 298 ? -15.649 -12.646 32.161 1.00 93.69 298 LYS A N 1
ATOM 2338 C CA . LYS A 1 298 ? -15.718 -12.828 30.706 1.00 93.69 298 LYS A CA 1
ATOM 2339 C C . LYS A 1 298 ? -15.395 -11.536 29.948 1.00 93.69 298 LYS A C 1
ATOM 2341 O O . LYS A 1 298 ? -14.655 -11.567 28.972 1.00 93.69 298 LYS A O 1
ATOM 2346 N N . VAL A 1 299 ? -15.911 -10.397 30.414 1.00 93.25 299 VAL A N 1
ATOM 2347 C CA . VAL A 1 299 ? -15.587 -9.084 29.833 1.00 93.25 299 VAL A CA 1
ATOM 2348 C C . VAL A 1 299 ? -14.090 -8.779 29.965 1.00 93.25 299 VAL A C 1
ATOM 2350 O O . VAL A 1 299 ? -13.487 -8.300 29.008 1.00 93.25 299 VAL A O 1
ATOM 2353 N N . ASP A 1 300 ? -13.461 -9.109 31.095 1.00 91.62 300 ASP A N 1
ATOM 2354 C CA . ASP A 1 300 ? -12.014 -8.937 31.283 1.00 91.62 300 ASP A CA 1
ATOM 2355 C C . ASP A 1 300 ? -11.183 -9.807 30.320 1.00 91.62 300 ASP A C 1
ATOM 2357 O O . ASP A 1 300 ? -10.134 -9.373 29.833 1.00 91.62 300 ASP A O 1
ATOM 2361 N N . GLU A 1 301 ? -11.631 -11.031 30.026 1.00 94.56 301 GLU A N 1
ATOM 2362 C CA . GLU A 1 301 ? -11.013 -11.900 29.014 1.00 94.56 301 GLU A CA 1
ATOM 2363 C C . GLU A 1 301 ? -11.137 -11.306 27.605 1.00 94.56 301 GLU A C 1
ATOM 2365 O O . GLU A 1 301 ? -10.140 -11.240 26.877 1.00 94.56 301 GLU A O 1
ATOM 2370 N N . ASP A 1 302 ? -12.320 -10.800 27.247 1.00 90.94 302 ASP A N 1
ATOM 2371 C CA . ASP A 1 302 ? -12.562 -10.143 25.959 1.00 90.94 302 ASP A CA 1
ATOM 2372 C C . ASP A 1 302 ? -11.712 -8.866 25.810 1.00 90.94 302 ASP A C 1
ATOM 2374 O O . ASP A 1 302 ? -11.106 -8.644 24.757 1.00 90.94 302 ASP A O 1
ATOM 2378 N N . ILE A 1 303 ? -11.575 -8.058 26.871 1.00 92.06 303 ILE A N 1
ATOM 2379 C CA . ILE A 1 303 ? -10.699 -6.873 26.891 1.00 92.06 303 ILE A CA 1
ATOM 2380 C C . ILE A 1 303 ? -9.245 -7.272 26.620 1.00 92.06 303 ILE A C 1
ATOM 2382 O O . ILE A 1 303 ? -8.586 -6.654 25.780 1.00 92.06 303 ILE A O 1
ATOM 2386 N N . LYS A 1 304 ? -8.739 -8.324 27.277 1.00 95.06 304 LYS A N 1
ATOM 2387 C CA . LYS A 1 304 ? -7.371 -8.824 27.045 1.00 95.06 304 LYS A CA 1
ATOM 2388 C C . LYS A 1 304 ? -7.183 -9.325 25.611 1.00 95.06 304 LYS A C 1
ATOM 2390 O O . LYS A 1 304 ? -6.149 -9.055 24.997 1.00 95.06 304 LYS A O 1
ATOM 2395 N N . ALA A 1 305 ? -8.175 -10.020 25.054 1.00 90.50 305 ALA A N 1
ATOM 2396 C CA . ALA A 1 305 ? -8.133 -10.494 23.673 1.00 90.50 305 ALA A CA 1
ATOM 2397 C C . ALA A 1 305 ? -8.114 -9.332 22.663 1.00 90.50 305 ALA A C 1
ATOM 2399 O O . ALA A 1 305 ? -7.342 -9.358 21.699 1.00 90.50 305 ALA A O 1
ATOM 2400 N N . LEU A 1 306 ? -8.917 -8.289 22.896 1.00 91.00 306 LEU A N 1
ATOM 2401 C CA . LEU A 1 306 ? -8.931 -7.078 22.072 1.00 91.00 306 LEU A CA 1
ATOM 2402 C C . LEU A 1 306 ? -7.617 -6.295 22.176 1.00 91.00 306 LEU A C 1
ATOM 2404 O O . LEU A 1 306 ? -7.101 -5.850 21.152 1.00 91.00 306 LEU A O 1
ATOM 2408 N N . GLN A 1 307 ? -7.027 -6.188 23.369 1.00 93.12 307 GLN A N 1
ATOM 2409 C CA . GLN A 1 307 ? -5.708 -5.572 23.559 1.00 93.12 307 GLN A CA 1
ATOM 2410 C C . GLN A 1 307 ? -4.618 -6.309 22.768 1.00 93.12 307 GLN A C 1
ATOM 2412 O O . GLN A 1 307 ? -3.844 -5.677 22.049 1.00 93.12 307 GLN A O 1
ATOM 2417 N N . LEU A 1 308 ? -4.608 -7.646 22.803 1.00 93.75 308 LEU A N 1
ATOM 2418 C CA . LEU A 1 308 ? -3.658 -8.449 22.027 1.00 93.75 308 LEU A CA 1
ATOM 2419 C C . LEU A 1 308 ? -3.821 -8.239 20.509 1.00 93.75 308 LEU A C 1
ATOM 2421 O O . LEU A 1 308 ? -2.828 -8.144 19.778 1.00 93.75 308 LEU A O 1
ATOM 2425 N N . ARG A 1 309 ? -5.068 -8.146 20.024 1.00 89.69 309 ARG A N 1
ATOM 2426 C CA . ARG A 1 309 ? -5.369 -7.829 18.616 1.00 89.69 309 ARG A CA 1
ATOM 2427 C C . ARG A 1 309 ? -4.900 -6.425 18.236 1.00 89.69 309 ARG A C 1
ATOM 2429 O O . ARG A 1 309 ? -4.301 -6.254 17.180 1.00 89.69 309 ARG A O 1
ATOM 2436 N N . LEU A 1 310 ? -5.115 -5.437 19.101 1.00 92.38 310 LEU A N 1
ATOM 2437 C CA . LEU A 1 310 ? -4.656 -4.066 18.880 1.00 92.38 310 LEU A CA 1
ATOM 2438 C C . LEU A 1 310 ? -3.123 -3.981 18.794 1.00 92.38 310 LEU A C 1
ATOM 2440 O O . LEU A 1 310 ? -2.579 -3.280 17.942 1.00 92.38 310 LEU A O 1
ATOM 2444 N N . ASP A 1 311 ? -2.403 -4.708 19.644 1.00 91.56 311 ASP A N 1
ATOM 2445 C CA . ASP A 1 311 ? -0.937 -4.695 19.626 1.00 91.56 311 ASP A CA 1
ATOM 2446 C C . ASP A 1 311 ? -0.359 -5.422 18.408 1.00 91.56 311 ASP A C 1
ATOM 2448 O O . ASP A 1 311 ? 0.657 -5.004 17.843 1.00 91.56 311 ASP A O 1
ATOM 2452 N N . THR A 1 312 ? -1.011 -6.497 17.958 1.00 91.81 312 THR A N 1
ATOM 2453 C CA . THR A 1 312 ? -0.620 -7.191 16.723 1.00 91.81 312 THR A CA 1
ATOM 2454 C C . THR A 1 312 ? -0.877 -6.335 15.485 1.00 91.81 312 THR A C 1
ATOM 2456 O O . THR A 1 312 ? 0.017 -6.229 14.642 1.00 91.81 312 THR A O 1
ATOM 2459 N N . THR A 1 313 ? -2.018 -5.648 15.387 1.00 88.25 313 THR A N 1
ATOM 2460 C CA . THR A 1 313 ? -2.296 -4.735 14.262 1.00 88.25 313 THR A CA 1
ATOM 2461 C C . THR A 1 313 ? -1.359 -3.528 14.251 1.00 88.25 313 THR A C 1
ATOM 2463 O O . THR A 1 313 ? -0.855 -3.169 13.185 1.00 88.25 313 THR A O 1
ATOM 2466 N N . LYS A 1 314 ? -1.017 -2.958 15.417 1.00 91.06 314 LYS A N 1
ATOM 2467 C CA . LYS A 1 314 ? 0.017 -1.911 15.528 1.00 91.06 314 LYS A CA 1
ATOM 2468 C C . LYS A 1 314 ? 1.364 -2.373 14.973 1.00 91.06 314 LYS A C 1
ATOM 2470 O O . LYS A 1 314 ? 1.962 -1.662 14.170 1.00 91.06 314 LYS A O 1
ATOM 2475 N N . LYS A 1 315 ? 1.824 -3.578 15.336 1.00 92.88 315 LYS A N 1
ATOM 2476 C CA . LYS A 1 315 ? 3.084 -4.144 14.812 1.00 92.88 315 LYS A CA 1
ATOM 2477 C C . LYS A 1 315 ? 3.055 -4.326 13.292 1.00 92.88 315 LYS A C 1
ATOM 2479 O O . LYS A 1 315 ? 4.046 -4.028 12.629 1.00 92.88 315 LYS A O 1
ATOM 2484 N N . VAL A 1 316 ? 1.933 -4.789 12.735 1.00 89.81 316 VAL A N 1
ATOM 2485 C CA . VAL A 1 316 ? 1.758 -4.924 11.278 1.00 89.81 316 VAL A CA 1
ATOM 2486 C C . VAL A 1 316 ? 1.797 -3.556 10.590 1.00 89.81 316 VAL A C 1
ATOM 2488 O O . VAL A 1 316 ? 2.478 -3.410 9.577 1.00 89.81 316 VAL A O 1
ATOM 2491 N N . CYS A 1 317 ? 1.136 -2.544 11.158 1.00 87.19 317 CYS A N 1
ATOM 2492 C CA . CYS A 1 317 ? 1.131 -1.181 10.624 1.00 87.19 317 CYS A CA 1
ATOM 2493 C C . CYS A 1 317 ? 2.535 -0.553 10.626 1.00 87.19 317 CYS A C 1
ATOM 2495 O O . CYS A 1 317 ? 2.963 -0.002 9.613 1.00 87.19 317 CYS A O 1
ATOM 2497 N N . GLU A 1 318 ? 3.295 -0.694 11.716 1.00 92.31 318 GLU A N 1
ATOM 2498 C CA . GLU A 1 318 ? 4.680 -0.205 11.779 1.00 92.31 318 GLU A CA 1
ATOM 2499 C C . GLU A 1 318 ? 5.597 -0.916 10.774 1.00 92.31 318 GLU A C 1
ATOM 2501 O O . GLU A 1 318 ? 6.402 -0.269 10.102 1.00 92.31 318 GLU A O 1
ATOM 2506 N N . LYS A 1 319 ? 5.428 -2.232 10.580 1.00 92.19 319 LYS A N 1
ATOM 2507 C CA . LYS A 1 319 ? 6.145 -2.959 9.523 1.00 92.19 319 LYS A CA 1
ATOM 2508 C C . LYS A 1 319 ? 5.799 -2.415 8.130 1.00 92.19 319 LYS A C 1
ATOM 2510 O O . LYS A 1 319 ? 6.704 -2.152 7.345 1.00 92.19 319 LYS A O 1
ATOM 2515 N N . ALA A 1 320 ? 4.516 -2.191 7.843 1.00 85.94 320 ALA A N 1
ATOM 2516 C CA . ALA A 1 320 ? 4.072 -1.645 6.561 1.00 85.94 320 ALA A CA 1
ATOM 2517 C C . ALA A 1 320 ? 4.612 -0.226 6.304 1.00 85.94 320 ALA A C 1
ATOM 2519 O O . ALA A 1 320 ? 4.975 0.094 5.173 1.00 85.94 320 ALA A O 1
ATOM 2520 N N . LYS A 1 321 ? 4.727 0.616 7.343 1.00 89.38 321 LYS A N 1
ATOM 2521 C CA . LYS A 1 321 ? 5.379 1.933 7.238 1.00 89.38 321 LYS A CA 1
ATOM 2522 C C . LYS A 1 321 ? 6.853 1.805 6.857 1.00 89.38 321 LYS A C 1
ATOM 2524 O O . LYS A 1 321 ? 7.302 2.510 5.958 1.00 89.38 321 LYS A O 1
ATOM 2529 N N . LEU A 1 322 ? 7.590 0.896 7.498 1.00 93.00 322 LEU A N 1
ATOM 2530 C CA . LEU A 1 322 ? 8.997 0.650 7.165 1.00 93.00 322 LEU A CA 1
ATOM 2531 C C . LEU A 1 322 ? 9.154 0.152 5.723 1.00 93.00 322 LEU A C 1
ATOM 2533 O O . LEU A 1 322 ? 9.977 0.681 4.975 1.00 93.00 322 LEU A O 1
ATOM 2537 N N . ASP A 1 323 ? 8.333 -0.807 5.300 1.00 88.12 323 ASP A N 1
ATOM 2538 C CA . ASP A 1 323 ? 8.376 -1.334 3.932 1.00 88.12 323 ASP A CA 1
ATOM 2539 C C . ASP A 1 323 ? 8.012 -0.253 2.896 1.00 88.12 323 ASP A C 1
ATOM 2541 O O . ASP A 1 323 ? 8.672 -0.147 1.861 1.00 88.12 323 ASP A O 1
ATOM 2545 N N . ARG A 1 324 ? 7.060 0.638 3.211 1.00 90.44 324 ARG A N 1
ATOM 2546 C CA . ARG A 1 324 ? 6.760 1.821 2.389 1.00 90.44 324 ARG A CA 1
ATOM 2547 C C . ARG A 1 324 ? 7.967 2.752 2.256 1.00 90.44 324 ARG A C 1
ATOM 2549 O O . ARG A 1 324 ? 8.286 3.150 1.141 1.00 90.44 324 ARG A O 1
ATOM 2556 N N . THR A 1 325 ? 8.646 3.087 3.355 1.00 91.56 325 THR A N 1
ATOM 2557 C CA . THR A 1 325 ? 9.831 3.968 3.289 1.00 91.56 325 THR A CA 1
ATOM 2558 C C . THR A 1 325 ? 10.960 3.360 2.454 1.00 91.56 325 THR A C 1
ATOM 2560 O O . THR A 1 325 ? 11.568 4.061 1.650 1.00 91.56 325 THR A O 1
ATOM 2563 N N . ARG A 1 326 ? 11.178 2.040 2.549 1.00 92.75 326 ARG A N 1
ATOM 2564 C CA . ARG A 1 326 ? 12.142 1.327 1.695 1.00 92.75 326 ARG A CA 1
ATOM 2565 C C . ARG A 1 326 ? 11.771 1.418 0.218 1.00 92.75 326 ARG A C 1
ATOM 2567 O O . ARG A 1 326 ? 12.629 1.742 -0.596 1.00 92.75 326 ARG A O 1
ATOM 2574 N N . ALA A 1 327 ? 10.503 1.183 -0.122 1.00 89.06 327 ALA A N 1
ATOM 2575 C CA . ALA A 1 327 ? 10.027 1.294 -1.499 1.00 89.06 327 ALA A CA 1
ATOM 2576 C C . ALA A 1 327 ? 10.159 2.729 -2.048 1.00 89.06 327 ALA A C 1
ATOM 2578 O O . ALA A 1 327 ? 10.525 2.920 -3.207 1.00 89.06 327 ALA A O 1
ATOM 2579 N N . GLU A 1 328 ? 9.905 3.749 -1.220 1.00 89.00 328 GLU A N 1
ATOM 2580 C CA . GLU A 1 328 ? 10.107 5.156 -1.589 1.00 89.00 328 GLU A CA 1
ATOM 2581 C C . GLU A 1 328 ? 11.588 5.468 -1.870 1.00 89.00 328 GLU A C 1
ATOM 2583 O O . GLU A 1 328 ? 11.898 6.170 -2.836 1.00 89.00 328 GLU A O 1
ATOM 2588 N N . ASP A 1 329 ? 12.515 4.921 -1.082 1.00 95.00 329 ASP A N 1
ATOM 2589 C CA . ASP A 1 329 ? 13.953 5.101 -1.300 1.00 95.00 329 ASP A CA 1
ATOM 2590 C C . ASP A 1 329 ? 14.466 4.339 -2.534 1.00 95.00 329 ASP A C 1
ATOM 2592 O O . ASP A 1 329 ? 15.265 4.881 -3.307 1.00 95.00 329 ASP A O 1
ATOM 2596 N N . GLU A 1 330 ? 13.957 3.133 -2.796 1.00 93.75 330 GLU A N 1
ATOM 2597 C CA . GLU A 1 330 ? 14.218 2.406 -4.045 1.00 93.75 330 GLU A CA 1
ATOM 2598 C C . GLU A 1 330 ? 13.719 3.186 -5.268 1.00 93.75 330 GLU A C 1
ATOM 2600 O O . GLU A 1 330 ? 14.426 3.294 -6.273 1.00 93.75 330 GLU A O 1
ATOM 2605 N N . LEU A 1 331 ? 12.539 3.805 -5.177 1.00 91.44 331 LEU A N 1
ATOM 2606 C CA . LEU A 1 331 ? 11.983 4.617 -6.257 1.00 91.44 331 LEU A CA 1
ATOM 2607 C C . LEU A 1 331 ? 12.833 5.868 -6.521 1.00 91.44 331 LEU A C 1
ATOM 2609 O O . LEU A 1 331 ? 13.083 6.204 -7.684 1.00 91.44 331 LEU A O 1
ATOM 2613 N N . LYS A 1 332 ? 13.345 6.530 -5.474 1.00 94.75 332 LYS A N 1
ATOM 2614 C CA . LYS A 1 332 ? 14.307 7.640 -5.625 1.00 94.75 332 LYS A CA 1
ATOM 2615 C C . LYS A 1 332 ? 15.583 7.178 -6.328 1.00 94.75 332 LYS A C 1
ATOM 2617 O O . LYS A 1 332 ? 16.046 7.860 -7.244 1.00 94.75 332 LYS A O 1
ATOM 2622 N N . LYS A 1 333 ? 16.118 6.010 -5.954 1.00 95.94 333 LYS A N 1
ATOM 2623 C CA . LYS A 1 333 ? 17.308 5.426 -6.589 1.00 95.94 333 LYS A CA 1
ATOM 2624 C C . LYS A 1 333 ? 17.075 5.150 -8.077 1.00 95.94 333 LYS A C 1
ATOM 2626 O O . LYS A 1 333 ? 17.859 5.602 -8.906 1.00 95.94 333 LYS A O 1
ATOM 2631 N N . LEU A 1 334 ? 15.968 4.495 -8.427 1.00 93.50 334 LEU A N 1
ATOM 2632 C CA . LEU A 1 334 ? 15.611 4.219 -9.823 1.00 93.50 334 LEU A CA 1
ATOM 2633 C C . LEU A 1 334 ? 15.371 5.503 -10.629 1.00 93.50 334 LEU A C 1
ATOM 2635 O O . LEU A 1 334 ? 15.719 5.575 -11.806 1.00 93.50 334 LEU A O 1
ATOM 2639 N N . THR A 1 335 ? 14.811 6.539 -10.004 1.00 93.19 335 THR A N 1
ATOM 2640 C CA . THR A 1 335 ? 14.625 7.851 -10.642 1.00 93.19 335 THR A CA 1
ATOM 2641 C C . THR A 1 335 ? 15.969 8.506 -10.964 1.00 93.19 335 THR A C 1
ATOM 2643 O O . THR A 1 335 ? 16.141 9.047 -12.058 1.00 93.19 335 THR A O 1
ATOM 2646 N N . TYR A 1 336 ? 16.941 8.408 -10.052 1.00 96.94 336 TYR A N 1
ATOM 2647 C CA . TYR A 1 336 ? 18.306 8.879 -10.284 1.00 96.94 336 TYR A CA 1
ATOM 2648 C C . TYR A 1 336 ? 18.995 8.106 -11.417 1.00 96.94 336 TYR A C 1
ATOM 2650 O O . TYR A 1 336 ? 19.516 8.721 -12.348 1.00 96.94 336 TYR A O 1
ATOM 2658 N N . GLU A 1 337 ? 18.941 6.772 -11.386 1.00 95.88 337 GLU A N 1
ATOM 2659 C CA . GLU A 1 337 ? 19.519 5.915 -12.432 1.00 95.88 337 GLU A CA 1
ATOM 2660 C C . GLU A 1 337 ? 18.897 6.208 -13.805 1.00 95.88 337 GLU A C 1
ATOM 2662 O O . GLU A 1 337 ? 19.609 6.341 -14.802 1.00 95.88 337 GLU A O 1
ATOM 2667 N N . ARG A 1 338 ? 17.573 6.402 -13.865 1.00 95.12 338 ARG A N 1
ATOM 2668 C CA . ARG A 1 338 ? 16.874 6.803 -15.093 1.00 95.12 338 ARG A CA 1
ATOM 2669 C C . ARG A 1 338 ? 17.380 8.146 -15.625 1.00 95.12 338 ARG A C 1
ATOM 2671 O O . ARG A 1 338 ? 17.611 8.265 -16.826 1.00 95.12 338 ARG A O 1
ATOM 2678 N N . ALA A 1 339 ? 17.556 9.142 -14.757 1.00 94.50 339 ALA A N 1
ATOM 2679 C CA . ALA A 1 339 ? 18.083 10.449 -15.148 1.00 94.50 339 ALA A CA 1
ATOM 2680 C C . ALA A 1 339 ? 19.546 10.370 -15.623 1.00 94.50 339 ALA A C 1
ATOM 2682 O O . ALA A 1 339 ? 19.957 11.107 -16.519 1.00 94.50 339 ALA A O 1
ATOM 2683 N N . GLU A 1 340 ? 20.348 9.474 -15.049 1.00 97.75 340 GLU A N 1
ATOM 2684 C CA . GLU A 1 340 ? 21.717 9.228 -15.500 1.00 97.75 340 GLU A CA 1
ATOM 2685 C C . GLU A 1 340 ? 21.764 8.550 -16.874 1.00 97.75 340 GLU A C 1
ATOM 2687 O O . GLU A 1 340 ? 22.513 8.997 -17.743 1.00 97.75 340 GLU A O 1
ATOM 2692 N N . ILE A 1 341 ? 20.937 7.524 -17.099 1.00 95.12 341 ILE A N 1
ATOM 2693 C CA . ILE A 1 341 ? 20.809 6.878 -18.412 1.00 95.12 341 ILE A CA 1
ATOM 2694 C C . ILE A 1 341 ? 20.396 7.908 -19.462 1.00 95.12 341 ILE A C 1
ATOM 2696 O O . ILE A 1 341 ? 21.012 7.955 -20.522 1.00 95.12 341 ILE A O 1
ATOM 2700 N N . TRP A 1 342 ? 19.420 8.763 -19.148 1.00 96.56 342 TRP A N 1
ATOM 2701 C CA . TRP A 1 342 ? 18.946 9.793 -20.069 1.00 96.56 342 TRP A CA 1
ATOM 2702 C C . TRP A 1 342 ? 20.051 10.792 -20.453 1.00 96.56 342 TRP A C 1
ATOM 2704 O O . TRP A 1 342 ? 20.285 11.023 -21.637 1.00 96.56 342 TRP A O 1
ATOM 2714 N N . ARG A 1 343 ? 20.832 11.281 -19.478 1.00 97.50 343 ARG A N 1
ATOM 2715 C CA . ARG A 1 343 ? 22.004 12.136 -19.755 1.00 97.50 343 ARG A CA 1
ATOM 2716 C C . ARG A 1 343 ? 23.050 11.442 -20.630 1.00 97.50 343 ARG A C 1
ATOM 2718 O O . ARG A 1 343 ? 23.639 12.071 -21.504 1.00 97.50 343 ARG A O 1
ATOM 2725 N N . ARG A 1 344 ? 23.302 10.146 -20.407 1.00 96.44 344 ARG A N 1
ATOM 2726 C CA . ARG A 1 344 ? 24.237 9.370 -21.240 1.00 96.44 344 ARG A CA 1
ATOM 2727 C C . ARG A 1 344 ? 23.714 9.202 -22.665 1.00 96.44 344 ARG A C 1
ATOM 2729 O O . ARG A 1 344 ? 24.500 9.319 -23.599 1.00 96.44 344 ARG A O 1
ATOM 2736 N N . THR A 1 345 ? 22.417 8.947 -22.843 1.00 95.38 345 THR A N 1
ATOM 2737 C CA . THR A 1 345 ? 21.816 8.833 -24.179 1.00 95.38 345 THR A CA 1
ATOM 2738 C C . THR A 1 345 ? 21.858 10.156 -24.931 1.00 95.38 345 THR A C 1
ATOM 2740 O O . THR A 1 345 ? 22.275 10.157 -26.083 1.00 95.38 345 THR A O 1
ATOM 2743 N N . GLU A 1 346 ? 21.550 11.277 -24.275 1.00 95.38 346 GLU A N 1
ATOM 2744 C CA . GLU A 1 346 ? 21.689 12.606 -24.886 1.00 95.38 346 GLU A CA 1
ATOM 2745 C C . GLU A 1 346 ? 23.141 12.901 -25.288 1.00 95.38 346 GLU A C 1
ATOM 2747 O O . GLU A 1 346 ? 23.395 13.402 -26.382 1.00 95.38 346 GLU A O 1
ATOM 2752 N N . GLY A 1 347 ? 24.110 12.548 -24.433 1.00 96.31 347 GLY A N 1
ATOM 2753 C CA . GLY A 1 347 ? 25.533 12.700 -24.741 1.00 96.31 347 GLY A CA 1
ATOM 2754 C C . GLY A 1 347 ? 25.961 11.906 -25.980 1.00 96.31 347 GLY A C 1
ATOM 2755 O O . GLY A 1 347 ? 26.635 12.448 -26.854 1.00 96.31 347 GLY A O 1
ATOM 2756 N N . LEU A 1 348 ? 25.520 10.650 -26.095 1.00 95.69 348 LEU A N 1
ATOM 2757 C CA . LEU A 1 348 ? 25.806 9.801 -27.258 1.00 95.69 348 LEU A CA 1
ATOM 2758 C C . LEU A 1 348 ? 25.117 10.300 -28.536 1.00 95.69 348 LEU A C 1
ATOM 2760 O O . LEU A 1 348 ? 25.695 10.218 -29.618 1.00 95.69 348 LEU A O 1
ATOM 2764 N N . GLU A 1 349 ? 23.894 10.824 -28.436 1.00 95.44 349 GLU A N 1
ATOM 2765 C CA . GLU A 1 349 ? 23.200 11.437 -29.574 1.00 95.44 349 GLU A CA 1
ATOM 2766 C C . GLU A 1 349 ? 23.926 12.696 -30.066 1.00 95.44 349 GLU A C 1
ATOM 2768 O O . GLU A 1 349 ? 24.088 12.882 -31.276 1.00 95.44 349 GLU A O 1
ATOM 2773 N N . ALA A 1 350 ? 24.428 13.523 -29.146 1.00 96.38 350 ALA A N 1
ATOM 2774 C CA . ALA A 1 350 ? 25.233 14.693 -29.482 1.00 96.38 350 ALA A CA 1
ATOM 2775 C C . ALA A 1 350 ? 26.567 14.310 -30.146 1.00 96.38 350 ALA A C 1
ATOM 2777 O O . ALA A 1 350 ? 26.942 14.914 -31.153 1.00 96.38 350 ALA A O 1
ATOM 2778 N N . GLU A 1 351 ? 27.258 13.289 -29.629 1.00 96.62 351 GLU A N 1
ATOM 2779 C CA . GLU A 1 351 ? 28.502 12.766 -30.209 1.00 96.62 351 GLU A CA 1
ATOM 2780 C C . GLU A 1 351 ? 28.271 12.200 -31.615 1.00 96.62 351 GLU A C 1
ATOM 2782 O O . GLU A 1 351 ? 28.990 12.546 -32.554 1.00 96.62 351 GLU A O 1
ATOM 2787 N N . LYS A 1 352 ? 27.207 11.409 -31.800 1.00 96.62 352 LYS A N 1
ATOM 2788 C CA . LYS A 1 352 ? 26.808 10.899 -33.117 1.00 96.62 352 LYS A CA 1
ATOM 2789 C C . LYS A 1 352 ? 26.574 12.041 -34.109 1.00 96.62 352 LYS A C 1
ATOM 2791 O O . LYS A 1 352 ? 27.064 11.985 -35.235 1.00 96.62 352 LYS A O 1
ATOM 2796 N N . LEU A 1 353 ? 25.856 13.085 -33.697 1.00 96.50 353 LEU A N 1
ATOM 2797 C CA . LEU A 1 353 ? 25.568 14.240 -34.547 1.00 96.50 353 LEU A CA 1
ATOM 2798 C C . LEU A 1 353 ? 26.832 15.058 -34.870 1.00 96.50 353 LEU A C 1
ATOM 2800 O O . LEU A 1 353 ? 26.930 15.636 -35.954 1.00 96.50 353 LEU A O 1
ATOM 2804 N N . ALA A 1 354 ? 27.811 15.103 -33.963 1.00 96.62 354 ALA A N 1
ATOM 2805 C CA . ALA A 1 354 ? 29.118 15.705 -34.224 1.00 96.62 354 ALA A CA 1
ATOM 2806 C C . ALA A 1 354 ? 29.913 14.904 -35.269 1.00 96.62 354 ALA A C 1
ATOM 2808 O O . ALA A 1 354 ? 30.392 15.494 -36.239 1.00 96.62 354 ALA A O 1
ATOM 2809 N N . LEU A 1 355 ? 29.964 13.575 -35.135 1.00 95.94 355 LEU 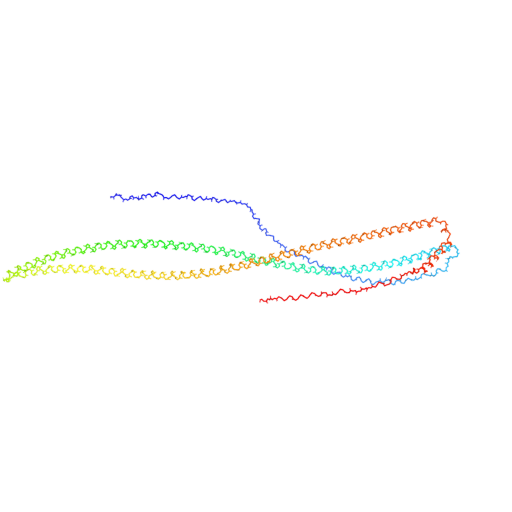A N 1
ATOM 2810 C CA . LEU A 1 355 ? 30.612 12.686 -36.106 1.00 95.94 355 LEU A CA 1
ATOM 2811 C C . LEU A 1 355 ? 29.944 12.751 -37.487 1.00 95.94 355 LEU A C 1
ATOM 2813 O O . LEU A 1 355 ? 30.626 12.799 -38.506 1.00 95.94 355 LEU A O 1
ATOM 2817 N N . GLU A 1 356 ? 28.610 12.807 -37.550 1.00 96.88 356 GLU A N 1
ATOM 2818 C CA . GLU A 1 356 ? 27.884 12.992 -38.815 1.00 96.88 356 GLU A CA 1
ATOM 2819 C C . GLU A 1 356 ? 28.245 14.324 -39.493 1.00 96.88 356 GLU A C 1
ATOM 2821 O O . GLU A 1 356 ? 28.427 14.366 -40.712 1.00 96.88 356 GLU A O 1
ATOM 2826 N N . LYS A 1 357 ? 28.407 15.408 -38.721 1.00 97.06 357 LYS A N 1
ATOM 2827 C CA . LYS A 1 357 ? 28.858 16.708 -39.248 1.00 97.06 357 LYS A CA 1
ATOM 2828 C C . LYS A 1 357 ? 30.296 16.661 -39.757 1.00 97.06 357 LYS A C 1
ATOM 2830 O O . LYS A 1 357 ? 30.560 17.219 -40.820 1.00 97.06 357 LYS A O 1
ATOM 2835 N N . GLU A 1 358 ? 31.203 16.021 -39.024 1.00 96.88 358 GLU A N 1
ATOM 2836 C CA . GLU A 1 358 ? 32.604 15.857 -39.427 1.00 96.88 358 GLU A CA 1
ATOM 2837 C C . GLU A 1 358 ? 32.715 15.032 -40.717 1.00 96.88 358 GLU A C 1
ATOM 2839 O O . GLU A 1 358 ? 33.333 15.476 -41.684 1.00 96.88 358 GLU A O 1
ATOM 2844 N N . ASN A 1 359 ? 32.006 13.903 -40.795 1.00 94.31 359 ASN A N 1
ATOM 2845 C CA . ASN A 1 359 ? 31.931 13.084 -42.007 1.00 94.31 359 ASN A CA 1
ATOM 2846 C C . ASN A 1 359 ? 31.384 13.875 -43.202 1.00 94.31 359 ASN A C 1
ATOM 2848 O O . ASN A 1 359 ? 31.896 13.764 -44.315 1.00 94.31 359 ASN A O 1
ATOM 2852 N N . LEU A 1 360 ? 30.370 14.716 -42.984 1.00 96.81 360 LEU A N 1
ATOM 2853 C CA . LEU A 1 360 ? 29.815 15.569 -44.033 1.00 96.81 360 LEU A CA 1
ATOM 2854 C C . LEU A 1 360 ? 30.807 16.658 -44.477 1.00 96.81 360 LEU A C 1
ATOM 2856 O O . LEU A 1 360 ? 30.851 17.002 -45.659 1.00 96.81 360 LEU A O 1
ATOM 2860 N N . GLN A 1 361 ? 31.623 17.195 -43.566 1.00 96.81 361 GLN A N 1
ATOM 2861 C CA . GLN A 1 361 ? 32.706 18.121 -43.912 1.00 96.81 361 GLN A CA 1
ATOM 2862 C C . GLN A 1 361 ? 33.805 17.434 -44.726 1.00 96.81 361 GLN A C 1
ATOM 2864 O O . GLN A 1 361 ? 34.222 17.993 -45.741 1.00 96.81 361 GLN A O 1
ATOM 2869 N N . LEU A 1 362 ? 34.226 16.230 -44.333 1.00 95.50 362 LEU A N 1
ATOM 2870 C CA . LEU A 1 362 ? 35.191 15.428 -45.089 1.00 95.50 362 LEU A CA 1
ATOM 2871 C C . LEU A 1 362 ? 34.671 15.130 -46.499 1.00 95.50 362 LEU A C 1
ATOM 2873 O O . LEU A 1 362 ? 35.352 15.439 -47.475 1.00 95.50 362 LEU A O 1
ATOM 2877 N N . ALA A 1 363 ? 33.420 14.676 -46.623 1.00 93.25 363 ALA A N 1
ATOM 2878 C CA . ALA A 1 363 ? 32.790 14.427 -47.919 1.00 93.25 363 ALA A CA 1
ATOM 2879 C C . ALA A 1 363 ? 32.747 15.688 -48.805 1.00 93.25 363 ALA A C 1
ATOM 2881 O O . ALA A 1 363 ? 32.977 15.619 -50.011 1.00 93.25 363 ALA A O 1
ATOM 2882 N N . ARG A 1 364 ? 32.502 16.872 -48.221 1.00 96.12 364 ARG A N 1
ATOM 2883 C CA . ARG A 1 364 ? 32.567 18.153 -48.952 1.00 96.12 364 ARG A CA 1
ATOM 2884 C C . ARG A 1 364 ? 33.984 18.501 -49.407 1.00 96.12 364 ARG A C 1
ATOM 2886 O O . ARG A 1 364 ? 34.149 19.012 -50.512 1.00 96.12 364 ARG A O 1
ATOM 2893 N N . GLN A 1 365 ? 34.994 18.256 -48.574 1.00 96.25 365 GLN A N 1
ATOM 2894 C CA . GLN A 1 365 ? 36.392 18.483 -48.946 1.00 96.25 365 GLN A CA 1
ATOM 2895 C C . GLN A 1 365 ? 36.820 17.557 -50.088 1.00 96.25 365 GLN A C 1
ATOM 2897 O O . GLN A 1 365 ? 37.470 18.011 -51.027 1.00 96.25 365 GLN A O 1
ATOM 2902 N N . GLU A 1 366 ? 36.433 16.284 -50.037 1.00 95.62 366 GLU A N 1
ATOM 2903 C CA . GLU A 1 366 ? 36.696 15.315 -51.104 1.00 95.62 366 GLU A CA 1
ATOM 2904 C C . GLU A 1 366 ? 35.987 15.696 -52.405 1.00 95.62 366 GLU A C 1
ATOM 2906 O O . GLU A 1 366 ? 36.625 15.723 -53.455 1.00 95.62 366 GLU A O 1
ATOM 2911 N N . ALA A 1 367 ? 34.713 16.094 -52.339 1.00 94.12 367 ALA A N 1
ATOM 2912 C CA . ALA A 1 367 ? 33.977 16.582 -53.504 1.00 94.12 367 ALA A CA 1
ATOM 2913 C C . ALA A 1 367 ? 34.638 17.820 -54.138 1.00 94.12 367 ALA A C 1
ATOM 2915 O O . ALA A 1 367 ? 34.737 17.911 -55.359 1.00 94.12 367 ALA A O 1
ATOM 2916 N N . SER A 1 368 ? 35.147 18.748 -53.320 1.00 95.31 368 SER A N 1
ATOM 2917 C CA . SER A 1 368 ? 35.893 19.921 -53.797 1.00 95.31 368 SER A CA 1
ATOM 2918 C C . SER A 1 368 ? 37.197 19.530 -54.505 1.00 95.31 368 SER A C 1
ATOM 2920 O O . SER A 1 368 ? 37.484 20.026 -55.593 1.00 95.31 368 SER A O 1
ATOM 2922 N N . LYS A 1 369 ? 37.960 18.580 -53.942 1.00 95.38 369 LYS A N 1
ATOM 2923 C CA . LYS A 1 369 ? 39.178 18.045 -54.580 1.00 95.38 369 LYS A CA 1
ATOM 2924 C C . LYS A 1 369 ? 38.869 17.383 -55.922 1.00 95.38 369 LYS A C 1
ATOM 2926 O O . LYS A 1 369 ? 39.579 17.632 -56.890 1.00 95.38 369 LYS A O 1
ATOM 2931 N N . LEU A 1 370 ? 37.813 16.569 -55.983 1.00 93.81 370 LEU A N 1
ATOM 2932 C CA . LEU A 1 370 ? 37.381 15.917 -57.220 1.00 93.81 370 LEU A CA 1
ATOM 2933 C C . LEU A 1 370 ? 36.963 16.939 -58.282 1.00 93.81 370 LEU A C 1
ATOM 2935 O O . LEU A 1 370 ? 37.366 16.803 -59.430 1.00 93.81 370 LEU A O 1
ATOM 2939 N N . SER A 1 371 ? 36.239 17.992 -57.894 1.00 95.31 371 SER A N 1
ATOM 2940 C CA . SER A 1 371 ? 35.875 19.084 -58.805 1.00 95.31 371 SER A CA 1
ATOM 2941 C C . SER A 1 371 ? 37.099 19.849 -59.327 1.00 95.31 371 SER A C 1
ATOM 2943 O O . SER A 1 371 ? 37.130 20.211 -60.500 1.00 95.31 371 SER A O 1
ATOM 2945 N N . GLY A 1 372 ? 38.128 20.054 -58.496 1.00 94.19 372 GLY A N 1
ATOM 2946 C CA . GLY A 1 372 ? 39.400 20.635 -58.939 1.00 94.19 372 GLY A CA 1
ATOM 2947 C C . GLY A 1 372 ? 40.107 19.765 -59.981 1.00 94.19 372 GLY A C 1
ATOM 2948 O O . GLY A 1 372 ? 40.492 20.261 -61.034 1.00 94.19 372 GLY A O 1
ATOM 2949 N N . ILE A 1 373 ? 40.191 18.454 -59.730 1.00 93.44 373 ILE A N 1
ATOM 2950 C CA . ILE A 1 373 ? 40.768 17.490 -60.681 1.00 93.44 373 ILE A CA 1
ATOM 2951 C C . ILE A 1 373 ? 39.972 17.466 -61.991 1.00 93.44 373 ILE A C 1
ATOM 2953 O O . ILE A 1 373 ? 40.563 17.403 -63.064 1.00 93.44 373 ILE A O 1
ATOM 2957 N N . GLU A 1 374 ? 38.641 17.521 -61.925 1.00 94.88 374 GLU A N 1
ATOM 2958 C CA . GLU A 1 374 ? 37.778 17.571 -63.108 1.00 94.88 374 GLU A CA 1
ATOM 2959 C C . GLU A 1 374 ? 38.044 18.825 -63.953 1.00 94.88 374 GLU A C 1
ATOM 2961 O O . GLU A 1 374 ? 38.150 18.726 -65.177 1.00 94.88 374 GLU A O 1
ATOM 2966 N N . LEU A 1 375 ? 38.230 19.984 -63.311 1.00 95.25 375 LEU A N 1
ATOM 2967 C CA . LEU A 1 375 ? 38.590 21.226 -63.993 1.00 95.25 375 LEU A CA 1
ATOM 2968 C C . LEU A 1 375 ? 39.977 21.135 -64.646 1.00 95.25 375 LEU A C 1
ATOM 2970 O O . LEU A 1 375 ? 40.117 21.484 -65.817 1.00 95.25 375 LEU A O 1
ATOM 2974 N N . ASP A 1 376 ? 40.984 20.631 -63.929 1.00 93.25 376 ASP A N 1
ATOM 2975 C CA . ASP A 1 376 ? 42.339 20.435 -64.466 1.00 93.25 376 ASP A CA 1
ATOM 2976 C C . ASP A 1 376 ? 42.327 19.490 -65.676 1.00 93.25 376 ASP A C 1
ATOM 2978 O O . ASP A 1 376 ? 42.981 19.741 -66.691 1.00 93.25 376 ASP A O 1
ATOM 2982 N N . LEU A 1 377 ? 41.528 18.424 -65.602 1.00 93.19 377 LEU A N 1
ATOM 2983 C CA . LEU A 1 377 ? 41.338 17.463 -66.682 1.00 93.19 377 LEU A CA 1
ATOM 2984 C C . LEU A 1 377 ? 40.634 18.105 -67.889 1.00 93.19 377 LEU A C 1
ATOM 2986 O O . LEU A 1 377 ? 41.028 17.862 -69.029 1.00 93.19 377 LEU A O 1
ATOM 2990 N N . GLN A 1 378 ? 39.634 18.960 -67.660 1.00 94.50 378 GLN A N 1
ATOM 2991 C CA . GLN A 1 378 ? 38.964 19.722 -68.717 1.00 94.50 378 GLN A CA 1
ATOM 2992 C C . GLN A 1 378 ? 39.922 20.707 -69.402 1.00 94.50 378 GLN A C 1
ATOM 2994 O O . GLN A 1 378 ? 39.929 20.797 -70.632 1.00 94.50 378 GLN A O 1
ATOM 2999 N N . VAL A 1 379 ? 40.758 21.410 -68.632 1.00 94.25 379 VAL A N 1
ATOM 3000 C CA . VAL A 1 379 ? 41.803 22.298 -69.166 1.00 94.25 379 VAL A CA 1
ATOM 3001 C C . VAL A 1 379 ? 42.815 21.502 -69.987 1.00 94.25 379 VAL A C 1
ATOM 3003 O O . VAL A 1 379 ? 43.151 21.912 -71.098 1.00 94.25 379 VAL A O 1
ATOM 3006 N N . ALA A 1 380 ? 43.259 20.344 -69.493 1.00 91.06 380 ALA A N 1
ATOM 3007 C CA . ALA A 1 380 ? 44.162 19.463 -70.228 1.00 91.06 380 ALA A CA 1
ATOM 3008 C C . ALA A 1 380 ? 43.540 18.990 -71.552 1.00 91.06 380 ALA A C 1
ATOM 3010 O O . ALA A 1 380 ? 44.201 19.044 -72.588 1.00 91.06 380 ALA A O 1
ATOM 3011 N N . TYR A 1 381 ? 42.259 18.602 -71.559 1.00 92.25 381 TYR A N 1
ATOM 3012 C CA . TYR A 1 381 ? 41.554 18.246 -72.795 1.00 92.25 381 TYR A CA 1
ATOM 3013 C C . TYR A 1 381 ? 41.483 19.408 -73.788 1.00 92.25 381 TYR A C 1
ATOM 3015 O O . TYR A 1 381 ? 41.761 19.204 -74.967 1.00 92.25 381 TYR A O 1
ATOM 3023 N N . GLN A 1 382 ? 41.175 20.624 -73.330 1.00 93.81 382 GLN A N 1
ATOM 3024 C CA . GLN A 1 382 ? 41.155 21.809 -74.195 1.00 93.81 382 GLN A CA 1
ATOM 3025 C C . GLN A 1 382 ? 42.540 22.138 -74.763 1.00 93.81 382 GLN A C 1
ATOM 3027 O O . GLN A 1 382 ? 42.651 22.522 -75.925 1.00 93.81 382 GLN A O 1
ATOM 3032 N N . GLN A 1 383 ? 43.604 21.975 -73.972 1.00 91.94 383 GLN A N 1
ATOM 3033 C CA . GLN A 1 383 ? 44.978 22.145 -74.448 1.00 91.94 383 GLN A CA 1
ATOM 3034 C C . GLN A 1 383 ? 45.331 21.105 -75.510 1.00 91.94 383 GLN A C 1
ATOM 3036 O O . GLN A 1 383 ? 45.852 21.474 -76.560 1.00 91.94 383 GLN A O 1
ATOM 3041 N N . ILE A 1 384 ? 44.999 19.831 -75.273 1.00 86.94 384 ILE A N 1
ATOM 3042 C CA . ILE A 1 384 ? 45.197 18.754 -76.250 1.00 86.94 384 ILE A CA 1
ATOM 3043 C C . ILE A 1 384 ? 44.446 19.081 -77.545 1.00 86.94 384 ILE A C 1
ATOM 3045 O O . ILE A 1 384 ? 45.049 19.069 -78.616 1.00 86.94 384 ILE A O 1
ATOM 3049 N N . GLU A 1 385 ? 43.171 19.458 -77.463 1.00 91.00 385 GLU A N 1
ATOM 3050 C CA . GLU A 1 385 ? 42.360 19.832 -78.625 1.00 91.00 385 GLU A CA 1
ATOM 3051 C C . GLU A 1 385 ? 42.931 21.054 -79.367 1.00 91.00 385 GLU A C 1
ATOM 3053 O O . GLU A 1 385 ? 42.981 21.075 -80.598 1.00 91.00 385 GLU A O 1
ATOM 3058 N N . ALA A 1 386 ? 43.420 22.066 -78.646 1.00 88.88 386 ALA A N 1
ATOM 3059 C CA . ALA A 1 386 ? 44.082 23.223 -79.244 1.00 88.88 386 ALA A CA 1
ATOM 3060 C C . ALA A 1 386 ? 45.380 22.830 -79.967 1.00 88.88 386 ALA A C 1
ATOM 3062 O O . ALA A 1 386 ? 45.624 23.296 -81.083 1.00 88.88 386 ALA A O 1
ATOM 3063 N N . THR A 1 387 ? 46.193 21.952 -79.369 1.00 85.19 387 THR A N 1
ATOM 3064 C CA . THR A 1 387 ? 47.415 21.438 -80.003 1.00 85.19 387 THR A CA 1
ATOM 3065 C C . THR A 1 387 ? 47.111 20.570 -81.221 1.00 85.19 387 THR A C 1
ATOM 3067 O O . THR A 1 387 ? 47.755 20.751 -82.249 1.00 85.19 387 THR A O 1
ATOM 3070 N N . ASP A 1 388 ? 46.094 19.708 -81.166 1.00 83.56 388 ASP A N 1
ATOM 3071 C CA . ASP A 1 388 ? 45.656 18.882 -82.297 1.00 83.56 388 ASP A CA 1
ATOM 3072 C C . ASP A 1 388 ? 45.155 19.754 -83.459 1.00 83.56 388 ASP A C 1
ATOM 3074 O O . ASP A 1 388 ? 45.574 19.600 -84.608 1.00 83.56 388 ASP A O 1
ATOM 3078 N N . ASN A 1 389 ? 44.338 20.766 -83.159 1.00 87.00 389 ASN A N 1
ATOM 3079 C CA . ASN A 1 389 ? 43.886 21.741 -84.150 1.00 87.00 389 ASN A CA 1
ATOM 3080 C C . ASN A 1 389 ? 45.040 22.557 -84.753 1.00 87.00 389 ASN A C 1
ATOM 3082 O O . ASN A 1 389 ? 45.022 22.843 -85.953 1.00 87.00 389 ASN A O 1
ATOM 3086 N N . HIS A 1 390 ? 46.042 22.935 -83.951 1.00 84.75 390 HIS A N 1
ATOM 3087 C CA . HIS A 1 390 ? 47.254 23.590 -84.446 1.00 84.75 390 HIS A CA 1
ATOM 3088 C C . HIS A 1 390 ? 48.045 22.660 -85.372 1.00 84.75 390 HIS A C 1
ATOM 3090 O O . HIS A 1 390 ? 48.410 23.064 -86.474 1.00 84.75 390 HIS A O 1
ATOM 3096 N N . MET A 1 391 ? 48.267 21.409 -84.961 1.00 76.25 391 MET A N 1
ATOM 3097 C CA . MET A 1 391 ? 48.973 20.397 -85.752 1.00 76.25 391 MET A CA 1
ATOM 3098 C C . MET A 1 391 ? 48.293 20.163 -87.105 1.00 76.25 391 MET A C 1
ATOM 3100 O O . MET A 1 391 ? 48.967 20.201 -88.129 1.00 76.25 391 MET A O 1
ATOM 3104 N N . LYS A 1 392 ? 46.958 20.052 -87.139 1.00 80.88 392 LYS A N 1
ATOM 3105 C CA . LYS A 1 392 ? 46.170 19.922 -88.382 1.00 80.88 392 LYS A CA 1
ATOM 3106 C C . LYS A 1 392 ? 46.301 21.115 -89.336 1.00 80.88 392 LYS A C 1
ATOM 3108 O O . LYS A 1 392 ? 46.084 20.964 -90.535 1.00 80.88 392 LYS A O 1
ATOM 3113 N N . ARG A 1 393 ? 46.615 22.307 -88.819 1.00 80.00 393 ARG A N 1
ATOM 3114 C CA . ARG A 1 393 ? 46.761 23.549 -89.601 1.00 80.00 393 ARG A CA 1
ATOM 3115 C C . ARG A 1 393 ? 48.216 23.912 -89.899 1.00 80.00 393 ARG A C 1
ATOM 3117 O O . ARG A 1 393 ? 48.448 24.872 -90.631 1.00 80.00 393 ARG A O 1
ATOM 3124 N N . CYS A 1 394 ? 49.185 23.198 -89.328 1.00 77.12 394 CYS A N 1
ATOM 3125 C CA . CYS A 1 394 ? 50.596 23.518 -89.475 1.00 77.12 394 CYS A CA 1
ATOM 3126 C C . CYS A 1 394 ? 51.117 22.989 -90.826 1.00 77.12 394 CYS A C 1
ATOM 3128 O O . CYS A 1 394 ? 51.111 21.778 -91.043 1.00 77.12 394 CYS A O 1
ATOM 3130 N N . PRO A 1 395 ? 51.598 23.852 -91.738 1.00 64.81 395 PRO A N 1
ATOM 3131 C CA . PRO A 1 395 ? 52.008 23.443 -93.085 1.00 64.81 395 PRO A CA 1
ATOM 3132 C C . PRO A 1 395 ? 53.230 22.508 -93.109 1.00 64.81 395 PRO A C 1
ATOM 3134 O O . PRO A 1 395 ? 53.425 21.798 -94.085 1.00 64.81 395 PRO A O 1
ATOM 3137 N N . PHE A 1 396 ? 54.013 22.449 -92.026 1.00 58.12 396 PHE A N 1
ATOM 3138 C CA . PHE A 1 396 ? 55.123 21.498 -91.867 1.00 58.12 396 PHE A 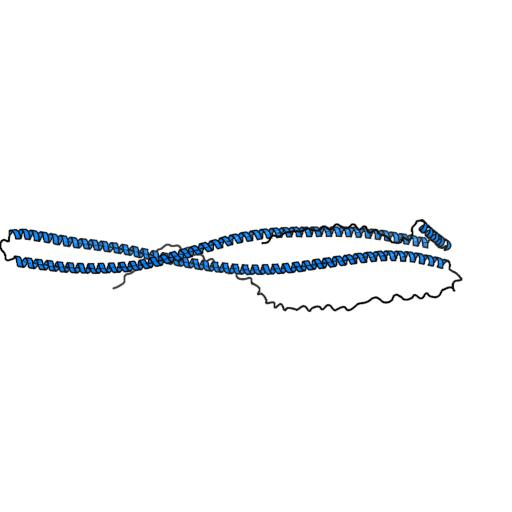CA 1
ATOM 3139 C C . PHE A 1 396 ? 54.675 20.066 -91.536 1.00 58.12 396 PHE A C 1
ATOM 3141 O O . PHE A 1 396 ? 55.452 19.135 -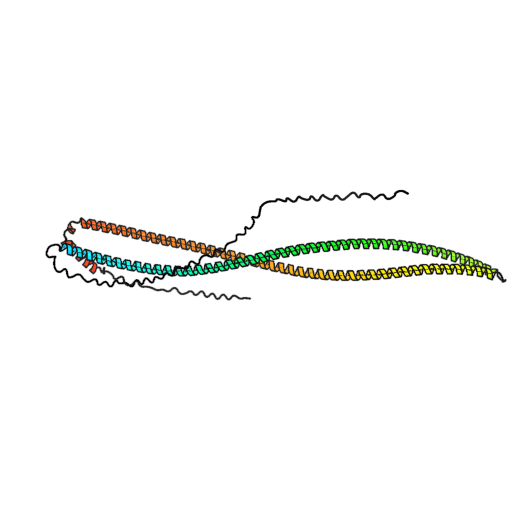91.692 1.00 58.12 396 PHE A O 1
ATOM 3148 N N . VAL A 1 397 ? 53.440 19.881 -91.058 1.00 55.69 397 VAL A N 1
ATOM 3149 C CA . VAL A 1 397 ? 52.896 18.572 -90.647 1.00 55.69 397 VAL A CA 1
ATOM 3150 C C . VAL A 1 397 ? 52.258 17.823 -91.827 1.00 55.69 397 VAL A C 1
ATOM 3152 O O . VAL A 1 397 ? 51.961 16.641 -91.718 1.00 55.69 397 VAL A O 1
ATOM 3155 N N . GLN A 1 398 ? 52.072 18.489 -92.971 1.00 57.19 398 GLN A N 1
ATOM 3156 C CA . GLN A 1 398 ? 51.562 17.867 -94.200 1.00 57.19 398 GLN A CA 1
ATOM 3157 C C . GLN A 1 398 ? 52.655 17.160 -95.021 1.00 57.19 398 GLN A C 1
ATOM 3159 O O . GLN A 1 398 ? 52.334 16.516 -96.013 1.00 57.19 398 GLN A O 1
ATOM 3164 N N . ASP A 1 399 ? 53.919 17.269 -94.603 1.00 59.88 399 ASP A N 1
ATOM 3165 C CA . ASP A 1 399 ? 55.060 16.571 -95.196 1.00 59.88 399 ASP A CA 1
ATOM 3166 C C . ASP A 1 399 ? 55.311 15.287 -94.381 1.00 59.88 399 ASP A C 1
ATOM 3168 O O . ASP A 1 399 ? 55.922 15.311 -93.305 1.00 59.88 399 ASP A O 1
ATOM 3172 N N . THR A 1 400 ? 54.740 14.170 -94.840 1.00 59.44 400 THR A N 1
ATOM 3173 C CA . THR A 1 400 ? 54.656 12.880 -94.121 1.00 59.44 400 THR A CA 1
ATOM 3174 C C . THR A 1 400 ? 56.023 12.359 -93.663 1.00 59.44 400 THR A C 1
ATOM 3176 O O . THR A 1 400 ? 56.150 11.842 -92.551 1.00 59.44 400 THR A O 1
ATOM 3179 N N . ALA A 1 401 ? 57.081 12.645 -94.427 1.00 61.50 401 ALA A N 1
ATOM 3180 C CA . ALA A 1 401 ? 58.457 12.252 -94.118 1.00 61.50 401 ALA A CA 1
ATOM 3181 C C . ALA A 1 401 ? 59.050 12.917 -92.856 1.00 61.50 401 ALA A C 1
ATOM 3183 O O . ALA A 1 401 ? 59.890 12.323 -92.178 1.00 61.50 401 ALA A O 1
ATOM 3184 N N . ILE A 1 402 ? 58.633 14.140 -92.508 1.00 62.06 402 ILE A N 1
ATOM 3185 C CA . ILE A 1 402 ? 59.134 14.853 -91.315 1.00 62.06 402 ILE A CA 1
ATOM 3186 C C . ILE A 1 402 ? 58.391 14.382 -90.057 1.00 62.06 402 ILE A C 1
ATOM 3188 O O . ILE A 1 402 ? 58.953 14.352 -88.958 1.00 62.06 402 ILE A O 1
ATOM 3192 N N . TRP A 1 403 ? 57.128 13.983 -90.210 1.00 62.88 403 TRP A N 1
ATOM 3193 C CA . TRP A 1 403 ? 56.280 13.584 -89.093 1.00 62.88 403 TRP A CA 1
ATOM 3194 C C . TRP A 1 403 ? 56.699 12.240 -88.485 1.00 62.88 403 TRP A C 1
ATOM 3196 O O . TRP A 1 403 ? 56.779 12.118 -87.258 1.00 62.88 403 TRP A O 1
ATOM 3206 N N . ASP A 1 404 ? 57.066 11.270 -89.324 1.00 65.50 404 ASP A N 1
ATOM 3207 C CA . ASP A 1 404 ? 57.585 9.979 -88.861 1.00 65.50 404 ASP A CA 1
ATOM 3208 C C . ASP A 1 404 ? 58.945 10.106 -88.164 1.00 65.50 404 ASP A C 1
ATOM 3210 O O . ASP A 1 404 ? 59.193 9.435 -87.158 1.00 65.50 404 ASP A O 1
ATOM 3214 N N . GLU A 1 405 ? 59.791 11.039 -88.605 1.00 66.56 405 GLU A N 1
ATOM 3215 C CA . GLU A 1 405 ? 61.069 11.325 -87.951 1.00 66.56 405 GLU A CA 1
ATOM 3216 C C . GLU A 1 405 ? 60.870 12.019 -86.589 1.00 66.56 405 GLU A C 1
ATOM 3218 O O . GLU A 1 405 ? 61.511 11.655 -85.600 1.00 66.56 405 GLU A O 1
ATOM 3223 N N . CYS A 1 406 ? 59.914 12.948 -86.471 1.00 66.19 406 CYS A N 1
ATOM 3224 C CA . CYS A 1 406 ? 59.538 13.541 -85.182 1.00 66.19 406 CYS A CA 1
ATOM 3225 C C . CYS A 1 406 ? 58.950 12.513 -84.201 1.00 66.19 406 CYS A C 1
ATOM 3227 O O . CYS A 1 406 ? 59.259 12.560 -83.007 1.00 66.19 406 CYS A O 1
ATOM 3229 N N . LEU A 1 407 ? 58.137 11.563 -84.674 1.00 68.50 407 LEU A N 1
ATOM 3230 C CA . LEU A 1 407 ? 57.620 10.467 -83.847 1.00 68.50 407 LEU A CA 1
ATOM 3231 C C . LEU A 1 407 ? 58.703 9.472 -83.431 1.00 68.50 407 LEU A C 1
ATOM 3233 O O . LEU A 1 407 ? 58.673 8.975 -82.299 1.00 68.50 407 LEU A O 1
ATOM 3237 N N . ARG A 1 408 ? 59.669 9.198 -84.313 1.00 73.62 408 ARG A N 1
ATOM 3238 C CA . ARG A 1 408 ? 60.846 8.380 -84.005 1.00 73.62 408 ARG A CA 1
ATOM 3239 C C . ARG A 1 408 ? 61.689 9.034 -82.912 1.00 73.62 408 ARG A C 1
ATOM 3241 O O . ARG A 1 408 ? 61.959 8.393 -81.897 1.00 73.62 408 ARG A O 1
ATOM 3248 N N . VAL A 1 409 ? 61.991 10.326 -83.050 1.00 71.44 409 VAL A N 1
ATOM 3249 C CA . VAL A 1 409 ? 62.730 11.105 -82.042 1.00 71.44 409 VAL A CA 1
ATOM 3250 C C . VAL A 1 409 ? 61.942 11.219 -80.734 1.00 71.44 409 VAL A C 1
ATOM 3252 O O . VAL A 1 409 ? 62.521 11.074 -79.664 1.00 71.44 409 VAL A O 1
ATOM 3255 N N . SER A 1 410 ? 60.619 11.401 -80.770 1.00 69.38 410 SER A N 1
ATOM 3256 C CA . SER A 1 410 ? 59.790 11.431 -79.554 1.00 69.38 410 SER A CA 1
ATOM 3257 C C . SER A 1 410 ? 59.798 10.088 -78.802 1.00 69.38 410 SER A C 1
ATOM 3259 O O . SER A 1 410 ? 59.874 10.068 -77.568 1.00 69.38 410 SER A O 1
ATOM 3261 N N . ARG A 1 411 ? 59.807 8.954 -79.525 1.00 67.19 411 ARG A N 1
ATOM 3262 C CA . ARG A 1 411 ? 59.996 7.615 -78.934 1.00 67.19 411 ARG A CA 1
ATOM 3263 C C . ARG A 1 411 ? 61.391 7.433 -78.337 1.00 67.19 411 ARG A C 1
ATOM 3265 O O . ARG A 1 411 ? 61.495 6.911 -77.228 1.00 67.19 411 ARG A O 1
ATOM 3272 N N . GLU A 1 412 ? 62.440 7.884 -79.021 1.00 70.50 412 GLU A N 1
ATOM 3273 C CA . GLU A 1 412 ? 63.822 7.824 -78.519 1.00 70.50 412 GLU A CA 1
ATOM 3274 C C . GLU A 1 412 ? 64.024 8.726 -77.287 1.00 70.50 412 GLU A C 1
ATOM 3276 O O . GLU A 1 412 ? 64.616 8.301 -76.295 1.00 70.50 412 GLU A O 1
ATOM 3281 N N . VAL A 1 413 ? 63.451 9.933 -77.281 1.00 70.06 413 VAL A N 1
ATOM 3282 C CA . VAL A 1 413 ? 63.477 10.855 -76.132 1.00 70.06 413 VAL A CA 1
ATOM 3283 C C . VAL A 1 413 ? 62.678 10.297 -74.950 1.00 70.06 413 VAL A C 1
ATOM 3285 O O . VAL A 1 413 ? 63.133 10.399 -73.812 1.00 70.06 413 VAL A O 1
ATOM 3288 N N . SER A 1 414 ? 61.537 9.642 -75.188 1.00 64.38 414 SER A N 1
ATOM 3289 C CA . SER A 1 414 ? 60.768 8.972 -74.125 1.00 64.38 414 SER A CA 1
ATOM 3290 C C . SER A 1 414 ? 61.536 7.797 -73.501 1.00 64.38 414 SER A C 1
ATOM 3292 O O . SER A 1 414 ? 61.468 7.594 -72.288 1.00 64.38 414 SER A O 1
ATOM 3294 N N . GLN A 1 415 ? 62.323 7.064 -74.301 1.00 63.28 415 GLN A N 1
ATOM 3295 C CA . GLN A 1 415 ? 63.230 6.020 -73.808 1.00 63.28 415 GLN A CA 1
ATOM 3296 C C . GLN A 1 415 ? 64.423 6.597 -73.026 1.00 63.28 415 GLN A C 1
ATOM 3298 O O . GLN A 1 415 ? 64.806 6.029 -72.004 1.00 63.28 415 GLN A O 1
ATOM 3303 N N . LEU A 1 416 ? 64.982 7.735 -73.454 1.00 63.88 416 LEU A N 1
ATOM 3304 C CA . LEU A 1 416 ? 66.119 8.393 -72.794 1.00 63.88 416 LEU A CA 1
ATOM 3305 C C . LEU A 1 416 ? 65.743 9.115 -71.492 1.00 63.88 416 LEU A C 1
ATOM 3307 O O . LEU A 1 416 ? 66.534 9.120 -70.551 1.00 63.88 416 LEU A O 1
ATOM 3311 N N . LEU A 1 417 ? 64.540 9.690 -71.403 1.00 64.06 417 LEU A N 1
ATOM 3312 C CA . LEU A 1 417 ? 64.036 10.344 -70.187 1.00 64.06 417 LEU A CA 1
ATOM 3313 C C . LEU A 1 417 ? 63.583 9.351 -69.106 1.00 64.06 417 LEU A C 1
ATOM 3315 O O . LEU A 1 417 ? 63.087 9.767 -68.061 1.00 64.06 417 LEU A O 1
ATOM 3319 N N . GLY A 1 418 ? 63.729 8.044 -69.338 1.00 47.56 418 GLY A N 1
ATOM 3320 C CA . GLY A 1 418 ? 63.327 7.033 -68.367 1.00 47.56 418 GLY A CA 1
ATOM 3321 C C . GLY A 1 418 ? 61.820 7.011 -68.117 1.00 47.56 418 GLY A C 1
ATOM 3322 O O . GLY A 1 418 ? 61.386 6.420 -67.127 1.00 47.56 418 GLY A O 1
ATOM 3323 N N . ILE A 1 419 ? 61.012 7.569 -69.034 1.00 51.78 419 ILE A N 1
ATOM 3324 C CA . ILE A 1 419 ? 59.574 7.287 -69.128 1.00 51.78 419 ILE A CA 1
ATOM 3325 C C . ILE A 1 419 ? 59.443 5.880 -69.726 1.00 51.78 419 ILE A C 1
ATOM 3327 O O . ILE A 1 419 ? 58.879 5.644 -70.792 1.00 51.78 419 ILE A O 1
ATOM 3331 N N . SER A 1 420 ? 60.040 4.914 -69.028 1.00 45.53 420 SER A N 1
ATOM 3332 C CA . SER A 1 420 ? 59.685 3.519 -69.148 1.00 45.53 420 SER A CA 1
ATOM 3333 C C . SER A 1 420 ? 58.184 3.462 -68.916 1.00 45.53 420 SER A C 1
ATOM 3335 O O . SER A 1 420 ? 57.679 4.048 -67.956 1.00 45.53 420 SER A O 1
ATOM 3337 N N . SER A 1 421 ? 57.468 2.793 -69.813 1.00 46.72 421 SER A N 1
ATOM 3338 C CA . SER A 1 421 ? 56.111 2.310 -69.588 1.00 46.72 421 SER A CA 1
ATOM 3339 C C . SER A 1 421 ? 56.131 1.421 -68.341 1.00 46.72 421 SER A C 1
ATOM 3341 O O . SER A 1 421 ? 56.268 0.201 -68.428 1.00 46.72 421 SER A O 1
ATOM 3343 N N . GLY A 1 422 ? 56.112 2.070 -67.179 1.00 42.78 422 GLY A N 1
ATOM 3344 C CA . GLY A 1 422 ? 56.365 1.489 -65.878 1.00 42.78 422 GLY A CA 1
ATOM 3345 C C . GLY A 1 422 ? 55.271 0.500 -65.549 1.00 42.78 422 GLY A C 1
ATOM 3346 O O . GLY A 1 422 ? 54.094 0.849 -65.429 1.00 42.78 422 GLY A O 1
ATOM 3347 N N . SER A 1 423 ? 55.690 -0.752 -65.421 1.00 41.69 423 SER A N 1
ATOM 3348 C CA . SER A 1 423 ? 54.951 -1.824 -64.783 1.00 41.69 423 SER A CA 1
ATOM 3349 C C . SER A 1 423 ? 54.415 -1.351 -63.435 1.00 41.69 423 SER A C 1
ATOM 3351 O O . SER A 1 423 ? 55.172 -0.976 -62.545 1.00 41.69 423 SER A O 1
ATOM 3353 N N . SER A 1 424 ? 53.091 -1.368 -63.304 1.00 43.28 424 SER A N 1
ATOM 3354 C CA . SER A 1 424 ? 52.383 -1.163 -62.044 1.00 43.28 424 SER A CA 1
ATOM 3355 C C . SER A 1 424 ? 52.559 -2.380 -61.132 1.00 43.28 424 SER A C 1
ATOM 3357 O O . SER A 1 424 ? 51.634 -3.179 -61.018 1.00 43.28 424 SER A O 1
ATOM 3359 N N . ASP A 1 425 ? 53.726 -2.522 -60.513 1.00 47.38 425 ASP A N 1
ATOM 3360 C CA . ASP A 1 425 ? 53.945 -3.444 -59.402 1.00 47.38 425 ASP A CA 1
ATOM 3361 C C . ASP A 1 425 ? 54.603 -2.695 -58.232 1.00 47.38 425 ASP A C 1
ATOM 3363 O O . ASP A 1 425 ? 55.455 -1.834 -58.429 1.00 47.38 425 ASP A O 1
ATOM 3367 N N . GLU A 1 426 ? 54.156 -3.061 -57.029 1.00 45.22 426 GLU A N 1
ATOM 3368 C CA . GLU A 1 426 ? 54.648 -2.678 -55.695 1.00 45.22 426 GLU A CA 1
ATOM 3369 C C . GLU A 1 426 ? 54.142 -1.353 -55.088 1.00 45.22 426 GLU A C 1
ATOM 3371 O O . GLU A 1 426 ? 54.800 -0.317 -55.064 1.00 45.22 426 GLU A O 1
ATOM 3376 N N . ILE A 1 427 ? 52.962 -1.448 -54.461 1.00 43.94 427 ILE A N 1
ATOM 3377 C CA . ILE A 1 427 ? 52.584 -0.616 -53.310 1.00 43.94 427 ILE A CA 1
ATOM 3378 C C . ILE A 1 427 ? 53.057 -1.355 -52.041 1.00 43.94 427 ILE A C 1
ATOM 3380 O O . ILE A 1 427 ? 52.641 -2.499 -51.838 1.00 43.94 427 ILE A O 1
ATOM 3384 N N . PRO A 1 428 ? 53.881 -0.750 -51.167 1.00 41.56 428 PRO A N 1
ATOM 3385 C CA . PRO A 1 428 ? 54.279 -1.366 -49.906 1.00 41.56 428 PRO A CA 1
ATOM 3386 C C . PRO A 1 428 ? 53.109 -1.349 -48.908 1.00 41.56 428 PRO A C 1
ATOM 3388 O O . PRO A 1 428 ? 52.644 -0.296 -48.475 1.00 41.56 428 PRO A O 1
ATOM 3391 N N . THR A 1 429 ? 52.622 -2.532 -48.531 1.00 44.84 429 THR A N 1
ATOM 3392 C CA . THR A 1 429 ? 51.659 -2.720 -47.439 1.00 44.84 429 THR A CA 1
ATOM 3393 C C . THR A 1 429 ? 52.379 -2.649 -46.093 1.00 44.84 429 THR A C 1
ATOM 3395 O O . THR A 1 429 ? 52.898 -3.657 -45.613 1.00 44.84 429 THR A O 1
ATOM 3398 N N . ASP A 1 430 ? 52.411 -1.470 -45.475 1.00 35.84 430 ASP A N 1
ATOM 3399 C CA . ASP A 1 430 ? 52.911 -1.295 -44.110 1.00 35.84 430 ASP A CA 1
ATOM 3400 C C . ASP A 1 430 ? 51.786 -1.613 -43.106 1.00 35.84 430 ASP A C 1
ATOM 3402 O O . ASP A 1 430 ? 50.939 -0.789 -42.752 1.00 35.84 430 ASP A O 1
ATOM 3406 N N . SER A 1 431 ? 51.715 -2.881 -42.705 1.00 47.38 431 SER A N 1
ATOM 3407 C CA . SER A 1 431 ? 50.770 -3.400 -41.720 1.00 47.38 431 SER A CA 1
ATOM 3408 C C . SER A 1 431 ? 51.252 -3.108 -40.294 1.00 47.38 431 SER A C 1
ATOM 3410 O O . SER A 1 431 ? 51.876 -3.956 -39.653 1.00 47.38 431 SER A O 1
ATOM 3412 N N . ARG A 1 432 ? 50.932 -1.921 -39.760 1.00 39.88 432 ARG A N 1
ATOM 3413 C CA . ARG A 1 432 ? 50.952 -1.667 -38.307 1.00 39.88 432 ARG A CA 1
ATOM 3414 C C . ARG A 1 432 ? 49.602 -2.034 -37.692 1.00 39.88 432 ARG A C 1
ATOM 3416 O O . ARG A 1 432 ? 48.627 -1.295 -37.784 1.00 39.88 432 ARG A O 1
ATOM 3423 N N . SER A 1 433 ? 49.573 -3.197 -37.050 1.00 47.03 433 SER A N 1
ATOM 3424 C CA . SER A 1 433 ? 48.472 -3.710 -36.233 1.00 47.03 433 SER A CA 1
ATOM 3425 C C . SER A 1 433 ? 48.117 -2.763 -35.074 1.00 47.03 433 SER A C 1
ATOM 3427 O O . SER A 1 433 ? 49.014 -2.392 -34.313 1.00 47.03 433 SER A O 1
ATOM 3429 N N . PRO A 1 434 ? 46.833 -2.434 -34.842 1.00 47.06 434 PRO A N 1
ATOM 3430 C CA . PRO A 1 434 ? 46.395 -1.859 -33.579 1.00 47.06 434 PRO A CA 1
ATOM 3431 C C . PRO A 1 434 ? 46.331 -2.962 -32.518 1.00 47.06 434 PRO A C 1
ATOM 3433 O O . PRO A 1 434 ? 45.637 -3.969 -32.678 1.00 47.06 434 PRO A O 1
ATOM 3436 N N . SER A 1 435 ? 47.072 -2.763 -31.432 1.00 40.03 435 SER A N 1
ATOM 3437 C CA . SER A 1 435 ? 47.044 -3.574 -30.220 1.00 40.03 435 SER A CA 1
ATOM 3438 C C . SER A 1 435 ? 45.613 -3.794 -29.729 1.00 40.03 435 SER A C 1
ATOM 3440 O O . SER A 1 435 ? 44.854 -2.850 -29.510 1.00 40.03 435 SER A O 1
ATOM 3442 N N . GLN A 1 436 ? 45.264 -5.063 -29.529 1.00 41.88 436 GLN A N 1
ATOM 3443 C CA . GLN A 1 436 ? 44.034 -5.487 -28.879 1.00 41.88 436 GLN A CA 1
ATOM 3444 C C . GLN A 1 436 ? 44.015 -4.973 -27.435 1.00 41.88 436 GLN A C 1
ATOM 3446 O O . GLN A 1 436 ? 44.722 -5.483 -26.569 1.00 41.88 436 GLN A O 1
ATOM 3451 N N . ILE A 1 437 ? 43.181 -3.972 -27.168 1.00 43.03 437 ILE A N 1
ATOM 3452 C CA . ILE A 1 437 ? 42.746 -3.643 -25.813 1.00 43.03 437 ILE A CA 1
ATOM 3453 C C . ILE A 1 437 ? 41.670 -4.667 -25.448 1.00 43.03 437 ILE A C 1
ATOM 3455 O O . ILE A 1 437 ? 40.529 -4.590 -25.899 1.00 43.03 437 ILE A O 1
ATOM 3459 N N . THR A 1 438 ? 42.047 -5.661 -24.652 1.00 45.75 438 THR A N 1
ATOM 3460 C CA . THR A 1 438 ? 41.106 -6.545 -23.962 1.00 45.75 438 THR A CA 1
ATOM 3461 C C . THR A 1 438 ? 40.404 -5.762 -22.846 1.00 45.75 438 THR A C 1
ATOM 3463 O O . THR A 1 438 ? 41.098 -5.260 -21.956 1.00 45.75 438 THR A O 1
ATOM 3466 N N . PRO A 1 439 ? 39.063 -5.671 -22.807 1.00 46.66 439 PRO A N 1
ATOM 3467 C CA . PRO A 1 439 ? 38.372 -5.179 -21.627 1.00 46.66 439 PRO A CA 1
ATOM 3468 C C . PRO A 1 439 ? 38.301 -6.311 -20.600 1.00 46.66 439 PRO A C 1
ATOM 3470 O O . PRO A 1 439 ? 37.556 -7.277 -20.750 1.00 46.66 439 PRO A O 1
ATOM 3473 N N . ASN A 1 440 ? 39.111 -6.195 -19.551 1.00 42.50 440 ASN A N 1
ATOM 3474 C CA . ASN A 1 440 ? 39.065 -7.072 -18.391 1.00 42.50 440 ASN A CA 1
ATOM 3475 C C . ASN A 1 440 ? 37.954 -6.568 -17.450 1.00 42.50 440 ASN A C 1
ATOM 3477 O O . ASN A 1 440 ? 38.206 -5.796 -16.528 1.00 42.50 440 ASN A O 1
ATOM 3481 N N . THR A 1 441 ? 36.702 -6.950 -17.707 1.00 43.47 441 THR A N 1
ATOM 3482 C CA . THR A 1 441 ? 35.571 -6.715 -16.795 1.00 43.47 441 THR A CA 1
ATOM 3483 C C . THR A 1 441 ? 35.305 -7.964 -15.959 1.00 43.47 441 THR A C 1
ATOM 3485 O O . THR A 1 441 ? 34.432 -8.772 -16.256 1.00 43.47 441 THR A O 1
ATOM 3488 N N . SER A 1 442 ? 36.047 -8.104 -14.858 1.00 43.94 442 SER A N 1
ATOM 3489 C CA . SER A 1 442 ? 35.672 -8.983 -13.745 1.00 43.94 442 SER A CA 1
ATOM 3490 C C . SER A 1 442 ? 34.846 -8.186 -12.731 1.00 43.94 442 SER A C 1
ATOM 3492 O O . SER A 1 442 ? 35.345 -7.775 -11.683 1.00 43.94 442 SER A O 1
ATOM 3494 N N . CYS A 1 443 ? 33.565 -7.973 -13.031 1.00 41.78 443 CYS A N 1
ATOM 3495 C CA . CYS A 1 443 ? 32.580 -7.589 -12.023 1.00 41.78 443 CYS A CA 1
ATOM 3496 C C . CYS A 1 443 ? 32.090 -8.859 -11.319 1.00 41.78 443 CYS A C 1
ATOM 3498 O O . CYS A 1 443 ? 31.231 -9.580 -11.819 1.00 41.78 443 CYS A O 1
ATOM 3500 N N . ARG A 1 444 ? 32.663 -9.121 -10.143 1.00 42.97 444 ARG A N 1
ATOM 3501 C CA . ARG A 1 444 ? 32.081 -9.995 -9.123 1.00 42.97 444 ARG A CA 1
ATOM 3502 C C . ARG A 1 444 ? 30.799 -9.331 -8.619 1.00 42.97 444 ARG A C 1
ATOM 3504 O O . ARG A 1 444 ? 30.862 -8.305 -7.948 1.00 42.97 444 ARG A O 1
ATOM 3511 N N . SER A 1 445 ? 29.651 -9.913 -8.928 1.00 43.97 445 SER A N 1
ATOM 3512 C CA . SER A 1 445 ? 28.417 -9.701 -8.177 1.00 43.97 445 SER A CA 1
ATOM 3513 C C . SER A 1 445 ? 28.449 -10.557 -6.903 1.00 43.97 445 SER A C 1
ATOM 3515 O O . SER A 1 445 ? 28.826 -11.729 -6.970 1.00 43.97 445 SER A O 1
ATOM 3517 N N . PRO A 1 446 ? 28.055 -10.020 -5.738 1.00 62.59 446 PRO A N 1
ATOM 3518 C CA . PRO A 1 446 ? 27.598 -10.832 -4.626 1.00 62.59 446 PRO A CA 1
ATOM 3519 C C . PRO A 1 446 ? 26.083 -11.055 -4.753 1.00 62.59 446 PRO A C 1
ATOM 3521 O O . PRO A 1 446 ? 25.324 -10.141 -5.078 1.00 62.59 446 PRO A O 1
ATOM 3524 N N . SER A 1 447 ? 25.633 -12.281 -4.518 1.00 50.09 447 SER A N 1
ATOM 3525 C CA . SER A 1 447 ? 24.239 -12.618 -4.203 1.00 50.09 447 SER A CA 1
ATOM 3526 C C . SER A 1 447 ? 24.238 -13.940 -3.430 1.00 50.09 447 SER A C 1
ATOM 3528 O O . SER A 1 447 ? 25.083 -14.783 -3.751 1.00 50.09 447 SER A O 1
ATOM 3530 N N . PRO A 1 448 ? 23.289 -14.207 -2.520 1.00 58.56 448 PRO A N 1
ATOM 3531 C CA . PRO A 1 448 ? 22.341 -13.323 -1.830 1.00 58.56 448 PRO A CA 1
ATOM 3532 C C . PRO A 1 448 ? 22.858 -12.820 -0.473 1.00 58.56 448 PRO A C 1
ATOM 3534 O O . PRO A 1 448 ? 23.683 -13.524 0.154 1.00 58.56 448 PRO A O 1
#

Secondary structure (DSSP, 8-state):
-----PPP----------------------PPPP----------------------------------------SS--SS-HHHHHHHHHHHHHHHHHHHHHHHHHHHHHHHHHHHHHHHHHHHHHHHHHHHHHHHHHHHHHHHHHHHHHHHHHHHHHHHHHHHHHHHHHHHHHHHHHHHHHHHHHHHHHHHHHHHHHHHHHHHHHHHHHHHHHHHHHHHHHHHHHHHHHHHHHHHHTT-SS-SSHHHHHHHHHHHHHHHHHHHHHHHHHHHHHHHHHHHHHHHHHHHHHHHHHHHHHHHHHHHHHHHHHHHHHHHHHHHHHHHHHHHHHHHHHHHHHHHHHHHHHHHHHHHHHHHHHHHHHHHHHHHHHHHHHHHHHHHHHHHHHHHHHHHH-TTTT-HHHHHHHHHHHHHHHHHTT--------------PPP-------------

Sequence (448 aa):
MKSFFDPPSVIPGSSLDPIVLEDDDNDSMAGEPSPKKRKLAFRSAPSRAFPKRRGLISINSDINKEVTLPRPFAEILDSEDEDDNTRLQNEVATLRVEVSRLKTTLRGVRSDLSGTQLQEKNLSTENIKLLKKVDGLSSHQKSLEDKLRSVQSENAQAKQTEEALRRELAAQEQVTQGWEAKLTTTVMELRRCQKQALKERSKMKLEADRAKATTQEENDKLTAELRKLTALESELKATLSTDSMAAKETKKQVAKLESQLEEAVRKSAIYRNQAAKLESDMVAREEENKKLIATNTKVDEDIKALQLRLDTTKKVCEKAKLDRTRAEDELKKLTYERAEIWRRTEGLEAEKLALEKENLQLARQEASKLSGIELDLQVAYQQIEATDNHMKRCPFVQDTAIWDECLRVSREVSQLLGISSGSSDEIPTDSRSPSQITPNTSCRSPSP

pLDDT: mean 77.31, std 20.77, range [35.84, 97.75]

Radius of gyration: 68.82 Å; chains: 1; bounding box: 132×50×213 Å